Protein AF-0000000079854129 (afdb_homodimer)

Organism: NCBI:txid1812858

Solvent-accessible surface area (backbone atoms only — not comparable to full-atom values): 25606 Å² total; per-residue (Å²): 122,74,46,34,41,34,28,28,41,78,32,49,46,20,44,66,46,72,48,72,64,24,48,52,51,34,49,53,50,49,53,51,52,35,47,76,72,70,47,84,75,78,80,52,72,65,57,48,48,52,45,37,53,51,16,46,50,53,43,48,53,52,29,62,75,67,28,33,31,62,43,31,52,50,40,38,33,68,31,24,45,49,82,67,81,63,65,46,69,64,41,28,74,46,13,53,60,52,32,32,42,47,60,63,44,31,31,43,71,44,75,39,79,48,43,68,62,36,53,50,53,41,46,74,72,64,39,46,32,31,35,51,35,77,45,59,27,80,52,46,63,62,52,51,30,52,74,70,70,53,46,87,66,40,70,42,81,39,40,8,22,38,50,36,26,15,67,33,36,39,61,46,52,51,54,43,30,61,73,65,72,51,57,39,65,25,25,34,36,39,19,29,40,47,60,30,42,39,44,15,37,52,71,45,46,33,54,42,32,35,33,33,61,31,88,58,30,69,73,66,42,75,77,44,63,88,76,69,67,57,78,39,78,42,78,49,64,51,49,53,61,56,51,53,55,55,58,64,74,103,122,73,48,33,41,34,28,30,42,77,34,48,47,21,43,68,46,71,50,73,65,24,49,53,51,34,50,52,51,49,54,50,51,34,46,75,71,70,46,84,73,79,81,51,71,67,56,49,47,53,45,37,51,50,17,46,50,53,43,48,55,50,30,62,76,67,29,33,30,62,41,29,52,50,39,38,34,68,32,23,43,50,84,65,82,62,63,47,69,65,42,27,73,46,13,53,59,51,32,32,43,48,59,62,44,30,30,42,73,42,74,37,80,48,42,68,61,36,55,51,53,43,44,74,71,63,40,47,32,31,35,51,34,76,44,59,27,78,53,46,64,62,52,52,31,51,74,72,68,52,47,85,65,41,71,42,78,38,40,9,23,38,50,35,27,14,68,34,35,38,60,45,52,51,52,40,29,61,75,65,72,51,57,39,65,26,25,34,36,39,19,28,39,46,63,29,40,39,44,16,37,53,71,47,46,33,56,41,30,35,33,33,62,31,87,58,30,70,72,66,43,76,77,46,65,89,77,69,69,56,78,39,78,42,80,48,64,51,48,52,60,58,52,54,54,54,58,65,74,102

Sequence (500 aa):
MFTTVLFDMGGTLENISYSSESMIKVTDNMLKLLEKYGIQVNGTKEEFWSKVKEGKEEYRIFSEANQIELKPEEIWPNWVMKKLDLNKEKIAEISEELAHMWEVTYFERKLRDGVIETLEKLKNKGYKLGIISNTASLYQVFDVLEDYGIRDYFKDVTLSSITGYRKPNKEIFNIALNQMQAKPEECVYVGDTRSRDITGAKNANFGASIQIKSFLTQRKDAEVEKAIQPDFIISDITEVVTVMEELEKRMFTTVLFDMGGTLENISYSSESMIKVTDNMLKLLEKYGIQVNGTKEEFWSKVKEGKEEYRIFSEANQIELKPEEIWPNWVMKKLDLNKEKIAEISEELAHMWEVTYFERKLRDGVIETLEKLKNKGYKLGIISNTASLYQVFDVLEDYGIRDYFKDVTLSSITGYRKPNKEIFNIALNQMQAKPEECVYVGDTRSRDITGAKNANFGASIQIKSFLTQRKDAEVEKAIQPDFIISDITEVVTVMEELEKR

Structure (mmCIF, N/CA/C/O backbone):
data_AF-0000000079854129-model_v1
#
loop_
_entity.id
_entity.type
_entity.pdbx_description
1 polymer 'HAD family hydrolase'
#
loop_
_atom_site.group_PDB
_atom_site.id
_atom_site.type_symbol
_atom_site.label_atom_id
_atom_site.label_alt_id
_atom_site.label_comp_id
_atom_site.label_asym_id
_atom_site.label_entity_id
_atom_site.label_seq_id
_atom_site.pdbx_PDB_ins_code
_atom_site.Cartn_x
_atom_site.Cartn_y
_atom_site.Cartn_z
_atom_site.occupancy
_atom_site.B_iso_or_equiv
_atom_site.auth_seq_id
_atom_site.auth_comp_id
_atom_site.auth_asym_id
_atom_site.auth_atom_id
_atom_site.pdbx_PDB_model_num
ATOM 1 N N . MET A 1 1 ? -18.625 -10.547 17.797 1 89.19 1 MET A N 1
ATOM 2 C CA . MET A 1 1 ? -19.172 -11 16.531 1 89.19 1 MET A CA 1
ATOM 3 C C . MET A 1 1 ? -18.188 -10.742 15.391 1 89.19 1 MET A C 1
ATOM 5 O O . MET A 1 1 ? -17.594 -9.664 15.305 1 89.19 1 MET A O 1
ATOM 9 N N . PHE A 1 2 ? -17.875 -11.758 14.625 1 96.69 2 PHE A N 1
ATOM 10 C CA . PHE A 1 2 ? -16.969 -11.648 13.484 1 96.69 2 PHE A CA 1
ATOM 11 C C . PHE A 1 2 ? -17.641 -10.922 12.328 1 96.69 2 PHE A C 1
ATOM 13 O O . PHE A 1 2 ? -18.828 -11.148 12.039 1 96.69 2 PHE A O 1
ATOM 20 N N . THR A 1 3 ? -16.906 -10.016 11.703 1 97.75 3 THR A N 1
ATOM 21 C CA . THR A 1 3 ? -17.516 -9.195 10.656 1 97.75 3 THR A CA 1
ATOM 22 C C . THR A 1 3 ? -16.688 -9.273 9.367 1 97.75 3 THR A C 1
ATOM 24 O O . THR A 1 3 ? -17.172 -8.891 8.297 1 97.75 3 THR A O 1
ATOM 27 N N . THR A 1 4 ? -15.484 -9.789 9.477 1 98.69 4 THR A N 1
ATOM 28 C CA . THR A 1 4 ? -14.547 -9.656 8.367 1 98.69 4 THR A CA 1
ATOM 29 C C . THR A 1 4 ? -13.773 -10.953 8.156 1 98.69 4 THR A C 1
ATOM 31 O O . THR A 1 4 ? -13.328 -11.578 9.117 1 98.69 4 THR A O 1
ATOM 34 N N . VAL A 1 5 ? -13.656 -11.414 6.93 1 98.88 5 VAL A N 1
ATOM 35 C CA . VAL A 1 5 ? -12.836 -12.555 6.555 1 98.88 5 VAL A CA 1
ATOM 36 C C . VAL A 1 5 ? -11.773 -12.125 5.547 1 98.88 5 VAL A C 1
ATOM 38 O O . VAL A 1 5 ? -12.094 -11.539 4.508 1 98.88 5 VAL A O 1
ATOM 41 N N . LEU A 1 6 ? -10.562 -12.305 5.855 1 98.94 6 LEU A N 1
ATOM 42 C CA . LEU A 1 6 ? -9.461 -12.023 4.945 1 98.94 6 LEU A CA 1
ATOM 43 C C . LEU A 1 6 ? -8.812 -13.312 4.453 1 98.94 6 LEU A C 1
ATOM 45 O O . LEU A 1 6 ? -8.633 -14.25 5.23 1 98.94 6 LEU A O 1
ATOM 49 N N . PHE A 1 7 ? -8.461 -13.359 3.158 1 98.94 7 PHE A N 1
ATOM 50 C CA . PHE A 1 7 ? -7.953 -14.57 2.521 1 98.94 7 PHE A CA 1
ATOM 51 C C . PHE A 1 7 ? -6.543 -14.352 1.989 1 98.94 7 PHE A C 1
ATOM 53 O O . PHE A 1 7 ? -6.227 -13.281 1.473 1 98.94 7 PHE A O 1
ATOM 60 N N . ASP A 1 8 ? -5.758 -15.375 2.055 1 98.38 8 ASP A N 1
ATOM 61 C CA . ASP A 1 8 ? -4.586 -15.516 1.196 1 98.38 8 ASP A CA 1
ATOM 62 C C . ASP A 1 8 ? -4.992 -15.844 -0.238 1 98.38 8 ASP A C 1
ATOM 64 O O . ASP A 1 8 ? -6.133 -16.25 -0.491 1 98.38 8 ASP A O 1
ATOM 68 N N . MET A 1 9 ? -4.051 -15.641 -1.184 1 97.19 9 MET A N 1
ATOM 69 C CA . MET A 1 9 ? -4.305 -15.969 -2.582 1 97.19 9 MET A CA 1
ATOM 70 C C . MET A 1 9 ? -3.795 -17.375 -2.912 1 97.19 9 MET A C 1
ATOM 72 O O . MET A 1 9 ? -4.57 -18.328 -2.957 1 97.19 9 MET A O 1
ATOM 76 N N . GLY A 1 10 ? -2.414 -17.469 -3.045 1 94.62 10 GLY A N 1
ATOM 77 C CA . GLY A 1 10 ? -1.786 -18.703 -3.473 1 94.62 10 GLY A CA 1
ATOM 78 C C . GLY A 1 10 ? -1.93 -19.828 -2.463 1 94.62 10 GLY A C 1
ATOM 79 O O . GLY A 1 10 ? -1.562 -19.672 -1.296 1 94.62 10 GLY A O 1
ATOM 80 N N . GLY A 1 11 ? -2.422 -20.938 -2.881 1 93.81 11 GLY A N 1
ATOM 81 C CA . GLY A 1 11 ? -2.629 -22.078 -2.012 1 93.81 11 GLY A CA 1
ATOM 82 C C . GLY A 1 11 ? -3.932 -22.016 -1.237 1 93.81 11 GLY A C 1
ATOM 83 O O . GLY A 1 11 ? -4.297 -22.969 -0.549 1 93.81 11 GLY A O 1
ATOM 84 N N . THR A 1 12 ? -4.645 -20.891 -1.352 1 97.06 12 THR A N 1
ATOM 85 C CA . THR A 1 12 ? -5.883 -20.672 -0.607 1 97.06 12 THR A CA 1
ATOM 86 C C . THR A 1 12 ? -7.055 -20.438 -1.557 1 97.06 12 THR A C 1
ATOM 88 O O . THR A 1 12 ? -7.871 -21.344 -1.774 1 97.06 12 THR A O 1
ATOM 91 N N . LEU A 1 13 ? -7.078 -19.328 -2.293 1 98.12 13 LEU A N 1
ATOM 92 C CA . LEU A 1 13 ? -8.133 -19.109 -3.277 1 98.12 13 LEU A CA 1
ATOM 93 C C . LEU A 1 13 ? -7.777 -19.766 -4.609 1 98.12 13 LEU A C 1
ATOM 95 O O . LEU A 1 13 ? -8.664 -20.062 -5.406 1 98.12 13 LEU A O 1
ATOM 99 N N . GLU A 1 14 ? -6.477 -19.922 -4.805 1 96 14 GLU A N 1
ATOM 100 C CA . GLU A 1 14 ? -6.023 -20.531 -6.047 1 96 14 GLU A CA 1
ATOM 101 C C . GLU A 1 14 ? -4.973 -21.609 -5.781 1 96 14 GLU A C 1
ATOM 103 O O . GLU A 1 14 ? -4.242 -21.531 -4.793 1 96 14 GLU A O 1
ATOM 108 N N . ASN A 1 15 ? -4.934 -22.578 -6.648 1 92.94 15 ASN A N 1
ATOM 109 C CA . ASN A 1 15 ? -3.844 -23.547 -6.707 1 92.94 15 ASN A CA 1
ATOM 110 C C . ASN A 1 15 ? -2.703 -23.062 -7.594 1 92.94 15 ASN A C 1
ATOM 112 O O . ASN A 1 15 ? -2.939 -22.469 -8.648 1 92.94 15 ASN A O 1
ATOM 116 N N . ILE A 1 16 ? -1.556 -23.25 -7.07 1 90.12 16 ILE A N 1
ATOM 117 C CA . ILE A 1 16 ? -0.373 -22.828 -7.812 1 90.12 16 ILE A CA 1
ATOM 118 C C . ILE A 1 16 ? 0.54 -24.016 -8.055 1 90.12 16 ILE A C 1
ATOM 120 O O . ILE A 1 16 ? 0.766 -24.828 -7.156 1 90.12 16 ILE A O 1
ATOM 124 N N . SER A 1 17 ? 0.994 -24.172 -9.242 1 88.25 17 SER A N 1
ATOM 125 C CA . SER A 1 17 ? 1.951 -25.219 -9.609 1 88.25 17 SER A CA 1
ATOM 126 C C . SER A 1 17 ? 2.949 -24.703 -10.641 1 88.25 17 SER A C 1
ATOM 128 O O . SER A 1 17 ? 2.834 -23.578 -11.117 1 88.25 17 SER A O 1
ATOM 130 N N . TYR A 1 18 ? 4.035 -25.375 -10.75 1 86.94 18 TYR A N 1
ATOM 131 C CA . TYR A 1 18 ? 4.984 -25.109 -11.82 1 86.94 18 TYR A CA 1
ATOM 132 C C . TYR A 1 18 ? 5.527 -26.391 -12.422 1 86.94 18 TYR A C 1
ATOM 134 O O . TYR A 1 18 ? 5.461 -27.453 -11.797 1 86.94 18 TYR A O 1
ATOM 142 N N . SER A 1 19 ? 5.934 -26.328 -13.719 1 89.62 19 SER A N 1
ATOM 143 C CA . SER A 1 19 ? 6.434 -27.469 -14.484 1 89.62 19 SER A CA 1
ATOM 144 C C . SER A 1 19 ? 7.656 -27.078 -15.305 1 89.62 19 SER A C 1
ATOM 146 O O . SER A 1 19 ? 8.031 -25.906 -15.375 1 89.62 19 SER A O 1
ATOM 148 N N . SER A 1 20 ? 8.242 -28.125 -15.867 1 91.81 20 SER A N 1
ATOM 149 C CA . SER A 1 20 ? 9.336 -27.891 -16.797 1 91.81 20 SER A CA 1
ATOM 150 C C . SER A 1 20 ? 8.875 -27.062 -18 1 91.81 20 SER A C 1
ATOM 152 O O . SER A 1 20 ? 9.633 -26.25 -18.531 1 91.81 20 SER A O 1
ATOM 154 N N . GLU A 1 21 ? 7.707 -27.344 -18.375 1 93.25 21 GLU A N 1
ATOM 155 C CA . GLU A 1 21 ? 7.152 -26.594 -19.5 1 93.25 21 GLU A CA 1
ATOM 156 C C . GLU A 1 21 ? 6.996 -25.125 -19.172 1 93.25 21 GLU A C 1
ATOM 158 O O . GLU A 1 21 ? 7.277 -24.25 -20 1 93.25 21 GLU A O 1
ATOM 163 N N . SER A 1 22 ? 6.5 -24.844 -17.969 1 92.56 22 SER A N 1
ATOM 164 C CA . SER A 1 22 ? 6.332 -23.453 -17.562 1 92.56 22 SER A CA 1
ATOM 165 C C . SER A 1 22 ? 7.676 -22.75 -17.438 1 92.56 22 SER A C 1
ATOM 167 O O . SER A 1 22 ? 7.781 -21.547 -17.734 1 92.56 22 SER A O 1
ATOM 169 N N . MET A 1 23 ? 8.688 -23.469 -17.062 1 93 23 MET A N 1
ATOM 170 C CA . MET A 1 23 ? 10.039 -22.922 -16.969 1 93 23 MET A CA 1
ATOM 171 C C . MET A 1 23 ? 10.547 -22.5 -18.344 1 93 23 MET A C 1
ATOM 173 O O . MET A 1 23 ? 11.094 -21.406 -18.5 1 93 23 MET A O 1
ATOM 177 N N . ILE A 1 24 ? 10.367 -23.406 -19.297 1 94.75 24 ILE A N 1
ATOM 178 C CA . ILE A 1 24 ? 10.805 -23.125 -20.656 1 94.75 24 ILE A CA 1
ATOM 179 C C . ILE A 1 24 ? 10.039 -21.922 -21.203 1 94.75 24 ILE A C 1
ATOM 181 O O . ILE A 1 24 ? 10.641 -21 -21.766 1 94.75 24 ILE A O 1
ATOM 185 N N . LYS A 1 25 ? 8.719 -21.953 -20.984 1 96.25 25 LYS A N 1
ATOM 186 C CA . LYS A 1 25 ? 7.852 -20.891 -21.5 1 96.25 25 LYS A CA 1
ATOM 187 C C . LYS A 1 25 ? 8.234 -19.531 -20.922 1 96.25 25 LYS A C 1
ATOM 189 O O . LYS A 1 25 ? 8.344 -18.562 -21.672 1 96.25 25 LYS A O 1
ATOM 194 N N . VAL A 1 26 ? 8.477 -19.453 -19.609 1 97 26 VAL A N 1
ATOM 195 C CA . VAL A 1 26 ? 8.781 -18.172 -18.984 1 97 26 VAL A CA 1
ATOM 196 C C . VAL A 1 26 ? 10.156 -17.703 -19.422 1 97 26 VAL A C 1
ATOM 198 O O . VAL A 1 26 ? 10.375 -16.5 -19.594 1 97 26 VAL A O 1
ATOM 201 N N . THR A 1 27 ? 11.125 -18.594 -19.578 1 97 27 THR A N 1
ATOM 202 C CA . THR A 1 27 ? 12.453 -18.25 -20.062 1 97 27 THR A CA 1
ATOM 203 C C . THR A 1 27 ? 12.391 -17.625 -21.453 1 97 27 THR A C 1
ATOM 205 O O . THR A 1 27 ? 12.953 -16.547 -21.688 1 97 27 THR A O 1
ATOM 208 N N . ASP A 1 28 ? 11.648 -18.297 -22.297 1 97.44 28 ASP A N 1
ATOM 209 C CA . ASP A 1 28 ? 11.492 -17.797 -23.672 1 97.44 28 ASP A CA 1
ATOM 210 C C . ASP A 1 28 ? 10.828 -16.422 -23.688 1 97.44 28 ASP A C 1
ATOM 212 O O . ASP A 1 28 ? 11.266 -15.516 -24.391 1 97.44 28 ASP A O 1
ATOM 216 N N . ASN A 1 29 ? 9.758 -16.297 -22.922 1 97.75 29 ASN A N 1
ATOM 217 C CA . ASN A 1 29 ? 9.016 -15.039 -22.875 1 97.75 29 ASN A CA 1
ATOM 218 C C . ASN A 1 29 ? 9.859 -13.906 -22.297 1 97.75 29 ASN A C 1
ATOM 220 O O . ASN A 1 29 ? 9.758 -12.766 -22.75 1 97.75 29 ASN A O 1
ATOM 224 N N . MET A 1 30 ? 10.664 -14.18 -21.281 1 98.06 30 MET A N 1
ATOM 225 C CA . MET A 1 30 ? 11.531 -13.164 -20.703 1 98.06 30 MET A CA 1
ATOM 226 C C . MET A 1 30 ? 12.562 -12.688 -21.734 1 98.06 30 MET A C 1
ATOM 228 O O . MET A 1 30 ? 12.789 -11.492 -21.891 1 98.06 30 MET A O 1
ATOM 232 N N . LEU A 1 31 ? 13.188 -13.641 -22.406 1 97.81 31 LEU A N 1
ATOM 233 C CA . LEU A 1 31 ? 14.188 -13.305 -23.406 1 97.81 31 LEU A CA 1
ATOM 234 C C . LEU A 1 31 ? 13.57 -12.477 -24.531 1 97.81 31 LEU A C 1
ATOM 236 O O . LEU A 1 31 ? 14.172 -11.5 -25 1 97.81 31 LEU A O 1
ATOM 240 N N . LYS A 1 32 ? 12.383 -12.852 -24.953 1 97.81 32 LYS A N 1
ATOM 241 C CA . LYS A 1 32 ? 11.672 -12.094 -25.984 1 97.81 32 LYS A CA 1
ATOM 242 C C . LYS A 1 32 ? 11.383 -10.672 -25.516 1 97.81 32 LYS A C 1
ATOM 244 O O . LYS A 1 32 ? 11.508 -9.719 -26.281 1 97.81 32 LYS A O 1
ATOM 249 N N . LEU A 1 33 ? 10.969 -10.57 -24.266 1 97.94 33 LEU A N 1
ATOM 250 C CA . LEU A 1 33 ? 10.68 -9.258 -23.688 1 97.94 33 LEU A CA 1
ATOM 251 C C . LEU A 1 33 ? 11.938 -8.391 -23.672 1 97.94 33 LEU A C 1
ATOM 253 O O . LEU A 1 33 ? 11.891 -7.211 -24.031 1 97.94 33 LEU A O 1
ATOM 257 N N . LEU A 1 34 ? 13.031 -8.945 -23.188 1 98.19 34 LEU A N 1
ATOM 258 C CA . LEU A 1 34 ? 14.297 -8.219 -23.141 1 98.19 34 LEU A CA 1
ATOM 259 C C . LEU A 1 34 ? 14.703 -7.75 -24.547 1 98.19 34 LEU A C 1
ATOM 261 O O . LEU A 1 34 ? 15.094 -6.594 -24.719 1 98.19 34 LEU A O 1
ATOM 265 N N . GLU A 1 35 ? 14.531 -8.57 -25.5 1 97.12 35 GLU A N 1
ATOM 266 C CA . GLU A 1 35 ? 14.852 -8.234 -26.875 1 97.12 35 GLU A CA 1
ATOM 267 C C . GLU A 1 35 ? 13.969 -7.098 -27.391 1 97.12 35 GLU A C 1
ATOM 269 O O . GLU A 1 35 ? 14.445 -6.195 -28.078 1 97.12 35 GLU A O 1
ATOM 274 N N . LYS A 1 36 ? 12.688 -7.203 -27.094 1 97.69 36 LYS A N 1
ATOM 275 C CA . LYS A 1 36 ? 11.734 -6.176 -27.484 1 97.69 36 LYS A CA 1
ATOM 276 C C . LYS A 1 36 ? 12.18 -4.793 -27.016 1 97.69 36 LYS A C 1
ATOM 278 O O . LYS A 1 36 ? 11.938 -3.795 -27.703 1 97.69 36 LYS A O 1
ATOM 283 N N . TYR A 1 37 ? 12.867 -4.773 -25.859 1 97.38 37 TYR A N 1
ATOM 284 C CA . TYR A 1 37 ? 13.281 -3.492 -25.297 1 97.38 37 TYR A CA 1
ATOM 285 C C . TYR A 1 37 ? 14.75 -3.217 -25.578 1 97.38 37 TYR A C 1
ATOM 287 O O . TYR A 1 37 ? 15.375 -2.371 -24.938 1 97.38 37 TYR A O 1
ATOM 295 N N . GLY A 1 38 ? 15.367 -3.979 -26.406 1 96.44 38 GLY A N 1
ATOM 296 C CA . GLY A 1 38 ? 16.719 -3.744 -26.875 1 96.44 38 GLY A CA 1
ATOM 297 C C . GLY A 1 38 ? 17.781 -4.219 -25.906 1 96.44 38 GLY A C 1
ATOM 298 O O . GLY A 1 38 ? 18.906 -3.715 -25.922 1 96.44 38 GLY A O 1
ATOM 299 N N . ILE A 1 39 ? 17.438 -5.098 -25.031 1 97.25 39 ILE A N 1
ATOM 300 C CA . ILE A 1 39 ? 18.375 -5.637 -24.062 1 97.25 39 ILE A CA 1
ATOM 301 C C . ILE A 1 39 ? 18.906 -6.98 -24.562 1 97.25 39 ILE A C 1
ATOM 303 O O . ILE A 1 39 ? 18.156 -7.953 -24.656 1 97.25 39 ILE A O 1
ATOM 307 N N . GLN A 1 40 ? 20.141 -7.039 -24.859 1 94 40 GLN A N 1
ATOM 308 C CA . GLN A 1 40 ? 20.766 -8.258 -25.359 1 94 40 GLN A CA 1
ATOM 309 C C . GLN A 1 40 ? 21.359 -9.078 -24.219 1 94 40 GLN A C 1
ATOM 311 O O . GLN A 1 40 ? 22.062 -8.547 -23.359 1 94 40 GLN A O 1
ATOM 316 N N . VAL A 1 41 ? 21.047 -10.297 -24.234 1 95.31 41 VAL A N 1
ATOM 317 C CA . VAL A 1 41 ? 21.562 -11.211 -23.219 1 95.31 41 VAL A CA 1
ATOM 318 C C . VAL A 1 41 ? 22.578 -12.164 -23.859 1 95.31 41 VAL A C 1
ATOM 320 O O . VAL A 1 41 ? 22.328 -12.727 -24.922 1 95.31 41 VAL A O 1
ATOM 323 N N . ASN A 1 42 ? 23.688 -12.281 -23.25 1 92.81 42 ASN A N 1
ATOM 324 C CA . ASN A 1 42 ? 24.719 -13.195 -23.734 1 92.81 42 ASN A CA 1
ATOM 325 C C . ASN A 1 42 ? 24.562 -14.586 -23.109 1 92.81 42 ASN A C 1
ATOM 327 O O . ASN A 1 42 ? 24.047 -14.719 -22 1 92.81 42 ASN A O 1
ATOM 331 N N . GLY A 1 43 ? 25.047 -15.555 -23.844 1 93.19 43 GLY A N 1
ATOM 332 C CA . GLY A 1 43 ? 25.031 -16.906 -23.328 1 93.19 43 GLY A CA 1
ATOM 333 C C . GLY A 1 43 ? 23.844 -17.719 -23.828 1 93.19 43 GLY A C 1
ATOM 334 O O . GLY A 1 43 ? 23.062 -17.25 -24.656 1 93.19 43 GLY A O 1
ATOM 335 N N . THR A 1 44 ? 23.703 -18.969 -23.312 1 95.94 44 THR A N 1
ATOM 336 C CA . THR A 1 44 ? 22.641 -19.875 -23.703 1 95.94 44 THR A CA 1
ATOM 337 C C . THR A 1 44 ? 21.375 -19.625 -22.859 1 95.94 44 THR A C 1
ATOM 339 O O . THR A 1 44 ? 21.438 -18.969 -21.828 1 95.94 44 THR A O 1
ATOM 342 N N . LYS A 1 45 ? 20.281 -20.203 -23.297 1 95.94 45 LYS A N 1
ATOM 343 C CA . LYS A 1 45 ? 19.031 -20.141 -22.547 1 95.94 45 LYS A CA 1
ATOM 344 C C . LYS A 1 45 ? 19.172 -20.797 -21.188 1 95.94 45 LYS A C 1
ATOM 346 O O . LYS A 1 45 ? 18.609 -20.312 -20.188 1 95.94 45 LYS A O 1
ATOM 351 N N . GLU A 1 46 ? 19.938 -21.812 -21.203 1 95.81 46 GLU A N 1
ATOM 352 C CA . GLU A 1 46 ? 20.156 -22.562 -19.969 1 95.81 46 GLU A CA 1
ATOM 353 C C . GLU A 1 46 ? 20.938 -21.719 -18.953 1 95.81 46 GLU A C 1
ATOM 355 O O . GLU A 1 46 ? 20.641 -21.734 -17.766 1 95.81 46 GLU A O 1
ATOM 360 N N . GLU A 1 47 ? 21.922 -21.062 -19.469 1 96.62 47 GLU A N 1
ATOM 361 C CA . GLU A 1 47 ? 22.719 -20.188 -18.594 1 96.62 47 GLU A CA 1
ATOM 362 C C . GLU A 1 47 ? 21.875 -19.031 -18.047 1 96.62 47 GLU A C 1
ATOM 364 O O . GLU A 1 47 ? 21.984 -18.688 -16.875 1 96.62 47 GLU A O 1
ATOM 369 N N . PHE A 1 48 ? 21.078 -18.5 -18.938 1 97.69 48 PHE A N 1
ATOM 370 C CA . PHE A 1 48 ? 20.188 -17.422 -18.547 1 97.69 48 PHE A CA 1
ATOM 371 C C . PHE A 1 48 ? 19.25 -17.875 -17.422 1 97.69 48 PHE A C 1
ATOM 373 O O . PHE A 1 48 ? 19.156 -17.219 -16.391 1 97.69 48 PHE A O 1
ATOM 380 N N . TRP A 1 49 ? 18.609 -18.953 -17.562 1 97 49 TRP A N 1
ATOM 381 C CA . TRP A 1 49 ? 17.656 -19.484 -16.594 1 97 49 TRP A CA 1
ATOM 382 C C . TRP A 1 49 ? 18.344 -19.75 -15.258 1 97 49 TRP A C 1
ATOM 384 O O . TRP A 1 49 ? 17.812 -19.438 -14.195 1 97 49 TRP A O 1
ATOM 394 N N . SER A 1 50 ? 19.531 -20.359 -15.336 1 97.38 50 SER A N 1
ATOM 395 C CA . SER A 1 50 ? 20.266 -20.672 -14.125 1 97.38 50 SER A CA 1
ATOM 396 C C . SER A 1 50 ? 20.547 -19.422 -13.297 1 97.38 50 SER A C 1
ATOM 398 O O . SER A 1 50 ? 20.391 -19.422 -12.078 1 97.38 50 SER A O 1
ATOM 400 N N . LYS A 1 51 ? 20.922 -18.391 -13.945 1 97.94 51 LYS A N 1
ATOM 401 C CA . LYS A 1 51 ? 21.234 -17.125 -13.273 1 97.94 51 LYS A CA 1
ATOM 402 C C . LYS A 1 51 ? 19.984 -16.484 -12.703 1 97.94 51 LYS A C 1
ATOM 404 O O . LYS A 1 51 ? 20 -15.961 -11.586 1 97.94 51 LYS A O 1
ATOM 409 N N . VAL A 1 52 ? 18.906 -16.5 -13.453 1 98.06 52 VAL A N 1
ATOM 410 C CA . VAL A 1 52 ? 17.625 -15.938 -13.016 1 98.06 52 VAL A CA 1
ATOM 411 C C . VAL A 1 52 ? 17.125 -16.688 -11.789 1 98.06 52 VAL A C 1
ATOM 413 O O . VAL A 1 52 ? 16.75 -16.078 -10.789 1 98.06 52 VAL A O 1
ATOM 416 N N . LYS A 1 53 ? 17.172 -17.969 -11.852 1 96.69 53 LYS A N 1
ATOM 417 C CA . LYS A 1 53 ? 16.719 -18.812 -10.75 1 96.69 53 LYS A CA 1
ATOM 418 C C . LYS A 1 53 ? 17.531 -18.578 -9.484 1 96.69 53 LYS A C 1
ATOM 420 O O . LYS A 1 53 ? 16.984 -18.516 -8.383 1 96.69 53 LYS A O 1
ATOM 425 N N . GLU A 1 54 ? 18.812 -18.469 -9.672 1 98.06 54 GLU A N 1
ATOM 426 C CA . GLU A 1 54 ? 19.703 -18.188 -8.547 1 98.06 54 GLU A CA 1
ATOM 427 C C . GLU A 1 54 ? 19.359 -16.844 -7.91 1 98.06 54 GLU A C 1
ATOM 429 O O . GLU A 1 54 ? 19.312 -16.719 -6.684 1 98.06 54 GLU A O 1
ATOM 434 N N . GLY A 1 55 ? 19.188 -15.836 -8.75 1 98.38 55 GLY A N 1
ATOM 435 C CA . GLY A 1 55 ? 18.812 -14.523 -8.25 1 98.38 55 GLY A CA 1
ATOM 436 C C . GLY A 1 55 ? 17.484 -14.523 -7.52 1 98.38 55 GLY A C 1
ATOM 437 O O . GLY A 1 55 ? 17.344 -13.883 -6.477 1 98.38 55 GLY A O 1
ATOM 438 N N . LYS A 1 56 ? 16.516 -15.242 -8.094 1 97.88 56 LYS A N 1
ATOM 439 C CA . LYS A 1 56 ? 15.203 -15.383 -7.457 1 97.88 56 LYS A CA 1
ATOM 440 C C . LYS A 1 56 ? 15.32 -16.031 -6.082 1 97.88 56 LYS A C 1
ATOM 442 O O . LYS A 1 56 ? 14.672 -15.602 -5.129 1 97.88 56 LYS A O 1
ATOM 447 N N . GLU A 1 57 ? 16.125 -17.047 -5.977 1 97.62 57 GLU A N 1
ATOM 448 C CA . GLU A 1 57 ? 16.312 -17.766 -4.723 1 97.62 57 GLU A CA 1
ATOM 449 C C . GLU A 1 57 ? 17 -16.891 -3.682 1 97.62 57 GLU A C 1
ATOM 451 O O . GLU A 1 57 ? 16.625 -16.891 -2.51 1 97.62 57 GLU A O 1
ATOM 456 N N . GLU A 1 58 ? 18 -16.141 -4.133 1 98.5 58 GLU A N 1
ATOM 457 C CA . GLU A 1 58 ? 18.688 -15.227 -3.23 1 98.5 58 GLU A CA 1
ATOM 458 C C . GLU A 1 58 ? 17.734 -14.164 -2.688 1 98.5 58 GLU A C 1
ATOM 460 O O . GLU A 1 58 ? 17.75 -13.859 -1.495 1 98.5 58 GLU A O 1
ATOM 465 N N . TYR A 1 59 ? 16.938 -13.641 -3.576 1 98.62 59 TYR A N 1
ATOM 466 C CA . TYR A 1 59 ? 15.977 -12.641 -3.125 1 98.62 59 TYR A CA 1
ATOM 467 C C . TYR A 1 59 ? 14.961 -13.25 -2.164 1 98.62 59 TYR A C 1
ATOM 469 O O . TYR A 1 59 ? 14.594 -12.625 -1.164 1 98.62 59 TYR A O 1
ATOM 477 N N . ARG A 1 60 ? 14.477 -14.414 -2.479 1 97.44 60 ARG A N 1
ATOM 478 C CA . ARG A 1 60 ? 13.516 -15.102 -1.623 1 97.44 60 ARG A CA 1
ATOM 479 C C . ARG A 1 60 ? 14.055 -15.25 -0.205 1 97.44 60 ARG A C 1
ATOM 481 O O . ARG A 1 60 ? 13.367 -14.938 0.765 1 97.44 60 ARG A O 1
ATOM 488 N N . ILE A 1 61 ? 15.266 -15.688 -0.047 1 97.62 61 ILE A N 1
ATOM 489 C CA . ILE A 1 61 ? 15.906 -15.883 1.25 1 97.62 61 ILE A CA 1
ATOM 490 C C . ILE A 1 61 ? 15.969 -14.555 1.996 1 97.62 61 ILE A C 1
ATOM 492 O O . ILE A 1 61 ? 15.609 -14.477 3.172 1 97.62 61 ILE A O 1
ATOM 496 N N . PHE A 1 62 ? 16.359 -13.562 1.253 1 98.31 62 PHE A N 1
ATOM 497 C CA . PHE A 1 62 ? 16.469 -12.227 1.832 1 98.31 62 PHE A CA 1
ATOM 498 C C . PHE A 1 62 ? 15.117 -11.719 2.303 1 98.31 62 PHE A C 1
ATOM 500 O O . PHE A 1 62 ? 14.977 -11.281 3.447 1 98.31 62 PHE A O 1
ATOM 507 N N . SER A 1 63 ? 14.109 -11.734 1.389 1 98.31 63 SER A N 1
ATOM 508 C CA . SER A 1 63 ? 12.797 -11.172 1.671 1 98.31 63 SER A CA 1
ATOM 509 C C . SER A 1 63 ? 12.094 -11.93 2.791 1 98.31 63 SER A C 1
ATOM 511 O O . SER A 1 63 ? 11.422 -11.328 3.633 1 98.31 63 SER A O 1
ATOM 513 N N . GLU A 1 64 ? 12.227 -13.242 2.855 1 96.12 64 GLU A N 1
ATOM 514 C CA . GLU A 1 64 ? 11.617 -14.055 3.902 1 96.12 64 GLU A CA 1
ATOM 515 C C . GLU A 1 64 ? 12.281 -13.805 5.254 1 96.12 64 GLU A C 1
ATOM 517 O O . GLU A 1 64 ? 11.594 -13.648 6.266 1 96.12 64 GLU A O 1
ATOM 522 N N . ALA A 1 65 ? 13.609 -13.695 5.258 1 96.94 65 ALA A N 1
ATOM 523 C CA . ALA A 1 65 ? 14.352 -13.484 6.496 1 96.94 65 ALA A CA 1
ATOM 524 C C . ALA A 1 65 ? 14.016 -12.141 7.125 1 96.94 65 ALA A C 1
ATOM 526 O O . ALA A 1 65 ? 13.953 -12.016 8.352 1 96.94 65 ALA A O 1
ATOM 527 N N . ASN A 1 66 ? 13.766 -11.211 6.266 1 97.56 66 ASN A N 1
ATOM 528 C CA . ASN A 1 66 ? 13.562 -9.852 6.77 1 97.56 66 ASN A CA 1
ATOM 529 C C . ASN A 1 66 ? 12.078 -9.492 6.805 1 97.56 66 ASN A C 1
ATOM 531 O O . ASN A 1 66 ? 11.711 -8.422 7.293 1 97.56 66 ASN A O 1
ATOM 535 N N . GLN A 1 67 ? 11.188 -10.336 6.25 1 98.12 67 GLN A N 1
ATOM 536 C CA . GLN A 1 67 ? 9.742 -10.141 6.184 1 98.12 67 GLN A CA 1
ATOM 537 C C . GLN A 1 67 ? 9.398 -8.828 5.488 1 98.12 67 GLN A C 1
ATOM 539 O O . GLN A 1 67 ? 8.562 -8.062 5.973 1 98.12 67 GLN A O 1
ATOM 544 N N . ILE A 1 68 ? 10.133 -8.523 4.398 1 98.44 68 ILE A N 1
ATOM 545 C CA . ILE A 1 68 ? 9.891 -7.332 3.592 1 98.44 68 ILE A CA 1
ATOM 546 C C . ILE A 1 68 ? 9.766 -7.727 2.121 1 98.44 68 ILE A C 1
ATOM 548 O O . ILE A 1 68 ? 10.148 -8.828 1.73 1 98.44 68 ILE A O 1
ATOM 552 N N . GLU A 1 69 ? 9.172 -6.895 1.31 1 98.75 69 GLU A N 1
ATOM 553 C CA . GLU A 1 69 ? 9.062 -7.051 -0.138 1 98.75 69 GLU A CA 1
ATOM 554 C C . GLU A 1 69 ? 9.531 -5.793 -0.867 1 98.75 69 GLU A C 1
ATOM 556 O O . GLU A 1 69 ? 8.93 -4.727 -0.722 1 98.75 69 GLU A O 1
ATOM 561 N N . LEU A 1 70 ? 10.594 -5.938 -1.577 1 98.56 70 LEU A N 1
ATOM 562 C CA . LEU A 1 70 ? 11.07 -4.82 -2.383 1 98.56 70 LEU A CA 1
ATOM 563 C C . LEU A 1 70 ? 10.18 -4.605 -3.602 1 98.56 70 LEU A C 1
ATOM 565 O O . LEU A 1 70 ? 9.297 -5.418 -3.879 1 98.56 70 LEU A O 1
ATOM 569 N N . LYS A 1 71 ? 10.383 -3.506 -4.262 1 98.75 71 LYS A N 1
ATOM 570 C CA . LYS A 1 71 ? 9.656 -3.207 -5.492 1 98.75 71 LYS A CA 1
ATOM 571 C C . LYS A 1 71 ? 10.258 -3.947 -6.68 1 98.75 71 LYS A C 1
ATOM 573 O O . LYS A 1 71 ? 11.445 -4.281 -6.676 1 98.75 71 LYS A O 1
ATOM 578 N N . PRO A 1 72 ? 9.406 -4.148 -7.707 1 98.75 72 PRO A N 1
ATOM 579 C CA . PRO A 1 72 ? 9.945 -4.836 -8.883 1 98.75 72 PRO A CA 1
ATOM 580 C C . PRO A 1 72 ? 11.203 -4.164 -9.43 1 98.75 72 PRO A C 1
ATOM 582 O O . PRO A 1 72 ? 12.164 -4.848 -9.805 1 98.75 72 PRO A O 1
ATOM 585 N N . GLU A 1 73 ? 11.219 -2.846 -9.406 1 98.69 73 GLU A N 1
ATOM 586 C CA . GLU A 1 73 ? 12.336 -2.109 -10 1 98.69 73 GLU A CA 1
ATOM 587 C C . GLU A 1 73 ? 13.594 -2.23 -9.148 1 98.69 73 GLU A C 1
ATOM 589 O O . GLU A 1 73 ? 14.688 -1.866 -9.594 1 98.69 73 GLU A O 1
ATOM 594 N N . GLU A 1 74 ? 13.477 -2.756 -7.961 1 98.56 74 GLU A N 1
ATOM 595 C CA . GLU A 1 74 ? 14.617 -3.08 -7.113 1 98.56 74 GLU A CA 1
ATOM 596 C C . GLU A 1 74 ? 14.992 -4.555 -7.23 1 98.56 74 GLU A C 1
ATOM 598 O O . GLU A 1 74 ? 16.172 -4.898 -7.301 1 98.56 74 GLU A O 1
ATOM 603 N N . ILE A 1 75 ? 14.039 -5.41 -7.305 1 98.81 75 ILE A N 1
ATOM 604 C CA . ILE A 1 75 ? 14.211 -6.855 -7.258 1 98.81 75 ILE A CA 1
ATOM 605 C C . ILE A 1 75 ? 14.93 -7.328 -8.523 1 98.81 75 ILE A C 1
ATOM 607 O O . ILE A 1 75 ? 15.945 -8.016 -8.445 1 98.81 75 ILE A O 1
ATOM 611 N N . TRP A 1 76 ? 14.445 -6.941 -9.633 1 98.81 76 TRP A N 1
ATOM 612 C CA . TRP A 1 76 ? 14.859 -7.574 -10.875 1 98.81 76 TRP A CA 1
ATOM 613 C C . TRP A 1 76 ? 16.266 -7.137 -11.266 1 98.81 76 TRP A C 1
ATOM 615 O O . TRP A 1 76 ? 17.125 -7.969 -11.57 1 98.81 76 TRP A O 1
ATOM 625 N N . PRO A 1 77 ? 16.594 -5.801 -11.203 1 98.62 77 PRO A N 1
ATOM 626 C CA . PRO A 1 77 ? 17.953 -5.43 -11.594 1 98.62 77 PRO A CA 1
ATOM 627 C C . PRO A 1 77 ? 18.984 -5.785 -10.523 1 98.62 77 PRO A C 1
ATOM 629 O O . PRO A 1 77 ? 20.125 -6.105 -10.852 1 98.62 77 PRO A O 1
ATOM 632 N N . ASN A 1 78 ? 18.578 -5.82 -9.227 1 98.56 78 ASN A N 1
ATOM 633 C CA . ASN A 1 78 ? 19.578 -5.902 -8.164 1 98.56 78 ASN A CA 1
ATOM 634 C C . ASN A 1 78 ? 19.656 -7.309 -7.574 1 98.56 78 ASN A C 1
ATOM 636 O O . ASN A 1 78 ? 20.609 -7.633 -6.859 1 98.56 78 ASN A O 1
ATOM 640 N N . TRP A 1 79 ? 18.672 -8.141 -7.871 1 98.56 79 TRP A N 1
ATOM 641 C CA . TRP A 1 79 ? 18.656 -9.484 -7.312 1 98.56 79 TRP A CA 1
ATOM 642 C C . TRP A 1 79 ? 18.516 -10.531 -8.406 1 98.56 79 TRP A C 1
ATOM 644 O O . TRP A 1 79 ? 19.469 -11.234 -8.742 1 98.56 79 TRP A O 1
ATOM 654 N N . VAL A 1 80 ? 17.438 -10.57 -9.156 1 98.62 80 VAL A N 1
ATOM 655 C CA . VAL A 1 80 ? 17.078 -11.641 -10.078 1 98.62 80 VAL A CA 1
ATOM 656 C C . VAL A 1 80 ? 18.047 -11.664 -11.258 1 98.62 80 VAL A C 1
ATOM 658 O O . VAL A 1 80 ? 18.516 -12.727 -11.656 1 98.62 80 VAL A O 1
ATOM 661 N N . MET A 1 81 ? 18.422 -10.484 -11.766 1 98.38 81 MET A N 1
ATOM 662 C CA . MET A 1 81 ? 19.25 -10.438 -12.969 1 98.38 81 MET A CA 1
ATOM 663 C C . MET A 1 81 ? 20.625 -9.836 -12.656 1 98.38 81 MET A C 1
ATOM 665 O O . MET A 1 81 ? 21.297 -9.344 -13.555 1 98.38 81 MET A O 1
ATOM 669 N N . LYS A 1 82 ? 20.953 -9.828 -11.406 1 97.44 82 LYS A N 1
ATOM 670 C CA . LYS A 1 82 ? 22.188 -9.195 -10.945 1 97.44 82 LYS A CA 1
ATOM 671 C C . LYS A 1 82 ? 23.406 -9.812 -11.617 1 97.44 82 LYS A C 1
ATOM 673 O O . LYS A 1 82 ? 24.406 -9.133 -11.852 1 97.44 82 LYS A O 1
ATOM 678 N N . LYS A 1 83 ? 23.359 -11.047 -12.086 1 96.56 83 LYS A N 1
ATOM 679 C CA . LYS A 1 83 ? 24.531 -11.766 -12.602 1 96.56 83 LYS A CA 1
ATOM 680 C C . LYS A 1 83 ? 24.562 -11.719 -14.125 1 96.56 83 LYS A C 1
ATOM 682 O O . LYS A 1 83 ? 25.438 -12.328 -14.75 1 96.56 83 LYS A O 1
ATOM 687 N N . LEU A 1 84 ? 23.656 -11.172 -14.945 1 96.06 84 LEU A N 1
ATOM 688 C CA . LEU A 1 84 ? 23.562 -11.156 -16.406 1 96.06 84 LEU A CA 1
ATOM 689 C C . LEU A 1 84 ? 24.234 -9.914 -16.984 1 96.06 84 LEU A C 1
ATOM 691 O O . LEU A 1 84 ? 24.359 -9.781 -18.203 1 96.06 84 LEU A O 1
ATOM 695 N N . ASP A 1 85 ? 24.969 -9.125 -16.312 1 91.38 85 ASP A N 1
ATOM 696 C CA . ASP A 1 85 ? 25.656 -7.918 -16.766 1 91.38 85 ASP A CA 1
ATOM 697 C C . ASP A 1 85 ? 24.766 -7.086 -17.688 1 91.38 85 ASP A C 1
ATOM 699 O O . ASP A 1 85 ? 25.109 -6.824 -18.844 1 91.38 85 ASP A O 1
ATOM 703 N N . LEU A 1 86 ? 23.641 -6.742 -17.344 1 96.94 86 LEU A N 1
ATOM 704 C CA . LEU A 1 86 ? 22.672 -5.941 -18.094 1 96.94 86 LEU A CA 1
ATOM 705 C C . LEU A 1 86 ? 22.562 -4.535 -17.5 1 96.94 86 LEU A C 1
ATOM 707 O O . LEU A 1 86 ? 22.953 -4.305 -16.359 1 96.94 86 LEU A O 1
ATOM 711 N N . ASN A 1 87 ? 22.094 -3.654 -18.328 1 96.94 87 ASN A N 1
ATOM 712 C CA . ASN A 1 87 ? 21.828 -2.297 -17.859 1 96.94 87 ASN A CA 1
ATOM 713 C C . ASN A 1 87 ? 20.719 -2.264 -16.812 1 96.94 87 ASN A C 1
ATOM 715 O O . ASN A 1 87 ? 19.562 -2.516 -17.141 1 96.94 87 ASN A O 1
ATOM 719 N N . LYS A 1 88 ? 21 -1.829 -15.664 1 97.38 88 LYS A N 1
ATOM 720 C CA . LYS A 1 88 ? 20.078 -1.9 -14.539 1 97.38 88 LYS A CA 1
ATOM 721 C C . LYS A 1 88 ? 18.891 -0.953 -14.742 1 97.38 88 LYS A C 1
ATOM 723 O O . LYS A 1 88 ? 17.766 -1.268 -14.359 1 97.38 88 LYS A O 1
ATOM 728 N N . GLU A 1 89 ? 19.109 0.184 -15.297 1 97.25 89 GLU A N 1
ATOM 729 C CA . GLU A 1 89 ? 18.062 1.166 -15.508 1 97.25 89 GLU A CA 1
ATOM 730 C C . GLU A 1 89 ? 17.031 0.66 -16.516 1 97.25 89 GLU A C 1
ATOM 732 O O . GLU A 1 89 ? 15.82 0.84 -16.312 1 97.25 89 GLU A O 1
ATOM 737 N N . LYS A 1 90 ? 17.5 0.031 -17.531 1 97.75 90 LYS A N 1
ATOM 738 C CA . LYS A 1 90 ? 16.594 -0.527 -18.531 1 97.75 90 LYS A CA 1
ATOM 739 C C . LYS A 1 90 ? 15.766 -1.665 -17.953 1 97.75 90 LYS A C 1
ATOM 741 O O . LYS A 1 90 ? 14.57 -1.779 -18.25 1 97.75 90 LYS A O 1
ATOM 746 N N . ILE A 1 91 ? 16.422 -2.516 -17.125 1 98.44 91 ILE A N 1
ATOM 747 C CA . ILE A 1 91 ? 15.703 -3.617 -16.484 1 98.44 91 ILE A CA 1
ATOM 748 C C . ILE A 1 91 ? 14.625 -3.064 -15.555 1 98.44 91 ILE A C 1
ATOM 750 O O . ILE A 1 91 ? 13.5 -3.576 -15.523 1 98.44 91 ILE A O 1
ATOM 754 N N . ALA A 1 92 ? 14.984 -2.012 -14.773 1 98.25 92 ALA A N 1
ATOM 755 C CA . ALA A 1 92 ? 14.039 -1.392 -13.852 1 98.25 92 ALA A CA 1
ATOM 756 C C . ALA A 1 92 ? 12.797 -0.907 -14.586 1 98.25 92 ALA A C 1
ATOM 758 O O . ALA A 1 92 ? 11.68 -1.041 -14.078 1 98.25 92 ALA A O 1
ATOM 759 N N . GLU A 1 93 ? 12.93 -0.467 -15.758 1 97.31 93 GLU A N 1
ATOM 760 C CA . GLU A 1 93 ? 11.844 0.106 -16.547 1 97.31 93 GLU A CA 1
ATOM 761 C C . GLU A 1 93 ? 10.82 -0.957 -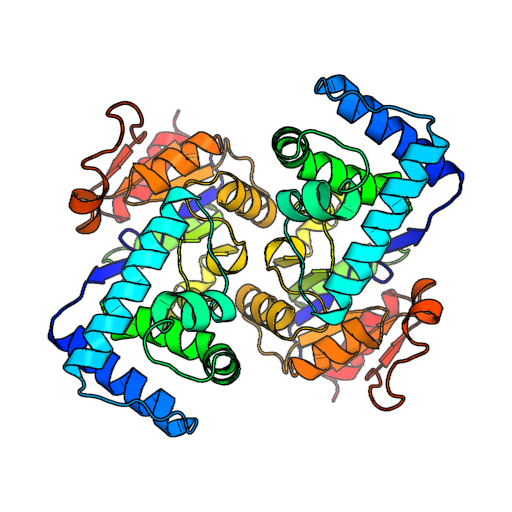16.922 1 97.31 93 GLU A C 1
ATOM 763 O O . GLU A 1 93 ? 9.633 -0.659 -17.062 1 97.31 93 GLU A O 1
ATOM 768 N N . ILE A 1 94 ? 11.273 -2.168 -17.047 1 98.31 94 ILE A N 1
ATOM 769 C CA . ILE A 1 94 ? 10.367 -3.207 -17.516 1 98.31 94 ILE A CA 1
ATOM 770 C C . ILE A 1 94 ? 10.141 -4.23 -16.406 1 98.31 94 ILE A C 1
ATOM 772 O O . ILE A 1 94 ? 9.625 -5.324 -16.656 1 98.31 94 ILE A O 1
ATOM 776 N N . SER A 1 95 ? 10.531 -3.912 -15.195 1 98.62 95 SER A N 1
ATOM 777 C CA . SER A 1 95 ? 10.594 -4.859 -14.086 1 98.62 95 SER A CA 1
ATOM 778 C C . SER A 1 95 ? 9.195 -5.348 -13.695 1 98.62 95 SER A C 1
ATOM 780 O O . SER A 1 95 ? 9.023 -6.508 -13.32 1 98.62 95 SER A O 1
ATOM 782 N N . GLU A 1 96 ? 8.18 -4.461 -13.711 1 98.62 96 GLU A N 1
ATOM 783 C CA . GLU A 1 96 ? 6.832 -4.918 -13.383 1 98.62 96 GLU A CA 1
ATOM 784 C C . GLU A 1 96 ? 6.316 -5.918 -14.414 1 98.62 96 GLU A C 1
ATOM 786 O O . GLU A 1 96 ? 5.625 -6.875 -14.07 1 98.62 96 GLU A O 1
ATOM 791 N N . GLU A 1 97 ? 6.648 -5.676 -15.672 1 98.19 97 GLU A N 1
ATOM 792 C CA . GLU A 1 97 ? 6.273 -6.637 -16.703 1 98.19 97 GLU A CA 1
ATOM 793 C C . GLU A 1 97 ? 6.945 -7.984 -16.469 1 98.19 97 GLU A C 1
ATOM 795 O O . GLU A 1 97 ? 6.316 -9.031 -16.641 1 98.19 97 GLU A O 1
ATOM 800 N N . LEU A 1 98 ? 8.234 -7.938 -16.094 1 98.56 98 LEU A N 1
ATOM 801 C CA . LEU A 1 98 ? 8.969 -9.156 -15.781 1 98.56 98 LEU A CA 1
ATOM 802 C C . LEU A 1 98 ? 8.359 -9.867 -14.578 1 98.56 98 LEU A C 1
ATOM 804 O O . LEU A 1 98 ? 8.164 -11.086 -14.602 1 98.56 98 LEU A O 1
ATOM 808 N N . ALA A 1 99 ? 8.016 -9.078 -13.555 1 98.56 99 ALA A N 1
ATOM 809 C CA . ALA A 1 99 ? 7.43 -9.633 -12.336 1 98.56 99 ALA A CA 1
ATOM 810 C C . ALA A 1 99 ? 6.074 -10.273 -12.625 1 98.56 99 ALA A C 1
ATOM 812 O O . ALA A 1 99 ? 5.801 -11.383 -12.164 1 98.56 99 ALA A O 1
ATOM 813 N N . HIS A 1 100 ? 5.277 -9.562 -13.375 1 97.94 100 HIS A N 1
ATOM 814 C CA . HIS A 1 100 ? 3.963 -10.062 -13.766 1 97.94 100 HIS A CA 1
ATOM 815 C C . HIS A 1 100 ? 4.078 -11.367 -14.547 1 97.94 100 HIS A C 1
ATOM 817 O O . HIS A 1 100 ? 3.387 -12.344 -14.234 1 97.94 100 HIS A O 1
ATOM 823 N N . MET A 1 101 ? 5 -11.398 -15.492 1 96.12 101 MET A N 1
ATOM 824 C CA . MET A 1 101 ? 5.234 -12.57 -16.328 1 96.12 101 MET A CA 1
ATOM 825 C C . MET A 1 101 ? 5.656 -13.773 -15.477 1 96.12 101 MET A C 1
ATOM 827 O O . MET A 1 101 ? 5.156 -14.883 -15.672 1 96.12 101 MET A O 1
ATOM 831 N N . TRP A 1 102 ? 6.566 -13.5 -14.562 1 96.19 102 TRP A N 1
ATOM 832 C CA . TRP A 1 102 ? 7.012 -14.562 -13.664 1 96.19 102 TRP A CA 1
ATOM 833 C C . TRP A 1 102 ? 5.832 -15.172 -12.914 1 96.19 102 TRP A C 1
ATOM 835 O O . TRP A 1 102 ? 5.688 -16.391 -12.859 1 96.19 102 TRP A O 1
ATOM 845 N N . GLU A 1 103 ? 4.922 -14.336 -12.461 1 94.62 103 GLU A N 1
ATOM 846 C CA . GLU A 1 103 ? 3.834 -14.758 -11.586 1 94.62 103 GLU A CA 1
ATOM 847 C C . GLU A 1 103 ? 2.742 -15.484 -12.367 1 94.62 103 GLU A C 1
ATOM 849 O O . GLU A 1 103 ? 2.043 -16.344 -11.82 1 94.62 103 GLU A O 1
ATOM 854 N N . VAL A 1 104 ? 2.625 -15.242 -13.688 1 92.81 104 VAL A N 1
ATOM 855 C CA . VAL A 1 104 ? 1.469 -15.797 -14.375 1 92.81 104 VAL A CA 1
ATOM 856 C C . VAL A 1 104 ? 1.927 -16.859 -15.383 1 92.81 104 VAL A C 1
ATOM 858 O O . VAL A 1 104 ? 1.125 -17.672 -15.836 1 92.81 104 VAL A O 1
ATOM 861 N N . THR A 1 105 ? 3.234 -16.844 -15.812 1 93.5 105 THR A N 1
ATOM 862 C CA . THR A 1 105 ? 3.721 -17.797 -16.812 1 93.5 105 THR A CA 1
ATOM 863 C C . THR A 1 105 ? 4.504 -18.922 -16.141 1 93.5 105 THR A C 1
ATOM 865 O O . THR A 1 105 ? 4.336 -20.094 -16.484 1 93.5 105 THR A O 1
ATOM 868 N N . TYR A 1 106 ? 5.348 -18.562 -15.188 1 92.38 106 TYR A N 1
ATOM 869 C CA . TYR A 1 106 ? 6.102 -19.594 -14.484 1 92.38 106 TYR A CA 1
ATOM 870 C C . TYR A 1 106 ? 5.203 -20.375 -13.539 1 92.38 106 TYR A C 1
ATOM 872 O O . TYR A 1 106 ? 5.238 -21.609 -13.516 1 92.38 106 TYR A O 1
ATOM 880 N N . PHE A 1 107 ? 4.363 -19.547 -12.805 1 90.25 107 PHE A N 1
ATOM 881 C CA . PHE A 1 107 ? 3.406 -20.188 -11.914 1 90.25 107 PHE A CA 1
ATOM 882 C C . PHE A 1 107 ? 2.072 -20.406 -12.617 1 90.25 107 PHE A C 1
ATOM 884 O O . PHE A 1 107 ? 1.436 -19.438 -13.062 1 90.25 107 PHE A O 1
ATOM 891 N N . GLU A 1 108 ? 1.737 -21.672 -12.703 1 88.81 108 GLU A N 1
ATOM 892 C CA . GLU A 1 108 ? 0.391 -21.984 -13.172 1 88.81 108 GLU A CA 1
ATOM 893 C C . GLU A 1 108 ? -0.636 -21.828 -12.055 1 88.81 108 GLU A C 1
ATOM 895 O O . GLU A 1 108 ? -0.526 -22.453 -11 1 88.81 108 GLU A O 1
ATOM 900 N N . ARG A 1 109 ? -1.559 -20.953 -12.312 1 92.94 109 ARG A N 1
ATOM 901 C CA . ARG A 1 109 ? -2.545 -20.609 -11.297 1 92.94 109 ARG A CA 1
ATOM 902 C C . ARG A 1 109 ? -3.949 -21 -11.734 1 92.94 109 ARG A C 1
ATOM 904 O O . ARG A 1 109 ? -4.309 -20.859 -12.906 1 92.94 109 ARG A O 1
ATOM 911 N N . LYS A 1 110 ? -4.676 -21.594 -10.867 1 94.31 110 LYS A N 1
ATOM 912 C CA . LYS A 1 110 ? -6.062 -21.984 -11.117 1 94.31 110 LYS A CA 1
ATOM 913 C C . LYS A 1 110 ? -6.93 -21.75 -9.883 1 94.31 110 LYS A C 1
ATOM 915 O O . LYS A 1 110 ? -6.555 -22.125 -8.773 1 94.31 110 LYS A O 1
ATOM 920 N N . LEU A 1 111 ? -8.07 -21.078 -10.094 1 97.62 111 LEU A N 1
ATOM 921 C CA . LEU A 1 111 ? -9.023 -20.875 -9.008 1 97.62 111 LEU A CA 1
ATOM 922 C C . LEU A 1 111 ? -9.461 -22.203 -8.414 1 97.62 111 LEU A C 1
ATOM 924 O O . LEU A 1 111 ? -9.812 -23.125 -9.148 1 97.62 111 LEU A O 1
ATOM 928 N N . ARG A 1 112 ? -9.438 -22.328 -7.113 1 96.69 112 ARG A N 1
ATOM 929 C CA . ARG A 1 112 ? -9.891 -23.547 -6.477 1 96.69 112 ARG A CA 1
ATOM 930 C C . ARG A 1 112 ? -11.391 -23.75 -6.68 1 96.69 112 ARG A C 1
ATOM 932 O O . ARG A 1 112 ? -12.156 -22.781 -6.688 1 96.69 112 ARG A O 1
ATOM 939 N N . ASP A 1 113 ? -11.773 -25.031 -6.746 1 96.81 113 ASP A N 1
ATOM 940 C CA . ASP A 1 113 ? -13.195 -25.344 -6.789 1 96.81 113 ASP A CA 1
ATOM 941 C C . ASP A 1 113 ? -13.906 -24.859 -5.527 1 96.81 113 ASP A C 1
ATOM 943 O O . ASP A 1 113 ? -13.367 -24.969 -4.426 1 96.81 113 ASP A O 1
ATOM 947 N N . GLY A 1 114 ? -15.07 -24.25 -5.707 1 98.25 114 GLY A N 1
ATOM 948 C CA . GLY A 1 114 ? -15.891 -23.875 -4.566 1 98.25 114 GLY A CA 1
ATOM 949 C C . GLY A 1 114 ? -15.648 -22.453 -4.094 1 98.25 114 GLY A C 1
ATOM 950 O O . GLY A 1 114 ? -16.375 -21.938 -3.238 1 98.25 114 GLY A O 1
ATOM 951 N N . VAL A 1 115 ? -14.648 -21.734 -4.645 1 98.75 115 VAL A N 1
ATOM 952 C CA . VAL A 1 115 ? -14.273 -20.406 -4.18 1 98.75 115 VAL A CA 1
ATOM 953 C C . VAL A 1 115 ? -15.422 -19.438 -4.418 1 98.75 115 VAL A C 1
ATOM 955 O O . VAL A 1 115 ? -15.836 -18.703 -3.504 1 98.75 115 VAL A O 1
ATOM 958 N N . ILE A 1 116 ? -15.992 -19.469 -5.586 1 98.75 116 ILE A N 1
ATOM 959 C CA . ILE A 1 116 ? -17.031 -18.5 -5.945 1 98.75 116 ILE A CA 1
ATOM 960 C C . ILE A 1 116 ? -18.25 -18.719 -5.051 1 98.75 116 ILE A C 1
ATOM 962 O O . ILE A 1 116 ? -18.797 -17.75 -4.492 1 98.75 116 ILE A O 1
ATOM 966 N N . GLU A 1 117 ? -18.641 -19.953 -4.852 1 98.62 117 GLU A N 1
ATOM 967 C CA . GLU A 1 117 ? -19.766 -20.281 -3.977 1 98.62 117 GLU A CA 1
ATOM 968 C C . GLU A 1 117 ? -19.5 -19.812 -2.549 1 98.62 117 GLU A C 1
ATOM 970 O O . GLU A 1 117 ? -20.391 -19.266 -1.901 1 98.62 117 GLU A O 1
ATOM 975 N N . THR A 1 118 ? -18.344 -20.047 -2.084 1 98.88 118 THR A N 1
ATOM 976 C CA . THR A 1 118 ? -17.953 -19.656 -0.73 1 98.88 118 THR A CA 1
ATOM 977 C C . THR A 1 118 ? -18.016 -18.141 -0.56 1 98.88 118 THR A C 1
ATOM 979 O O . THR A 1 118 ? -18.609 -17.656 0.403 1 98.88 118 THR A O 1
ATOM 982 N N . LEU A 1 119 ? -17.422 -17.359 -1.521 1 98.94 119 LEU A N 1
ATOM 983 C CA 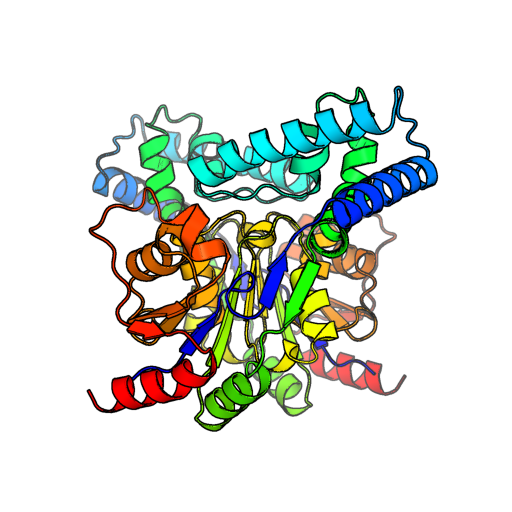. LEU A 1 119 ? -17.406 -15.906 -1.456 1 98.94 119 LEU A CA 1
ATOM 984 C C . LEU A 1 119 ? -18.828 -15.352 -1.504 1 98.94 119 LEU A C 1
ATOM 986 O O . LEU A 1 119 ? -19.156 -14.414 -0.774 1 98.94 119 LEU A O 1
ATOM 990 N N . GLU A 1 120 ? -19.656 -15.945 -2.311 1 98.75 120 GLU A N 1
ATOM 991 C CA . GLU A 1 120 ? -21.047 -15.523 -2.426 1 98.75 120 GLU A CA 1
ATOM 992 C C . GLU A 1 120 ? -21.797 -15.711 -1.107 1 98.75 120 GLU A C 1
ATOM 994 O O . GLU A 1 120 ? -22.516 -14.82 -0.656 1 98.75 120 GLU A O 1
ATOM 999 N N . LYS A 1 121 ? -21.656 -16.859 -0.522 1 98.75 121 LYS A N 1
ATOM 1000 C CA . LYS A 1 121 ? -22.328 -17.156 0.732 1 98.75 121 LYS A CA 1
ATOM 1001 C C . LYS A 1 121 ? -21.875 -16.219 1.847 1 98.75 121 LYS A C 1
ATOM 1003 O O . LYS A 1 121 ? -22.703 -15.719 2.621 1 98.75 121 LYS A O 1
ATOM 1008 N N . LEU A 1 122 ? -20.578 -15.992 1.914 1 98.81 122 LEU A N 1
ATOM 1009 C CA . LEU A 1 122 ? -20.047 -15.102 2.941 1 98.81 122 LEU A CA 1
ATOM 1010 C C . LEU A 1 122 ? -20.578 -13.68 2.752 1 98.81 122 LEU A C 1
ATOM 1012 O O . LEU A 1 122 ? -20.984 -13.031 3.719 1 98.81 122 LEU A O 1
ATOM 1016 N N . LYS A 1 123 ? -20.578 -13.211 1.52 1 98.56 123 LYS A N 1
ATOM 1017 C CA . LYS A 1 123 ? -21.078 -11.875 1.226 1 98.56 123 LYS A CA 1
ATOM 1018 C C . LYS A 1 123 ? -22.562 -11.766 1.577 1 98.56 123 LYS A C 1
ATOM 1020 O O . LYS A 1 123 ? -22.984 -10.773 2.172 1 98.56 123 LYS A O 1
ATOM 1025 N N . ASN A 1 124 ? -23.328 -12.758 1.23 1 98.12 124 ASN A N 1
ATOM 1026 C CA . ASN A 1 124 ? -24.766 -12.758 1.504 1 98.12 124 ASN A CA 1
ATOM 1027 C C . ASN A 1 124 ? -25.047 -12.734 3.002 1 98.12 124 ASN A C 1
ATOM 1029 O O . ASN A 1 124 ? -26.078 -12.219 3.436 1 98.12 124 ASN A O 1
ATOM 1033 N N . LYS A 1 125 ? -24.141 -13.25 3.746 1 97.69 125 LYS A N 1
ATOM 1034 C CA . LYS A 1 125 ? -24.297 -13.273 5.195 1 97.69 125 LYS A CA 1
ATOM 1035 C C . LYS A 1 125 ? -23.844 -11.953 5.82 1 97.69 125 LYS A C 1
ATOM 1037 O O . LYS A 1 125 ? -23.922 -11.773 7.035 1 97.69 125 LYS A O 1
ATOM 1042 N N . GLY A 1 126 ? -23.234 -11.117 5.02 1 97.56 126 GLY A N 1
ATOM 1043 C CA . GLY A 1 126 ? -22.938 -9.773 5.469 1 97.56 126 GLY A CA 1
ATOM 1044 C C . GLY A 1 126 ? -21.469 -9.578 5.82 1 97.56 126 GLY A C 1
ATOM 1045 O O . GLY A 1 126 ? -21.094 -8.531 6.34 1 97.56 126 GLY A O 1
ATOM 1046 N N . TYR A 1 127 ? -20.594 -10.547 5.562 1 98.62 127 TYR A N 1
ATOM 1047 C CA . TYR A 1 127 ? -19.188 -10.43 5.891 1 98.62 127 TYR A CA 1
ATOM 1048 C C . TYR A 1 127 ? -18.469 -9.516 4.902 1 98.62 127 TYR A C 1
ATOM 1050 O O . TYR A 1 127 ? -18.75 -9.555 3.699 1 98.62 127 TYR A O 1
ATOM 1058 N N . LYS A 1 128 ? -17.594 -8.656 5.387 1 98.62 128 LYS A N 1
ATOM 1059 C CA . LYS A 1 128 ? -16.609 -7.98 4.539 1 98.62 128 LYS A CA 1
ATOM 1060 C C . LYS A 1 128 ? -15.445 -8.906 4.199 1 98.62 128 LYS A C 1
ATOM 1062 O O . LYS A 1 128 ? -14.945 -9.633 5.062 1 98.62 128 LYS A O 1
ATOM 1067 N N . LEU A 1 129 ? -15.125 -8.93 2.955 1 98.94 129 LEU A N 1
ATOM 1068 C CA . LEU A 1 129 ? -14.062 -9.828 2.506 1 98.94 129 LEU A CA 1
ATOM 1069 C C . LEU A 1 129 ? -12.859 -9.047 1.994 1 98.94 129 LEU A C 1
ATOM 1071 O O . LEU A 1 129 ? -13.023 -8 1.352 1 98.94 129 LEU A O 1
ATOM 1075 N N . GLY A 1 130 ? -11.664 -9.484 2.26 1 98.88 130 GLY A N 1
ATOM 1076 C CA . GLY A 1 130 ? -10.422 -8.898 1.763 1 98.88 130 GLY A CA 1
ATOM 1077 C C . GLY A 1 130 ? -9.352 -9.93 1.467 1 98.88 130 GLY A C 1
ATOM 1078 O O . GLY A 1 130 ? -9.547 -11.125 1.701 1 98.88 130 GLY A O 1
ATOM 1079 N N . ILE A 1 131 ? -8.266 -9.461 0.905 1 98.94 131 ILE A N 1
ATOM 1080 C CA . ILE A 1 131 ? -7.137 -10.32 0.561 1 98.94 131 ILE A CA 1
ATOM 1081 C C . ILE A 1 131 ? -5.852 -9.75 1.157 1 98.94 131 ILE A C 1
ATOM 1083 O O . ILE A 1 131 ? -5.641 -8.539 1.138 1 98.94 131 ILE A O 1
ATOM 1087 N N . ILE A 1 132 ? -5.055 -10.555 1.736 1 98.88 132 ILE A N 1
ATOM 1088 C CA . ILE A 1 132 ? -3.658 -10.273 2.053 1 98.88 132 ILE A CA 1
ATOM 1089 C C . ILE A 1 132 ? -2.754 -11.305 1.378 1 98.88 132 ILE A C 1
ATOM 1091 O O . ILE A 1 132 ? -2.846 -12.5 1.662 1 98.88 132 ILE A O 1
ATOM 1095 N N . SER A 1 133 ? -1.906 -10.875 0.469 1 98.44 133 SER A N 1
ATOM 1096 C CA . SER A 1 133 ? -1.125 -11.836 -0.303 1 98.44 133 SER A CA 1
ATOM 1097 C C . SER A 1 133 ? 0.323 -11.375 -0.45 1 98.44 133 SER A C 1
ATOM 1099 O O . SER A 1 133 ? 0.586 -10.188 -0.668 1 98.44 133 SER A O 1
ATOM 1101 N N . ASN A 1 134 ? 1.273 -12.289 -0.234 1 97.75 134 ASN A N 1
ATOM 1102 C CA . ASN A 1 134 ? 2.656 -12.055 -0.639 1 97.75 134 ASN A CA 1
ATOM 1103 C C . ASN A 1 134 ? 2.83 -12.203 -2.146 1 97.75 134 ASN A C 1
ATOM 1105 O O . ASN A 1 134 ? 2.441 -13.219 -2.725 1 97.75 134 ASN A O 1
ATOM 1109 N N . THR A 1 135 ? 3.312 -11.211 -2.791 1 97.94 135 THR A N 1
ATOM 1110 C CA . THR A 1 135 ? 3.613 -11.219 -4.219 1 97.94 135 THR A CA 1
ATOM 1111 C C . THR A 1 135 ? 4.66 -10.156 -4.555 1 97.94 135 THR A C 1
ATOM 1113 O O . THR A 1 135 ? 4.746 -9.125 -3.885 1 97.94 135 THR A O 1
ATOM 1116 N N . ALA A 1 136 ? 5.426 -10.445 -5.559 1 98.06 136 ALA A N 1
ATOM 1117 C CA . ALA A 1 136 ? 6.484 -9.516 -5.941 1 98.06 136 ALA A CA 1
ATOM 1118 C C . ALA A 1 136 ? 6.074 -8.68 -7.156 1 98.06 136 ALA A C 1
ATOM 1120 O O . ALA A 1 136 ? 6.887 -7.938 -7.711 1 98.06 136 ALA A O 1
ATOM 1121 N N . SER A 1 137 ? 4.844 -8.828 -7.629 1 98.56 137 SER A N 1
ATOM 1122 C CA . SER A 1 137 ? 4.273 -8.023 -8.703 1 98.56 137 SER A CA 1
ATOM 1123 C C . SER A 1 137 ? 3.229 -7.051 -8.164 1 98.56 137 SER A C 1
ATOM 1125 O O . SER A 1 137 ? 2.408 -7.414 -7.316 1 98.56 137 SER A O 1
ATOM 1127 N N . LEU A 1 138 ? 3.254 -5.859 -8.641 1 98.62 138 LEU A N 1
ATOM 1128 C CA . LEU A 1 138 ? 2.352 -4.824 -8.156 1 98.62 138 LEU A CA 1
ATOM 1129 C C . LEU A 1 138 ? 0.911 -5.125 -8.562 1 98.62 138 LEU A C 1
ATOM 1131 O O . LEU A 1 138 ? -0.02 -4.859 -7.797 1 98.62 138 LEU A O 1
ATOM 1135 N N . TYR A 1 139 ? 0.735 -5.762 -9.766 1 98.31 139 TYR A N 1
ATOM 1136 C CA . TYR A 1 139 ? -0.61 -5.691 -10.32 1 98.31 139 TYR A CA 1
ATOM 1137 C C . TYR A 1 139 ? -1.134 -7.082 -10.656 1 98.31 139 TYR A C 1
ATOM 1139 O O . TYR A 1 139 ? -2.314 -7.25 -10.977 1 98.31 139 TYR A O 1
ATOM 1147 N N . GLN A 1 140 ? -0.275 -8.102 -10.578 1 97.81 140 GLN A N 1
ATOM 1148 C CA . GLN A 1 140 ? -0.653 -9.43 -11.055 1 97.81 140 GLN A CA 1
ATOM 1149 C C . GLN A 1 140 ? -1.878 -9.953 -10.312 1 97.81 140 GLN A C 1
ATOM 1151 O O . GLN A 1 140 ? -2.764 -10.562 -10.914 1 97.81 140 GLN A O 1
ATOM 1156 N N . VAL A 1 141 ? -1.998 -9.688 -9.039 1 98.56 141 VAL A N 1
ATOM 1157 C CA . VAL A 1 141 ? -3.1 -10.227 -8.25 1 98.56 141 VAL A CA 1
ATOM 1158 C C . VAL A 1 141 ? -4.414 -9.578 -8.688 1 98.56 141 VAL A C 1
ATOM 1160 O O . VAL A 1 141 ? -5.434 -10.266 -8.805 1 98.56 141 VAL A O 1
ATOM 1163 N N . PHE A 1 142 ? -4.379 -8.281 -8.938 1 98.44 142 PHE A N 1
ATOM 1164 C CA . PHE A 1 142 ? -5.57 -7.598 -9.43 1 98.44 142 PHE A CA 1
ATOM 1165 C C . PHE A 1 142 ? -6.039 -8.203 -10.75 1 98.44 142 PHE A C 1
ATOM 1167 O O . PHE A 1 142 ? -7.227 -8.492 -10.922 1 98.44 142 PHE A O 1
ATOM 1174 N N . ASP A 1 143 ? -5.078 -8.469 -11.641 1 97.44 143 ASP A N 1
ATOM 1175 C CA . ASP A 1 143 ? -5.398 -9.031 -12.945 1 97.44 143 ASP A CA 1
ATOM 1176 C C . ASP A 1 143 ? -6 -10.43 -12.812 1 97.44 143 ASP A C 1
ATOM 1178 O O . ASP A 1 143 ? -7 -10.742 -13.461 1 97.44 143 ASP A O 1
ATOM 1182 N N . VAL A 1 144 ? -5.445 -11.227 -11.977 1 97.56 144 VAL A N 1
ATOM 1183 C CA . VAL A 1 144 ? -5.891 -12.602 -11.789 1 97.56 144 VAL A CA 1
ATOM 1184 C C . VAL A 1 144 ? -7.293 -12.609 -11.188 1 97.56 144 VAL A C 1
ATOM 1186 O O . VAL A 1 144 ? -8.148 -13.406 -11.594 1 97.56 144 VAL A O 1
ATOM 1189 N N . LEU A 1 145 ? -7.57 -11.75 -10.211 1 98.56 145 LEU A N 1
ATOM 1190 C CA . LEU A 1 145 ? -8.883 -11.656 -9.586 1 98.56 145 LEU A CA 1
ATOM 1191 C C . LEU A 1 145 ? -9.945 -11.258 -10.617 1 98.56 145 LEU A C 1
ATOM 1193 O O . LEU A 1 145 ? -11.055 -11.789 -10.602 1 98.56 145 LEU A O 1
ATOM 1197 N N . GLU A 1 146 ? -9.578 -10.336 -11.5 1 98 146 GLU A N 1
ATOM 1198 C CA . GLU A 1 146 ? -10.492 -9.922 -12.562 1 98 146 GLU A CA 1
ATOM 1199 C C . GLU A 1 146 ? -10.734 -11.055 -13.547 1 98 146 GLU A C 1
ATOM 1201 O O . GLU A 1 146 ? -11.875 -11.281 -13.969 1 98 146 GLU A O 1
ATOM 1206 N N . ASP A 1 147 ? -9.688 -11.758 -13.914 1 97.06 147 ASP A N 1
ATOM 1207 C CA . ASP A 1 147 ? -9.812 -12.883 -14.844 1 97.06 147 ASP A CA 1
ATOM 1208 C C . ASP A 1 147 ? -10.727 -13.969 -14.273 1 97.06 147 ASP A C 1
ATOM 1210 O O . ASP A 1 147 ? -11.492 -14.586 -15.016 1 97.06 147 ASP A O 1
ATOM 1214 N N . TYR A 1 148 ? -10.625 -14.164 -12.938 1 98.06 148 TYR A N 1
ATOM 1215 C CA . TYR A 1 148 ? -11.445 -15.164 -12.266 1 98.06 148 TYR A CA 1
ATOM 1216 C C . TYR A 1 148 ? -12.883 -14.664 -12.109 1 98.06 148 TYR A C 1
ATOM 1218 O O . TYR A 1 148 ? -13.781 -15.445 -11.781 1 98.06 148 TYR A O 1
ATOM 1226 N N . GLY A 1 149 ? -13.109 -13.375 -12.281 1 98.25 149 GLY A N 1
ATOM 1227 C CA . GLY A 1 149 ? -14.43 -12.789 -12.094 1 98.25 149 GLY A CA 1
ATOM 1228 C C . GLY A 1 149 ? -14.812 -12.648 -10.633 1 98.25 149 GLY A C 1
ATOM 1229 O O . GLY A 1 149 ? -15.992 -12.695 -10.289 1 98.25 149 GLY A O 1
ATOM 1230 N N . ILE A 1 150 ? -13.789 -12.477 -9.695 1 98.75 150 ILE A N 1
ATOM 1231 C CA . ILE A 1 150 ? -14.133 -12.469 -8.281 1 98.75 150 ILE A CA 1
ATOM 1232 C C . ILE A 1 150 ? -13.602 -11.203 -7.621 1 98.75 150 ILE A C 1
ATOM 1234 O O . ILE A 1 150 ? -13.641 -11.07 -6.395 1 98.75 150 ILE A O 1
ATOM 1238 N N . ARG A 1 151 ? -13.094 -10.25 -8.375 1 98.69 151 ARG A N 1
ATOM 1239 C CA . ARG A 1 151 ? -12.516 -9.031 -7.816 1 98.69 151 ARG A CA 1
ATOM 1240 C C . ARG A 1 151 ? -13.539 -8.281 -6.969 1 98.69 151 ARG A C 1
ATOM 1242 O O . ARG A 1 151 ? -13.195 -7.719 -5.926 1 98.69 151 ARG A O 1
ATOM 1249 N N . ASP A 1 152 ? -14.812 -8.32 -7.32 1 97.94 152 ASP A N 1
ATOM 1250 C CA . ASP A 1 152 ? -15.859 -7.492 -6.738 1 97.94 152 ASP A CA 1
ATOM 1251 C C . ASP A 1 152 ? -16.25 -7.992 -5.344 1 97.94 152 ASP A C 1
ATOM 1253 O O . ASP A 1 152 ? -16.922 -7.289 -4.594 1 97.94 152 ASP A O 1
ATOM 1257 N N . TYR A 1 153 ? -15.82 -9.156 -5.035 1 98.75 153 TYR A N 1
ATOM 1258 C CA . TYR A 1 153 ? -16.156 -9.688 -3.717 1 98.75 153 TYR A CA 1
ATOM 1259 C C . TYR A 1 153 ? -15.32 -9.023 -2.633 1 98.75 153 TYR A C 1
ATOM 1261 O O . TYR A 1 153 ? -15.68 -9.055 -1.453 1 98.75 153 TYR A O 1
ATOM 1269 N N . PHE A 1 154 ? -14.18 -8.422 -3.008 1 98.81 154 PHE A N 1
ATOM 1270 C CA . PHE A 1 154 ? -13.203 -8.023 -2.004 1 98.81 154 PHE A CA 1
ATOM 1271 C C . PHE A 1 154 ? -13.188 -6.508 -1.836 1 98.81 154 PHE A C 1
ATOM 1273 O O . PHE A 1 154 ? -12.961 -5.773 -2.801 1 98.81 154 PHE A O 1
ATOM 1280 N N . LYS A 1 155 ? -13.352 -6.086 -0.608 1 98.12 155 LYS A N 1
ATOM 1281 C CA . LYS A 1 155 ? -13.305 -4.668 -0.258 1 98.12 155 LYS A CA 1
ATOM 1282 C C . LYS A 1 155 ? -11.891 -4.117 -0.376 1 98.12 155 LYS A C 1
ATOM 1284 O O . LYS A 1 155 ? -11.695 -2.967 -0.77 1 98.12 155 LYS A O 1
ATOM 1289 N N . ASP A 1 156 ? -10.953 -4.973 -0.052 1 98.38 156 ASP A N 1
ATOM 1290 C CA . ASP A 1 156 ? -9.555 -4.559 -0.083 1 98.38 156 ASP A CA 1
ATOM 1291 C C . ASP A 1 156 ? -8.656 -5.711 -0.525 1 98.38 156 ASP A C 1
ATOM 1293 O O . ASP A 1 156 ? -8.938 -6.875 -0.241 1 98.38 156 ASP A O 1
ATOM 1297 N N . VAL A 1 157 ? -7.637 -5.359 -1.296 1 98.88 157 VAL A N 1
ATOM 1298 C CA . VAL A 1 157 ? -6.562 -6.266 -1.697 1 98.88 157 VAL A CA 1
ATOM 1299 C C . VAL A 1 157 ? -5.215 -5.695 -1.26 1 98.88 157 VAL A C 1
ATOM 1301 O O . VAL A 1 157 ? -4.695 -4.77 -1.885 1 98.88 157 VAL A O 1
ATOM 1304 N N . THR A 1 158 ? -4.66 -6.27 -0.193 1 98.88 158 THR A N 1
ATOM 1305 C CA . THR A 1 158 ? -3.383 -5.824 0.358 1 98.88 158 THR A CA 1
ATOM 1306 C C . THR A 1 158 ? -2.252 -6.742 -0.091 1 98.88 158 THR A C 1
ATOM 1308 O O . THR A 1 158 ? -2.258 -7.938 0.212 1 98.88 158 THR A O 1
ATOM 1311 N N . LEU A 1 159 ? -1.272 -6.168 -0.777 1 98.88 159 LEU A N 1
ATOM 1312 C CA . LEU A 1 159 ? -0.188 -6.945 -1.37 1 98.88 159 LEU A CA 1
ATOM 1313 C C . LEU A 1 159 ? 1.156 -6.543 -0.773 1 98.88 159 LEU A C 1
ATOM 1315 O O . LEU A 1 159 ? 1.412 -5.359 -0.547 1 98.88 159 LEU A O 1
ATOM 1319 N N . SER A 1 160 ? 1.992 -7.543 -0.585 1 98.88 160 SER A N 1
ATOM 1320 C CA . SER A 1 160 ? 3.324 -7.262 -0.059 1 98.88 160 SER A CA 1
ATOM 1321 C C . SER A 1 160 ? 4.102 -6.336 -0.988 1 98.88 160 SER A C 1
ATOM 1323 O O . SER A 1 160 ? 4.844 -5.465 -0.527 1 98.88 160 SER A O 1
ATOM 1325 N N . SER A 1 161 ? 3.953 -6.465 -2.301 1 98.75 161 SER A N 1
ATOM 1326 C CA . SER A 1 161 ? 4.648 -5.637 -3.283 1 98.75 161 SER A CA 1
ATOM 1327 C C . SER A 1 161 ? 4.25 -4.172 -3.148 1 98.75 161 SER A C 1
ATOM 1329 O O . SER A 1 161 ? 5.031 -3.275 -3.477 1 98.75 161 SER A O 1
ATOM 1331 N N . ILE A 1 162 ? 3.059 -3.973 -2.646 1 98.81 162 ILE A N 1
ATOM 1332 C CA . ILE A 1 162 ? 2.555 -2.609 -2.51 1 98.81 162 ILE A CA 1
ATOM 1333 C C . ILE A 1 162 ? 2.947 -2.049 -1.144 1 98.81 162 ILE A C 1
ATOM 1335 O O . ILE A 1 162 ? 3.488 -0.946 -1.051 1 98.81 162 ILE A O 1
ATOM 1339 N N . THR A 1 163 ? 2.848 -2.826 -0.1 1 98.81 163 THR A N 1
ATOM 1340 C CA . THR A 1 163 ? 3.037 -2.318 1.254 1 98.81 163 THR A CA 1
ATOM 1341 C C . THR A 1 163 ? 4.516 -2.311 1.626 1 98.81 163 THR A C 1
ATOM 1343 O O . THR A 1 163 ? 4.938 -1.553 2.504 1 98.81 163 THR A O 1
ATOM 1346 N N . GLY A 1 164 ? 5.23 -3.266 1.021 1 98.75 164 GLY A N 1
ATOM 1347 C CA . GLY A 1 164 ? 6.633 -3.422 1.385 1 98.75 164 GLY A CA 1
ATOM 1348 C C . GLY A 1 164 ? 6.844 -4.395 2.529 1 98.75 164 GLY A C 1
ATOM 1349 O O . GLY A 1 164 ? 7.984 -4.68 2.902 1 98.75 164 GLY A O 1
ATOM 1350 N N . TYR A 1 165 ? 5.734 -4.859 3.113 1 98.69 165 TYR A N 1
ATOM 1351 C CA . TYR A 1 165 ? 5.781 -5.848 4.188 1 98.69 165 TYR A CA 1
ATOM 1352 C C . TYR A 1 165 ? 5.258 -7.195 3.711 1 98.69 165 TYR A C 1
ATOM 1354 O O . TYR A 1 165 ? 4.281 -7.258 2.957 1 98.69 165 TYR A O 1
ATOM 1362 N N . ARG A 1 166 ? 5.891 -8.266 4.176 1 97.94 166 ARG A N 1
ATOM 1363 C CA . ARG A 1 166 ? 5.488 -9.625 3.83 1 97.94 166 ARG A CA 1
ATOM 1364 C C . ARG A 1 166 ? 4.965 -10.367 5.055 1 97.94 166 ARG A C 1
ATOM 1366 O O . ARG A 1 166 ? 5.492 -10.211 6.156 1 97.94 166 ARG A O 1
ATOM 1373 N N . LYS A 1 167 ? 3.861 -11.203 4.734 1 98.06 167 LYS A N 1
ATOM 1374 C CA . LYS A 1 167 ? 3.518 -12.148 5.793 1 98.06 167 LYS A CA 1
ATOM 1375 C C . LYS A 1 167 ? 4.727 -12.984 6.191 1 98.06 167 LYS A C 1
ATOM 1377 O O . LYS A 1 167 ? 5.504 -13.414 5.336 1 98.06 167 LYS A O 1
ATOM 1382 N N . PRO A 1 168 ? 4.934 -13.055 7.539 1 97.38 168 PRO A N 1
ATOM 1383 C CA . PRO A 1 168 ? 4.027 -12.852 8.672 1 97.38 168 PRO A CA 1
ATOM 1384 C C . PRO A 1 168 ? 4.23 -11.508 9.359 1 97.38 168 PRO A C 1
ATOM 1386 O O . PRO A 1 168 ? 3.736 -11.297 10.469 1 97.38 168 PRO A O 1
ATOM 1389 N N . ASN A 1 169 ? 4.965 -10.602 8.766 1 98.25 169 ASN A N 1
ATOM 1390 C CA . ASN A 1 169 ? 5.09 -9.281 9.367 1 98.25 169 ASN A CA 1
ATOM 1391 C C . ASN A 1 169 ? 3.732 -8.703 9.75 1 98.25 169 ASN A C 1
ATOM 1393 O O . ASN A 1 169 ? 2.82 -8.648 8.93 1 98.25 169 ASN A O 1
ATOM 1397 N N . LYS A 1 170 ? 3.559 -8.242 10.938 1 97.38 170 LYS A N 1
ATOM 1398 C CA . LYS A 1 170 ? 2.264 -7.801 11.445 1 97.38 170 LYS A CA 1
ATOM 1399 C C . LYS A 1 170 ? 1.762 -6.574 10.688 1 97.38 170 LYS A C 1
ATOM 1401 O O . LYS A 1 170 ? 0.554 -6.34 10.609 1 97.38 170 LYS A O 1
ATOM 1406 N N . GLU A 1 171 ? 2.689 -5.812 10.07 1 98.31 171 GLU A N 1
ATOM 1407 C CA . GLU A 1 171 ? 2.318 -4.535 9.469 1 98.31 171 GLU A CA 1
ATOM 1408 C C . GLU A 1 171 ? 1.441 -4.738 8.234 1 98.31 171 GLU A C 1
ATOM 1410 O O . GLU A 1 171 ? 0.553 -3.93 7.961 1 98.31 171 GLU A O 1
ATOM 1415 N N . ILE A 1 172 ? 1.689 -5.82 7.465 1 98.88 172 ILE A N 1
ATOM 1416 C CA . ILE A 1 172 ? 0.847 -6.051 6.293 1 98.88 172 ILE A CA 1
ATOM 1417 C C . ILE A 1 172 ? -0.586 -6.336 6.738 1 98.88 172 ILE A C 1
ATOM 1419 O O . ILE A 1 172 ? -1.541 -5.906 6.086 1 98.88 172 ILE A O 1
ATOM 1423 N N . PHE A 1 173 ? -0.798 -6.973 7.891 1 98.81 173 PHE A N 1
ATOM 1424 C CA . PHE A 1 173 ? -2.119 -7.234 8.453 1 98.81 173 PHE A CA 1
ATOM 1425 C C . PHE A 1 173 ? -2.736 -5.957 9.008 1 98.81 173 PHE A C 1
ATOM 1427 O O . PHE A 1 173 ? -3.91 -5.672 8.758 1 98.81 173 PHE A O 1
ATOM 1434 N N . ASN A 1 174 ? -1.942 -5.156 9.719 1 98.62 174 ASN A N 1
ATOM 1435 C CA . ASN A 1 174 ? -2.43 -3.902 10.281 1 98.62 174 ASN A CA 1
ATOM 1436 C C . ASN A 1 174 ? -2.896 -2.939 9.195 1 98.62 174 ASN A C 1
ATOM 1438 O O . ASN A 1 174 ? -3.924 -2.275 9.344 1 98.62 174 ASN A O 1
ATOM 1442 N N . ILE A 1 175 ? -2.109 -2.867 8.109 1 98.75 175 ILE A N 1
ATOM 1443 C CA . ILE A 1 175 ? -2.479 -2.006 6.992 1 98.75 175 ILE A CA 1
ATOM 1444 C C . ILE A 1 175 ? -3.82 -2.455 6.418 1 98.75 175 ILE A C 1
ATOM 1446 O O . ILE A 1 175 ? -4.707 -1.632 6.18 1 98.75 175 ILE A O 1
ATOM 1450 N N . ALA A 1 176 ? -3.994 -3.756 6.246 1 98.81 176 ALA A N 1
ATOM 1451 C CA . ALA A 1 176 ? -5.254 -4.297 5.742 1 98.81 176 ALA A CA 1
ATOM 1452 C C . ALA A 1 176 ? -6.41 -3.957 6.676 1 98.81 176 ALA A C 1
ATOM 1454 O O . ALA A 1 176 ? -7.496 -3.588 6.223 1 98.81 176 ALA A O 1
ATOM 1455 N N . LEU A 1 177 ? -6.184 -4.094 7.984 1 98.62 177 LEU A N 1
ATOM 1456 C CA . LEU A 1 177 ? -7.219 -3.814 8.977 1 98.62 177 LEU A CA 1
ATOM 1457 C C . LEU A 1 177 ? -7.691 -2.369 8.883 1 98.62 177 LEU A C 1
ATOM 1459 O O . LEU A 1 177 ? -8.891 -2.094 8.969 1 98.62 177 LEU A O 1
ATOM 1463 N N . ASN A 1 178 ? -6.738 -1.462 8.703 1 98.44 178 ASN A N 1
ATOM 1464 C CA . ASN A 1 178 ? -7.105 -0.056 8.562 1 98.44 178 ASN A CA 1
ATOM 1465 C C . ASN A 1 178 ? -7.902 0.195 7.289 1 98.44 178 ASN A C 1
ATOM 1467 O O . ASN A 1 178 ? -8.914 0.897 7.312 1 98.44 178 ASN A O 1
ATOM 1471 N N . GLN A 1 179 ? -7.496 -0.435 6.195 1 98.31 179 GLN A N 1
ATOM 1472 C CA . GLN A 1 179 ? -8.227 -0.289 4.938 1 98.31 179 GLN A CA 1
ATOM 1473 C C . GLN A 1 179 ? -9.633 -0.868 5.047 1 98.31 179 GLN A C 1
ATOM 1475 O O . GLN A 1 179 ? -10.594 -0.288 4.531 1 98.31 179 GLN A O 1
ATOM 1480 N N . MET A 1 180 ? -9.75 -1.959 5.793 1 98.06 180 MET A N 1
ATOM 1481 C CA . MET A 1 180 ? -11.016 -2.674 5.941 1 98.06 180 MET A CA 1
ATOM 1482 C C . MET A 1 180 ? -11.898 -2.01 6.992 1 98.06 180 MET A C 1
ATOM 1484 O O . MET A 1 180 ? -13.086 -2.33 7.105 1 98.06 180 MET A O 1
ATOM 1488 N N . GLN A 1 181 ? -11.328 -1.079 7.777 1 97.81 181 GLN A N 1
ATOM 1489 C CA . GLN A 1 181 ? -12.016 -0.515 8.938 1 97.81 181 GLN A CA 1
ATOM 1490 C C . GLN A 1 181 ? -12.531 -1.614 9.859 1 97.81 181 GLN A C 1
ATOM 1492 O O . GLN A 1 181 ? -13.703 -1.619 10.234 1 97.81 181 GLN A O 1
ATOM 1497 N N . ALA A 1 182 ? -11.617 -2.545 10.203 1 98 182 ALA A N 1
ATOM 1498 C CA . ALA A 1 182 ? -11.992 -3.699 11.016 1 98 182 ALA A CA 1
ATOM 1499 C C . ALA A 1 182 ? -11.109 -3.803 12.258 1 98 182 ALA A C 1
ATOM 1501 O O . ALA A 1 182 ? -9.93 -3.441 12.219 1 98 182 ALA A O 1
ATOM 1502 N N . LYS A 1 183 ? -11.656 -4.285 13.32 1 98.12 183 LYS A N 1
ATOM 1503 C CA . LYS A 1 183 ? -10.891 -4.641 14.516 1 98.12 183 LYS A CA 1
ATOM 1504 C C . LYS A 1 183 ? -10.336 -6.059 14.406 1 98.12 183 LYS A C 1
ATOM 1506 O O . LYS A 1 183 ? -11.016 -6.961 13.914 1 98.12 183 LYS A O 1
ATOM 1511 N N . PRO A 1 184 ? -9.109 -6.234 14.797 1 98.44 184 PRO A N 1
ATOM 1512 C CA . PRO A 1 184 ? -8.5 -7.555 14.617 1 98.44 184 PRO A CA 1
ATOM 1513 C C . PRO A 1 184 ? -9.305 -8.672 15.266 1 98.44 184 PRO A C 1
ATOM 1515 O O . PRO A 1 184 ? -9.43 -9.758 14.695 1 98.44 184 PRO A O 1
ATOM 1518 N N . GLU A 1 185 ? -9.969 -8.43 16.391 1 97.94 185 GLU A N 1
ATOM 1519 C CA . GLU A 1 185 ? -10.703 -9.453 17.141 1 97.94 185 GLU A CA 1
ATOM 1520 C C . GLU A 1 185 ? -11.969 -9.867 16.391 1 97.94 185 GLU A C 1
ATOM 1522 O O . GLU A 1 185 ? -12.578 -10.898 16.719 1 97.94 185 GLU A O 1
ATOM 1527 N N . GLU A 1 186 ? -12.352 -9.094 15.383 1 98.06 186 GLU A N 1
ATOM 1528 C CA . GLU A 1 186 ? -13.562 -9.375 14.609 1 98.06 186 GLU A CA 1
ATOM 1529 C C . GLU A 1 186 ? -13.211 -9.961 13.242 1 98.06 186 GLU A C 1
ATOM 1531 O O . GLU A 1 186 ? -14.078 -10.07 12.367 1 98.06 186 GLU A O 1
ATOM 1536 N N . CYS A 1 187 ? -11.953 -10.328 13.062 1 98.62 187 CYS A N 1
ATOM 1537 C CA . CYS A 1 187 ? -11.492 -10.789 11.758 1 98.62 187 CYS A CA 1
ATOM 1538 C C . CYS A 1 187 ? -11.07 -12.25 11.82 1 98.62 187 CYS A C 1
ATOM 1540 O O . CYS A 1 187 ? -10.508 -12.703 12.82 1 98.62 187 CYS A O 1
ATOM 1542 N N . VAL A 1 188 ? -11.375 -12.977 10.789 1 98.81 188 VAL A N 1
ATOM 1543 C CA . VAL A 1 188 ? -10.883 -14.336 10.562 1 98.81 188 VAL A CA 1
ATOM 1544 C C . VAL A 1 188 ? -9.961 -14.352 9.352 1 98.81 188 VAL A C 1
ATOM 1546 O O . VAL A 1 188 ? -10.25 -13.734 8.328 1 98.81 188 VAL A O 1
ATOM 1549 N N . TYR A 1 189 ? -8.859 -14.992 9.523 1 98.81 189 TYR A N 1
ATOM 1550 C CA . TYR A 1 189 ? -7.922 -15.117 8.414 1 98.81 189 TYR A CA 1
ATOM 1551 C C . TYR A 1 189 ? -7.898 -16.547 7.883 1 98.81 189 TYR A C 1
ATOM 1553 O O . TYR A 1 189 ? -7.855 -17.5 8.656 1 98.81 189 TYR A O 1
ATOM 1561 N N . VAL A 1 190 ? -7.961 -16.672 6.559 1 98.81 190 VAL A N 1
ATOM 1562 C CA . VAL A 1 190 ? -7.898 -17.969 5.898 1 98.81 190 VAL A CA 1
ATOM 1563 C C . VAL A 1 190 ? -6.633 -18.062 5.047 1 98.81 190 VAL A C 1
ATOM 1565 O O . VAL A 1 190 ? -6.453 -17.281 4.109 1 98.81 190 VAL A O 1
ATOM 1568 N N . GLY A 1 191 ? -5.754 -18.953 5.348 1 97.44 191 GLY A N 1
ATOM 1569 C CA . GLY A 1 191 ? -4.535 -19.172 4.59 1 97.44 191 GLY A CA 1
ATOM 1570 C C . GLY A 1 191 ? -4.074 -20.625 4.609 1 97.44 191 GLY A C 1
ATOM 1571 O O . GLY A 1 191 ? -4.68 -21.469 5.273 1 97.44 191 GLY A O 1
ATOM 1572 N N . ASP A 1 192 ? -2.947 -20.922 3.916 1 94.88 192 ASP A N 1
ATOM 1573 C CA . ASP A 1 192 ? -2.539 -22.328 3.783 1 94.88 192 ASP A CA 1
ATOM 1574 C C . ASP A 1 192 ? -1.239 -22.594 4.539 1 94.88 192 ASP A C 1
ATOM 1576 O O . ASP A 1 192 ? -0.875 -23.75 4.773 1 94.88 192 ASP A O 1
ATOM 1580 N N . THR A 1 193 ? -0.554 -21.562 4.941 1 92.38 193 THR A N 1
ATOM 1581 C CA . THR A 1 193 ? 0.736 -21.766 5.594 1 92.38 193 THR A CA 1
ATOM 1582 C C . THR A 1 193 ? 0.676 -21.344 7.059 1 92.38 193 THR A C 1
ATOM 1584 O O . THR A 1 193 ? 0.092 -20.312 7.391 1 92.38 193 THR A O 1
ATOM 1587 N N . ARG A 1 194 ? 1.247 -22.062 7.918 1 91.56 194 ARG A N 1
ATOM 1588 C CA . ARG A 1 194 ? 1.304 -21.719 9.336 1 91.56 194 ARG A CA 1
ATOM 1589 C C . ARG A 1 194 ? 2.316 -20.609 9.586 1 91.56 194 ARG A C 1
ATOM 1591 O O . ARG A 1 194 ? 2.033 -19.656 10.32 1 91.56 194 ARG A O 1
ATOM 1598 N N . SER A 1 195 ? 3.484 -20.75 8.953 1 90.12 195 SER A N 1
ATOM 1599 C CA . SER A 1 195 ? 4.605 -19.844 9.203 1 90.12 195 SER A CA 1
ATOM 1600 C C . SER A 1 195 ? 4.277 -18.422 8.773 1 90.12 195 SER A C 1
ATOM 1602 O O . SER A 1 195 ? 4.754 -17.469 9.375 1 90.12 195 SER A O 1
ATOM 1604 N N . ARG A 1 196 ? 3.447 -18.297 7.754 1 92.88 196 ARG A N 1
ATOM 1605 C CA . ARG A 1 196 ? 3.162 -16.969 7.207 1 92.88 196 ARG A CA 1
ATOM 1606 C C . ARG A 1 196 ? 1.755 -16.516 7.578 1 92.88 196 ARG A C 1
ATOM 1608 O O . ARG A 1 196 ? 1.584 -15.484 8.227 1 92.88 196 ARG A O 1
ATOM 1615 N N . ASP A 1 197 ? 0.823 -17.344 7.285 1 95.38 197 ASP A N 1
ATOM 1616 C CA . ASP A 1 197 ? -0.578 -16.953 7.395 1 95.38 197 ASP A CA 1
ATOM 1617 C C . ASP A 1 197 ? -1.054 -17.016 8.844 1 95.38 197 ASP A C 1
ATOM 1619 O O . ASP A 1 197 ? -1.524 -16.016 9.391 1 95.38 197 ASP A O 1
ATOM 1623 N N . ILE A 1 198 ? -0.908 -18.141 9.469 1 95.81 198 ILE A N 1
ATOM 1624 C CA . ILE A 1 198 ? -1.43 -18.328 10.812 1 95.81 198 ILE A CA 1
ATOM 1625 C C . ILE A 1 198 ? -0.629 -17.5 11.805 1 95.81 198 ILE A C 1
ATOM 1627 O O . ILE A 1 198 ? -1.204 -16.766 12.617 1 95.81 198 ILE A O 1
ATOM 1631 N N . THR A 1 199 ? 0.687 -17.594 11.68 1 95.19 199 THR A N 1
ATOM 1632 C CA . THR A 1 199 ? 1.557 -16.812 12.539 1 95.19 199 THR A CA 1
ATOM 1633 C C . THR A 1 199 ? 1.256 -15.32 12.383 1 95.19 199 THR A C 1
ATOM 1635 O O . THR A 1 199 ? 1.129 -14.602 13.375 1 95.19 199 THR A O 1
ATOM 1638 N N . GLY A 1 200 ? 1.13 -14.836 11.117 1 96.69 200 GLY A N 1
ATOM 1639 C CA . GLY A 1 200 ? 0.847 -13.43 10.859 1 96.69 200 GLY A CA 1
ATOM 1640 C C . GLY A 1 200 ? -0.474 -12.977 11.445 1 96.69 200 GLY A C 1
ATOM 1641 O O . GLY A 1 200 ? -0.546 -11.914 12.07 1 96.69 200 GLY A O 1
ATOM 1642 N N . ALA A 1 201 ? -1.484 -13.734 11.289 1 97.31 201 ALA A N 1
ATOM 1643 C CA . ALA A 1 201 ? -2.809 -13.406 11.812 1 97.31 201 ALA A CA 1
ATOM 1644 C C . ALA A 1 201 ? -2.799 -13.336 13.336 1 97.31 201 ALA A C 1
ATOM 1646 O O . ALA A 1 201 ? -3.389 -12.422 13.922 1 97.31 201 ALA A O 1
ATOM 1647 N N . LYS A 1 202 ? -2.131 -14.242 13.945 1 96.12 202 LYS A N 1
ATOM 1648 C CA . LYS A 1 202 ? -2.035 -14.258 15.406 1 96.12 202 LYS A CA 1
ATOM 1649 C C . LYS A 1 202 ? -1.239 -13.062 15.914 1 96.12 202 LYS A C 1
ATOM 1651 O O . LYS A 1 202 ? -1.64 -12.414 16.891 1 96.12 202 LYS A O 1
ATOM 1656 N N . ASN A 1 203 ? -0.109 -12.828 15.25 1 95.62 203 ASN A N 1
ATOM 1657 C CA . ASN A 1 203 ? 0.693 -11.664 15.609 1 95.62 203 ASN A CA 1
ATOM 1658 C C . ASN A 1 203 ? -0.112 -10.375 15.508 1 95.62 203 ASN A C 1
ATOM 1660 O O . ASN A 1 203 ? 0.125 -9.422 16.25 1 95.62 203 ASN A O 1
ATOM 1664 N N . ALA A 1 204 ? -1.067 -10.336 14.609 1 97.56 204 ALA A N 1
ATOM 1665 C CA . ALA A 1 204 ? -1.894 -9.156 14.383 1 97.56 204 ALA A CA 1
ATOM 1666 C C . ALA A 1 204 ? -3.154 -9.195 15.242 1 97.56 204 ALA A C 1
ATOM 1668 O O . ALA A 1 204 ? -4.031 -8.344 15.109 1 97.56 204 ALA A O 1
ATOM 1669 N N . ASN A 1 205 ? -3.355 -10.289 16.109 1 97.81 205 ASN A N 1
ATOM 1670 C CA . ASN A 1 205 ? -4.418 -10.438 17.109 1 97.81 205 ASN A CA 1
ATOM 1671 C C . ASN A 1 205 ? -5.77 -10.68 16.438 1 97.81 205 ASN A C 1
ATOM 1673 O O . ASN A 1 205 ? -6.797 -10.195 16.938 1 97.81 205 ASN A O 1
ATOM 1677 N N . PHE A 1 206 ? -5.734 -11.328 15.258 1 98.31 206 PHE A N 1
ATOM 1678 C CA . PHE A 1 206 ? -6.996 -11.711 14.641 1 98.31 206 PHE A CA 1
ATOM 1679 C C . PHE A 1 206 ? -7.801 -12.617 15.57 1 98.31 206 PHE A C 1
ATOM 1681 O O . PHE A 1 206 ? -7.227 -13.391 16.328 1 98.31 206 PHE A O 1
ATOM 1688 N N . GLY A 1 207 ? -9.07 -12.57 15.484 1 97.94 207 GLY A N 1
ATOM 1689 C CA . GLY A 1 207 ? -9.938 -13.344 16.359 1 97.94 207 GLY A CA 1
ATOM 1690 C C . GLY A 1 207 ? -9.844 -14.836 16.141 1 97.94 207 GLY A C 1
ATOM 1691 O O . GLY A 1 207 ? -9.992 -15.625 17.078 1 97.94 207 GLY A O 1
ATOM 1692 N N . ALA A 1 208 ? -9.656 -15.242 14.828 1 98 208 ALA A N 1
ATOM 1693 C CA . ALA A 1 208 ? -9.508 -16.656 14.5 1 98 208 ALA A CA 1
ATOM 1694 C C . ALA A 1 208 ? -8.719 -16.844 13.203 1 98 208 ALA A C 1
ATOM 1696 O O . ALA A 1 208 ? -8.578 -15.898 12.422 1 98 208 ALA A O 1
ATOM 1697 N N . SER A 1 209 ? -8.164 -17.969 13.047 1 98.19 209 SER A N 1
ATOM 1698 C CA . SER A 1 209 ? -7.434 -18.344 11.844 1 98.19 209 SER A CA 1
ATOM 1699 C C . SER A 1 209 ? -7.836 -19.734 11.352 1 98.19 209 SER A C 1
ATOM 1701 O O . SER A 1 209 ? -8.078 -20.625 12.156 1 98.19 209 SER A O 1
ATOM 1703 N N . ILE A 1 210 ? -7.969 -19.828 10.055 1 98.25 210 ILE A N 1
ATOM 1704 C CA . ILE A 1 210 ? -8.305 -21.078 9.375 1 98.25 210 ILE A CA 1
ATOM 1705 C C . ILE A 1 210 ? -7.172 -21.484 8.43 1 98.25 210 ILE A C 1
ATOM 1707 O O . ILE A 1 210 ? -6.777 -20.688 7.566 1 98.25 210 ILE A O 1
ATOM 1711 N N . GLN A 1 211 ? -6.641 -22.656 8.594 1 96.75 211 GLN A N 1
ATOM 1712 C CA . GLN A 1 211 ? -5.66 -23.172 7.652 1 96.75 211 GLN A CA 1
ATOM 1713 C C . GLN A 1 211 ? -6.309 -24.141 6.668 1 96.75 211 GLN A C 1
ATOM 1715 O O . GLN A 1 211 ? -6.945 -25.125 7.07 1 96.75 211 GLN A O 1
ATOM 1720 N N . ILE A 1 212 ? -6.172 -23.859 5.426 1 97 212 ILE A N 1
ATOM 1721 C CA . ILE A 1 212 ? -6.66 -24.781 4.406 1 97 212 ILE A CA 1
ATOM 1722 C C . ILE A 1 212 ? -5.504 -25.625 3.883 1 97 212 ILE A C 1
ATOM 1724 O O . ILE A 1 212 ? -4.406 -25.125 3.646 1 97 212 ILE A O 1
ATOM 1728 N N . LYS A 1 213 ? -5.715 -26.875 3.67 1 91.06 213 LYS A N 1
ATOM 1729 C CA . LYS A 1 213 ? -4.688 -27.766 3.148 1 91.06 213 LYS A CA 1
ATOM 1730 C C . LYS A 1 213 ? -4.426 -27.5 1.669 1 91.06 213 LYS A C 1
ATOM 1732 O O . LYS A 1 213 ? -5.359 -27.328 0.887 1 91.06 213 LYS A O 1
ATOM 1737 N N . SER A 1 214 ? -3.182 -27.328 1.432 1 84.88 214 SER A N 1
ATOM 1738 C CA . SER A 1 214 ? -2.758 -27.109 0.054 1 84.88 214 SER A CA 1
ATOM 1739 C C . SER A 1 214 ? -1.453 -27.844 -0.247 1 84.88 214 SER A C 1
ATOM 1741 O O . SER A 1 214 ? -0.803 -28.359 0.661 1 84.88 214 SER A O 1
ATOM 1743 N N . PHE A 1 215 ? -1.202 -28.031 -1.563 1 70.38 215 PHE A N 1
ATOM 1744 C CA . PHE A 1 215 ? 0.058 -28.641 -1.976 1 70.38 215 PHE A CA 1
ATOM 1745 C C . PHE A 1 215 ? 1.241 -27.906 -1.355 1 70.38 215 PHE A C 1
ATOM 1747 O O . PHE A 1 215 ? 2.248 -28.531 -1.005 1 70.38 215 PHE A O 1
ATOM 1754 N N . LEU A 1 216 ? 1.104 -26.688 -1.116 1 63.28 216 LEU A N 1
ATOM 1755 C CA . LEU A 1 216 ? 2.186 -25.844 -0.607 1 63.28 216 LEU A CA 1
ATOM 1756 C C . LEU A 1 216 ? 2.348 -26.031 0.898 1 63.28 216 LEU A C 1
ATOM 1758 O O . LEU A 1 216 ? 3.412 -25.734 1.45 1 63.28 216 LEU A O 1
ATOM 1762 N N . THR A 1 217 ? 1.349 -26.422 1.618 1 60.41 217 THR A N 1
ATOM 1763 C CA . THR A 1 217 ? 1.315 -26.594 3.068 1 60.41 217 THR A CA 1
ATOM 1764 C C . THR A 1 217 ? 2.453 -27.484 3.537 1 60.41 217 THR A C 1
ATOM 1766 O O . THR A 1 217 ? 3.113 -27.203 4.535 1 60.41 217 THR A O 1
ATOM 1769 N N . GLN A 1 218 ? 2.691 -28.562 2.818 1 56.78 218 GLN A N 1
ATOM 1770 C CA . GLN A 1 218 ? 3.672 -29.547 3.27 1 56.78 218 GLN A CA 1
ATOM 1771 C C . GLN A 1 218 ? 5.09 -28.984 3.176 1 56.78 218 GLN A C 1
ATOM 1773 O O . GLN A 1 218 ? 5.945 -29.312 3.998 1 56.78 218 GLN A O 1
ATOM 1778 N N . ARG A 1 219 ? 5.328 -28.172 2.232 1 51.66 219 ARG A N 1
ATOM 1779 C CA . ARG A 1 219 ? 6.688 -27.734 1.951 1 51.66 219 ARG A CA 1
ATOM 1780 C C . ARG A 1 219 ? 7.117 -26.641 2.928 1 51.66 219 ARG A C 1
ATOM 1782 O O . ARG A 1 219 ? 8.266 -26.609 3.371 1 51.66 219 ARG A O 1
ATOM 1789 N N . LYS A 1 220 ? 6.211 -25.844 3.363 1 57.97 220 LYS A N 1
ATOM 1790 C CA . LYS A 1 220 ? 6.598 -24.609 4.027 1 57.97 220 LYS A CA 1
ATOM 1791 C C . LYS A 1 220 ? 6.512 -24.75 5.547 1 57.97 220 LYS A C 1
ATOM 1793 O O . LYS A 1 220 ? 7.156 -24 6.281 1 57.97 220 LYS A O 1
ATOM 1798 N N . ASP A 1 221 ? 5.816 -25.781 6.172 1 61.19 221 ASP A N 1
ATOM 1799 C CA . ASP A 1 221 ? 5.547 -25.859 7.605 1 61.19 221 ASP A CA 1
ATOM 1800 C C . ASP A 1 221 ? 6.551 -26.766 8.305 1 61.19 221 ASP A C 1
ATOM 1802 O O . ASP A 1 221 ? 6.402 -27.078 9.492 1 61.19 221 ASP A O 1
ATOM 1806 N N . ALA A 1 222 ? 7.527 -27.234 7.59 1 54 222 ALA A N 1
ATOM 1807 C CA . ALA A 1 222 ? 8.461 -28.188 8.203 1 54 222 ALA A CA 1
ATOM 1808 C C . ALA A 1 222 ? 9.164 -27.562 9.406 1 54 222 ALA A C 1
ATOM 1810 O O . ALA A 1 222 ? 9.523 -28.25 10.359 1 54 222 ALA A O 1
ATOM 1811 N N . GLU A 1 223 ? 9.359 -26.219 9.391 1 56.75 223 GLU A N 1
ATOM 1812 C CA . GLU A 1 223 ? 10.188 -25.625 10.438 1 56.75 223 GLU A CA 1
ATOM 1813 C C . GLU A 1 223 ? 9.336 -24.812 11.414 1 56.75 223 GLU A C 1
ATOM 1815 O O . GLU A 1 223 ? 9.867 -24.109 12.281 1 56.75 223 GLU A O 1
ATOM 1820 N N . VAL A 1 224 ? 7.992 -24.797 11.242 1 58.09 224 VAL A N 1
ATOM 1821 C CA . VAL A 1 224 ? 7.227 -23.891 12.102 1 58.09 224 VAL A CA 1
ATOM 1822 C C . VAL A 1 224 ? 7.141 -24.469 13.508 1 58.09 224 VAL A C 1
ATOM 1824 O O . VAL A 1 224 ? 6.961 -25.6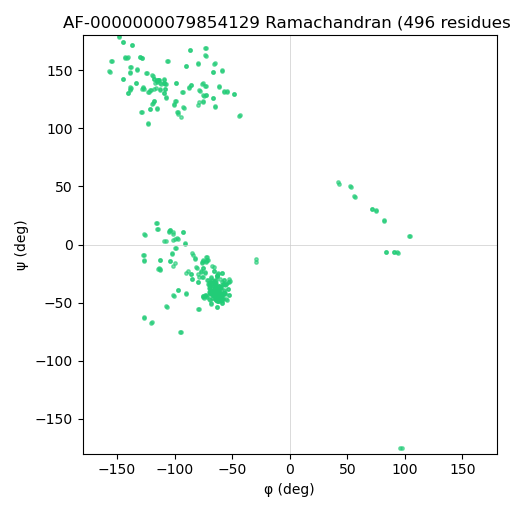88 13.688 1 58.09 224 VAL A O 1
ATOM 1827 N N . GLU A 1 225 ? 7.523 -23.531 14.438 1 56.12 225 GLU A N 1
ATOM 1828 C CA . GLU A 1 225 ? 7.398 -23.922 15.844 1 56.12 225 GLU A CA 1
ATOM 1829 C C . GLU A 1 225 ? 6.074 -24.625 16.109 1 56.12 225 GLU A C 1
ATOM 1831 O O . GLU A 1 225 ? 5.016 -24.156 15.68 1 56.12 225 GLU A O 1
ATOM 1836 N N . LYS A 1 226 ? 6.062 -25.922 16.391 1 60.09 226 LYS A N 1
ATOM 1837 C CA . LYS A 1 226 ? 4.934 -26.766 16.766 1 60.09 226 LYS A CA 1
ATOM 1838 C C . LYS A 1 226 ? 3.867 -25.984 17.5 1 60.09 226 LYS A C 1
ATOM 1840 O O . LYS A 1 226 ? 2.691 -26.344 17.5 1 60.09 226 LYS A O 1
ATOM 1845 N N . ALA A 1 227 ? 4.309 -24.703 17.969 1 66.94 227 ALA A N 1
ATOM 1846 C CA . ALA A 1 227 ? 3.465 -24.016 18.938 1 66.94 227 ALA A CA 1
ATOM 1847 C C . ALA A 1 227 ? 2.414 -23.156 18.25 1 66.94 227 ALA A C 1
ATOM 1849 O O . ALA A 1 227 ? 1.34 -22.906 18.797 1 66.94 227 ALA A O 1
ATOM 1850 N N . ILE A 1 228 ? 2.602 -22.734 17 1 82.75 228 ILE A N 1
ATOM 1851 C CA . ILE A 1 228 ? 1.557 -21.891 16.422 1 82.75 228 ILE A CA 1
ATOM 1852 C C . ILE A 1 228 ? 0.576 -22.75 15.633 1 82.75 228 ILE A C 1
ATOM 1854 O O . ILE A 1 228 ? 0.947 -23.359 14.633 1 82.75 228 ILE A O 1
ATOM 1858 N N . GLN A 1 229 ? -0.63 -22.922 16.094 1 91.19 229 GLN A N 1
ATOM 1859 C CA . GLN A 1 229 ? -1.668 -23.75 15.484 1 91.19 229 GLN A CA 1
ATOM 1860 C C . GLN A 1 229 ? -2.863 -22.906 15.055 1 91.19 229 GLN A C 1
ATOM 1862 O O . GLN A 1 229 ? -3.256 -21.969 15.758 1 91.19 229 GLN A O 1
ATOM 1867 N N . PRO A 1 230 ? -3.365 -23.25 13.891 1 96.19 230 PRO A N 1
ATOM 1868 C CA . PRO A 1 230 ? -4.613 -22.594 13.5 1 96.19 230 PRO A CA 1
ATOM 1869 C C . PRO A 1 230 ? -5.781 -22.953 14.422 1 96.19 230 PRO A C 1
ATOM 1871 O O . PRO A 1 230 ? -5.723 -23.953 15.133 1 96.19 230 PRO A O 1
ATOM 1874 N N . ASP A 1 231 ? -6.785 -22.109 14.492 1 96.69 231 ASP A N 1
ATOM 1875 C CA . ASP A 1 231 ? -7.973 -22.422 15.273 1 96.69 231 ASP A CA 1
ATOM 1876 C C . ASP A 1 231 ? -8.805 -23.5 14.594 1 96.69 231 ASP A C 1
ATOM 1878 O O . ASP A 1 231 ? -9.469 -24.297 15.266 1 96.69 231 ASP A O 1
ATOM 1882 N N . PHE A 1 232 ? -8.773 -23.547 13.219 1 97.44 232 PHE A N 1
ATOM 1883 C CA . PHE A 1 232 ? -9.484 -24.531 12.422 1 97.44 232 PHE A CA 1
ATOM 1884 C C . PHE A 1 232 ? -8.625 -25.016 11.258 1 97.44 232 PHE A C 1
ATOM 1886 O O . PHE A 1 232 ? -7.809 -24.25 10.727 1 97.44 232 PHE A O 1
ATOM 1893 N N . ILE A 1 233 ? -8.797 -26.203 10.883 1 96.38 233 ILE A N 1
ATOM 1894 C CA . ILE A 1 233 ? -8.172 -26.781 9.695 1 96.38 233 ILE A CA 1
ATOM 1895 C C . ILE A 1 233 ? -9.25 -27.312 8.758 1 96.38 233 ILE A C 1
ATOM 1897 O O . ILE A 1 233 ? -10.156 -28.031 9.18 1 96.38 233 ILE A O 1
ATOM 1901 N N . ILE A 1 234 ? -9.133 -26.953 7.52 1 97.38 234 ILE A N 1
ATOM 1902 C CA . ILE A 1 234 ? -10.125 -27.391 6.543 1 97.38 234 ILE A CA 1
ATOM 1903 C C . ILE A 1 234 ? -9.422 -27.984 5.324 1 97.38 234 ILE A C 1
ATOM 1905 O O . ILE A 1 234 ? -8.234 -27.719 5.098 1 97.38 234 ILE A O 1
ATOM 1909 N N . SER A 1 235 ? -10.133 -28.781 4.496 1 95.31 235 SER A N 1
ATOM 1910 C CA . SER A 1 235 ? -9.602 -29.375 3.271 1 95.31 235 SER A CA 1
ATOM 1911 C C . SER A 1 235 ? -10.266 -28.781 2.035 1 95.31 235 SER A C 1
ATOM 1913 O O . SER A 1 235 ? -9.734 -28.875 0.929 1 95.31 235 SER A O 1
ATOM 1915 N N . ASP A 1 236 ? -11.43 -28.25 2.293 1 96.56 236 ASP A N 1
ATOM 1916 C CA . ASP A 1 236 ? -12.234 -27.656 1.231 1 96.56 236 ASP A CA 1
ATOM 1917 C C . ASP A 1 236 ? -12.641 -26.219 1.585 1 96.56 236 ASP A C 1
ATOM 1919 O O . ASP A 1 236 ? -13.07 -25.953 2.709 1 96.56 236 ASP A O 1
ATOM 1923 N N . ILE A 1 237 ? -12.477 -25.312 0.629 1 97.88 237 ILE A N 1
ATOM 1924 C CA . ILE A 1 237 ? -12.688 -23.891 0.879 1 97.88 237 ILE A CA 1
ATOM 1925 C C . ILE A 1 237 ? -14.148 -23.641 1.266 1 97.88 237 ILE A C 1
ATOM 1927 O O . ILE A 1 237 ? -14.453 -22.688 1.994 1 97.88 237 ILE A O 1
ATOM 1931 N N . THR A 1 238 ? -15.078 -24.5 0.868 1 98.25 238 THR A N 1
ATOM 1932 C CA . THR A 1 238 ? -16.5 -24.328 1.177 1 98.25 238 THR A CA 1
ATOM 1933 C C . THR A 1 238 ? -16.75 -24.484 2.674 1 98.25 238 THR A C 1
ATOM 1935 O O . THR A 1 238 ? -17.766 -24.031 3.191 1 98.25 238 THR A O 1
ATOM 1938 N N . GLU A 1 239 ? -15.805 -25.094 3.369 1 98.5 239 GLU A N 1
ATOM 1939 C CA . GLU A 1 239 ? -15.938 -25.328 4.805 1 98.5 239 GLU A CA 1
ATOM 1940 C C . GLU A 1 239 ? -15.766 -24.031 5.59 1 98.5 239 GLU A C 1
ATOM 1942 O O . GLU A 1 239 ? -16.125 -23.953 6.77 1 98.5 239 GLU A O 1
ATOM 1947 N N . VAL A 1 240 ? -15.234 -22.984 4.965 1 98.75 240 VAL A N 1
ATOM 1948 C CA . VAL A 1 240 ? -15.086 -21.688 5.637 1 98.75 240 VAL A CA 1
ATOM 1949 C C . VAL A 1 240 ? -16.453 -21.203 6.129 1 98.75 240 VAL A C 1
ATOM 1951 O O . VAL A 1 240 ? -16.562 -20.672 7.234 1 98.75 240 VAL A O 1
ATOM 1954 N N . VAL A 1 241 ? -17.516 -21.422 5.324 1 98.44 241 VAL A N 1
ATOM 1955 C CA . VAL A 1 241 ? -18.844 -20.969 5.664 1 98.44 241 VAL A CA 1
ATOM 1956 C C . VAL A 1 241 ? -19.328 -21.656 6.938 1 98.44 241 VAL A C 1
ATOM 1958 O O . VAL A 1 241 ? -19.859 -21.016 7.848 1 98.44 241 VAL A O 1
ATOM 1961 N N . THR A 1 242 ? -19.078 -22.938 7.027 1 97.62 242 THR A N 1
ATOM 1962 C CA . THR A 1 242 ? -19.469 -23.719 8.195 1 97.62 242 THR A CA 1
ATOM 1963 C C . THR A 1 242 ? -18.703 -23.266 9.438 1 97.62 242 THR A C 1
ATOM 1965 O O . THR A 1 242 ? -19.281 -23.156 10.516 1 97.62 242 THR A O 1
ATOM 1968 N N . VAL A 1 243 ? -17.406 -23.062 9.25 1 98.25 243 VAL A N 1
ATOM 1969 C CA . VAL A 1 243 ? -16.578 -22.609 10.367 1 98.25 243 VAL A CA 1
ATOM 1970 C C . VAL A 1 243 ? -17.078 -21.266 10.875 1 98.25 243 VAL A C 1
ATOM 1972 O O . VAL A 1 243 ? -17.172 -21.047 12.086 1 98.25 243 VAL A O 1
ATOM 1975 N N . MET A 1 244 ? -17.406 -20.328 9.938 1 98.06 244 MET A N 1
ATOM 1976 C CA . MET A 1 244 ? -17.906 -19 10.32 1 98.06 244 MET A CA 1
ATOM 1977 C C . MET A 1 244 ? -19.219 -19.125 11.102 1 98.06 244 MET A C 1
ATOM 1979 O O . MET A 1 244 ? -19.438 -18.375 12.055 1 98.06 244 MET A O 1
ATOM 1983 N N . GLU A 1 245 ? -20.062 -20.047 10.734 1 95.69 245 GLU A N 1
ATOM 1984 C CA . GLU A 1 245 ? -21.312 -20.281 11.438 1 95.69 245 GLU A CA 1
ATOM 1985 C C . GLU A 1 245 ? -21.062 -20.797 12.859 1 95.69 245 GLU A C 1
ATOM 1987 O O . GLU A 1 245 ? -21.75 -20.391 13.797 1 95.69 245 GLU A O 1
ATOM 1992 N N . GLU A 1 246 ? -20.109 -21.625 12.969 1 95 246 GLU A N 1
ATOM 1993 C CA . GLU A 1 246 ? -19.734 -22.141 14.281 1 95 246 GLU A CA 1
ATOM 1994 C C . GLU A 1 246 ? -19.188 -21.047 15.18 1 95 246 GLU A C 1
ATOM 1996 O O . GLU A 1 246 ? -19.469 -21.016 16.375 1 95 246 GLU A O 1
ATOM 2001 N N . LEU A 1 247 ? -18.406 -20.156 14.625 1 95.38 247 LEU A N 1
ATOM 2002 C CA . LEU A 1 247 ? -17.797 -19.062 15.375 1 95.38 247 LEU A CA 1
ATOM 2003 C C . LEU A 1 247 ? -18.859 -18.078 15.859 1 95.38 247 LEU A C 1
ATOM 2005 O O . LEU A 1 247 ? -18.719 -17.469 16.922 1 95.38 247 LEU A O 1
ATOM 2009 N N . GLU A 1 248 ? -19.938 -17.906 15.164 1 90.12 248 GLU A N 1
ATOM 2010 C CA . GLU A 1 248 ? -21.016 -17 15.531 1 90.12 248 GLU A CA 1
ATOM 2011 C C . GLU A 1 248 ? -21.828 -17.547 16.688 1 90.12 248 GLU A C 1
ATOM 2013 O O . GLU A 1 248 ? -22.469 -16.797 17.422 1 90.12 248 GLU A O 1
ATOM 2018 N N . LYS A 1 249 ? -21.859 -18.812 16.922 1 85.75 249 LYS A N 1
ATOM 2019 C CA . LYS A 1 249 ? -22.609 -19.453 17.984 1 85.75 249 LYS A CA 1
ATOM 2020 C C . LYS A 1 249 ? -21.859 -19.359 19.312 1 85.75 249 LYS A C 1
ATOM 2022 O O . LYS A 1 249 ? -22.453 -19.547 20.391 1 85.75 249 LYS A O 1
ATOM 2027 N N . ARG A 1 250 ? -20.609 -19.141 19.297 1 76 250 ARG A N 1
ATOM 2028 C CA . ARG A 1 250 ? -19.828 -19.016 20.516 1 76 250 ARG A CA 1
ATOM 2029 C C . ARG A 1 250 ? -19.969 -17.625 21.125 1 76 250 ARG A C 1
ATOM 2031 O O . ARG A 1 250 ? -20.078 -16.641 20.406 1 76 250 ARG A O 1
ATOM 2038 N N . MET B 1 1 ? -18.062 8.781 -19.406 1 89.25 1 MET B N 1
ATOM 2039 C CA . MET B 1 1 ? -18.734 9.164 -18.172 1 89.25 1 MET B CA 1
ATOM 2040 C C . MET B 1 1 ? -17.812 8.969 -16.969 1 89.25 1 MET B C 1
ATOM 2042 O O . MET B 1 1 ? -17.125 7.945 -16.859 1 89.25 1 MET B O 1
ATOM 2046 N N . PHE B 1 2 ? -17.625 9.992 -16.188 1 96.69 2 PHE B N 1
ATOM 2047 C CA . PHE B 1 2 ? -16.797 9.945 -14.984 1 96.69 2 PHE B CA 1
ATOM 2048 C C . PHE B 1 2 ? -17.5 9.164 -13.883 1 96.69 2 PHE B C 1
ATOM 2050 O O . PHE B 1 2 ? -18.703 9.305 -13.672 1 96.69 2 PHE B O 1
ATOM 2057 N N . THR B 1 3 ? -16.734 8.312 -13.203 1 97.75 3 THR B N 1
ATOM 2058 C CA . THR B 1 3 ? -17.344 7.445 -12.203 1 97.75 3 THR B CA 1
ATOM 2059 C C . THR B 1 3 ? -16.625 7.586 -10.859 1 97.75 3 THR B C 1
ATOM 2061 O O . THR B 1 3 ? -17.141 7.16 -9.828 1 97.75 3 THR B O 1
ATOM 2064 N N . THR B 1 4 ? -15.453 8.188 -10.875 1 98.69 4 THR B N 1
ATOM 2065 C CA . THR B 1 4 ? -14.594 8.125 -9.703 1 98.69 4 THR B CA 1
ATOM 2066 C C . THR B 1 4 ? -13.93 9.469 -9.438 1 98.69 4 THR B C 1
ATOM 2068 O O . THR B 1 4 ? -13.477 10.141 -10.375 1 98.69 4 THR B O 1
ATOM 2071 N N . VAL B 1 5 ? -13.945 9.945 -8.211 1 98.88 5 VAL B N 1
ATOM 2072 C CA . VAL B 1 5 ? -13.242 11.148 -7.785 1 98.88 5 VAL B CA 1
ATOM 2073 C C . VAL B 1 5 ? -12.219 10.789 -6.703 1 98.88 5 VAL B C 1
ATOM 2075 O O . VAL B 1 5 ? -12.562 10.18 -5.691 1 98.88 5 VAL B O 1
ATOM 2078 N N . LEU B 1 6 ? -11.016 11.062 -6.926 1 98.94 6 LEU B N 1
ATOM 2079 C CA . LEU B 1 6 ? -9.953 10.859 -5.945 1 98.94 6 LEU B CA 1
ATOM 2080 C C . LEU B 1 6 ? -9.445 12.195 -5.414 1 98.94 6 LEU B C 1
ATOM 2082 O O . LEU B 1 6 ? -9.281 13.156 -6.176 1 98.94 6 LEU B O 1
ATOM 2086 N N . PHE B 1 7 ? -9.18 12.273 -4.098 1 98.94 7 PHE B N 1
ATOM 2087 C CA . PHE B 1 7 ? -8.812 13.516 -3.43 1 98.94 7 PHE B CA 1
ATOM 2088 C C . PHE B 1 7 ? -7.43 13.406 -2.801 1 98.94 7 PHE B C 1
ATOM 2090 O O . PHE B 1 7 ? -7.066 12.352 -2.268 1 98.94 7 PHE B O 1
ATOM 2097 N N . ASP B 1 8 ? -6.734 14.484 -2.805 1 98.31 8 ASP B N 1
ATOM 2098 C CA . ASP B 1 8 ? -5.637 14.711 -1.868 1 98.31 8 ASP B CA 1
ATOM 2099 C C . ASP B 1 8 ? -6.164 15.008 -0.466 1 98.31 8 ASP B C 1
ATOM 2101 O O . ASP B 1 8 ? -7.344 15.312 -0.292 1 98.31 8 ASP B O 1
ATOM 2105 N N . MET B 1 9 ? -5.27 14.875 0.538 1 97.19 9 MET B N 1
ATOM 2106 C CA . MET B 1 9 ? -5.645 15.18 1.915 1 97.19 9 MET B CA 1
ATOM 2107 C C . MET B 1 9 ? -5.258 16.609 2.275 1 97.19 9 MET B C 1
ATOM 2109 O O . MET B 1 9 ? -6.109 17.5 2.291 1 97.19 9 MET B O 1
ATOM 2113 N N . GLY B 1 10 ? -3.91 16.812 2.492 1 94.5 10 GLY B N 1
ATOM 2114 C CA . GLY B 1 10 ? -3.4 18.094 2.953 1 94.5 10 GLY B CA 1
ATOM 2115 C C . GLY B 1 10 ? 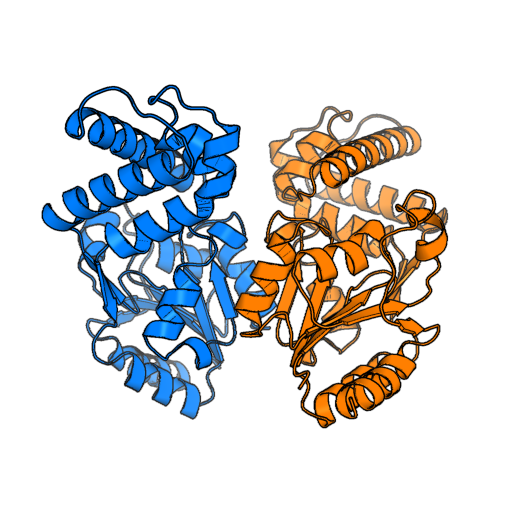-3.568 19.203 1.933 1 94.5 10 GLY B C 1
ATOM 2116 O O . GLY B 1 10 ? -3.121 19.078 0.791 1 94.5 10 GLY B O 1
ATOM 2117 N N . GLY B 1 11 ? -4.176 20.266 2.32 1 93.69 11 GLY B N 1
ATOM 2118 C CA . GLY B 1 11 ? -4.414 21.406 1.438 1 93.69 11 GLY B CA 1
ATOM 2119 C C . GLY B 1 11 ? -5.652 21.234 0.577 1 93.69 11 GLY B C 1
ATOM 2120 O O . GLY B 1 11 ? -6.047 22.156 -0.134 1 93.69 11 GLY B O 1
ATOM 2121 N N . THR B 1 12 ? -6.273 20.047 0.637 1 97.06 12 THR B N 1
ATOM 2122 C CA . THR B 1 12 ? -7.438 19.75 -0.189 1 97.06 12 THR B CA 1
ATOM 2123 C C . THR B 1 12 ? -8.648 19.422 0.682 1 97.06 12 THR B C 1
ATOM 2125 O O . THR B 1 12 ? -9.547 20.25 0.839 1 97.06 12 THR B O 1
ATOM 2128 N N . LEU B 1 13 ? -8.641 18.312 1.421 1 98.06 13 LEU B N 1
ATOM 2129 C CA . LEU B 1 13 ? -9.734 18 2.332 1 98.06 13 LEU B CA 1
ATOM 2130 C C . LEU B 1 13 ? -9.523 18.672 3.684 1 98.06 13 LEU B C 1
ATOM 2132 O O . LEU B 1 13 ? -10.484 18.906 4.422 1 98.06 13 LEU B O 1
ATOM 2136 N N . GLU B 1 14 ? -8.25 18.922 3.965 1 95.94 14 GLU B N 1
ATOM 2137 C CA . GLU B 1 14 ? -7.93 19.562 5.238 1 95.94 14 GLU B CA 1
ATOM 2138 C C . GLU B 1 14 ? -6.945 20.719 5.047 1 95.94 14 GLU B C 1
ATOM 2140 O O . GLU B 1 14 ? -6.145 20.703 4.109 1 95.94 14 GLU B O 1
ATOM 2145 N N . ASN B 1 15 ? -7.047 21.688 5.906 1 92.81 15 ASN B N 1
ATOM 2146 C CA . ASN B 1 15 ? -6.039 22.734 6.043 1 92.81 15 ASN B CA 1
ATOM 2147 C C . ASN B 1 15 ? -4.93 22.328 7.008 1 92.81 15 ASN B C 1
ATOM 2149 O O . ASN B 1 15 ? -5.195 21.703 8.039 1 92.81 15 ASN B O 1
ATOM 2153 N N . ILE B 1 16 ? -3.766 22.594 6.57 1 90.06 16 ILE B N 1
ATOM 2154 C CA . ILE B 1 16 ? -2.607 22.266 7.391 1 90.06 16 ILE B CA 1
ATOM 2155 C C . ILE B 1 16 ? -1.811 23.531 7.699 1 90.06 16 ILE B C 1
ATOM 2157 O O . ILE B 1 16 ? -1.585 24.359 6.816 1 90.06 16 ILE B O 1
ATOM 2161 N N . SER B 1 17 ? -1.459 23.703 8.914 1 88.12 17 SER B N 1
ATOM 2162 C CA . SER B 1 17 ? -0.614 24.812 9.352 1 88.12 17 SER B CA 1
ATOM 2163 C C . SER B 1 17 ? 0.35 24.375 10.445 1 88.12 17 SER B C 1
ATOM 2165 O O . SER B 1 17 ? 0.292 23.234 10.914 1 88.12 17 SER B O 1
ATOM 2167 N N . TYR B 1 18 ? 1.363 25.141 10.633 1 86.88 18 TYR B N 1
ATOM 2168 C CA . TYR B 1 18 ? 2.254 24.938 11.766 1 86.88 18 TYR B CA 1
ATOM 2169 C C . TYR B 1 18 ? 2.654 26.266 12.406 1 86.88 18 TYR B C 1
ATOM 2171 O O . TYR B 1 18 ? 2.559 27.312 11.766 1 86.88 18 TYR B O 1
ATOM 2179 N N . SER B 1 19 ? 2.969 26.219 13.734 1 89.69 19 SER B N 1
ATOM 2180 C CA . SER B 1 19 ? 3.322 27.391 14.523 1 89.69 19 SER B CA 1
ATOM 2181 C C . SER B 1 19 ? 4.512 27.094 15.438 1 89.69 19 SER B C 1
ATOM 2183 O O . SER B 1 19 ? 4.969 25.953 15.531 1 89.69 19 SER B O 1
ATOM 2185 N N . SER B 1 20 ? 4.965 28.172 16.031 1 91.88 20 SER B N 1
ATOM 2186 C CA . SER B 1 20 ? 6.008 28.016 17.031 1 91.88 20 SER B CA 1
ATOM 2187 C C . SER B 1 20 ? 5.527 27.156 18.203 1 91.88 20 SER B C 1
ATOM 2189 O O . SER B 1 20 ? 6.305 26.391 18.781 1 91.88 20 SER B O 1
ATOM 2191 N N . GLU B 1 21 ? 4.316 27.328 18.484 1 93.38 21 GLU B N 1
ATOM 2192 C CA . GLU B 1 21 ? 3.744 26.547 19.578 1 93.38 21 GLU B CA 1
ATOM 2193 C C . GLU B 1 21 ? 3.723 25.062 19.234 1 93.38 21 GLU B C 1
ATOM 2195 O O . GLU B 1 21 ? 4.012 24.219 20.078 1 93.38 21 GLU B O 1
ATOM 2200 N N . SER B 1 22 ? 3.33 24.75 18 1 92.69 22 SER B N 1
ATOM 2201 C CA . SER B 1 22 ? 3.299 23.359 17.578 1 92.69 22 SER B CA 1
ATOM 2202 C C . SER B 1 22 ? 4.699 22.75 17.562 1 92.69 22 SER B C 1
ATOM 2204 O O . SER B 1 22 ? 4.879 21.562 17.859 1 92.69 22 SER B O 1
ATOM 2206 N N . MET B 1 23 ? 5.672 23.562 17.25 1 93.19 23 MET B N 1
ATOM 2207 C CA . MET B 1 23 ? 7.066 23.125 17.25 1 93.19 23 MET B CA 1
ATOM 2208 C C . MET B 1 23 ? 7.508 22.734 18.656 1 93.19 23 MET B C 1
ATOM 2210 O O . MET B 1 23 ? 8.133 21.688 18.844 1 93.19 23 MET B O 1
ATOM 2214 N N . ILE B 1 24 ? 7.195 23.609 19.594 1 94.94 24 ILE B N 1
ATOM 2215 C CA . ILE B 1 24 ? 7.555 23.359 20.984 1 94.94 24 ILE B CA 1
ATOM 2216 C C . ILE B 1 24 ? 6.855 22.094 21.469 1 94.94 24 ILE B C 1
ATOM 2218 O O . ILE B 1 24 ? 7.484 21.219 22.078 1 94.94 24 ILE B O 1
ATOM 2222 N N . LYS B 1 25 ? 5.559 22.016 21.156 1 96.38 25 LYS B N 1
ATOM 2223 C CA . LYS B 1 25 ? 4.746 20.906 21.625 1 96.38 25 LYS B CA 1
ATOM 2224 C C . LYS B 1 25 ? 5.277 19.578 21.078 1 96.38 25 LYS B C 1
ATOM 2226 O O . LYS B 1 25 ? 5.406 18.609 21.812 1 96.38 25 LYS B O 1
ATOM 2231 N N . VAL B 1 26 ? 5.602 19.516 19.766 1 97.06 26 VAL B N 1
ATOM 2232 C CA . VAL B 1 26 ? 6.051 18.266 19.156 1 97.06 26 VAL B CA 1
ATOM 2233 C C . VAL B 1 26 ? 7.43 17.906 19.703 1 97.06 26 VAL B C 1
ATOM 2235 O O . VAL B 1 26 ? 7.73 16.719 19.891 1 97.06 26 VAL B O 1
ATOM 2238 N N . THR B 1 27 ? 8.305 18.875 19.922 1 97.06 27 THR B N 1
ATOM 2239 C CA . THR B 1 27 ? 9.625 18.625 20.5 1 97.06 27 THR B CA 1
ATOM 2240 C C . THR B 1 27 ? 9.508 17.984 21.875 1 97.06 27 THR B C 1
ATOM 2242 O O . THR B 1 27 ? 10.133 16.969 22.156 1 97.06 27 THR B O 1
ATOM 2245 N N . ASP B 1 28 ? 8.664 18.594 22.672 1 97.5 28 ASP B N 1
ATOM 2246 C CA . ASP B 1 28 ? 8.453 18.078 24.031 1 97.5 28 ASP B CA 1
ATOM 2247 C C . ASP B 1 28 ? 7.891 16.656 24 1 97.5 28 ASP B C 1
ATOM 2249 O O . ASP B 1 28 ? 8.352 15.789 24.734 1 97.5 28 ASP B O 1
ATOM 2253 N N . ASN B 1 29 ? 6.898 16.453 23.156 1 97.81 29 ASN B N 1
ATOM 2254 C CA . ASN B 1 29 ? 6.258 15.141 23.047 1 97.81 29 ASN B CA 1
ATOM 2255 C C . ASN B 1 29 ? 7.227 14.078 22.547 1 97.81 29 ASN B C 1
ATOM 2257 O O . ASN B 1 29 ? 7.184 12.93 23 1 97.81 29 ASN B O 1
ATOM 2261 N N . MET B 1 30 ? 8.078 14.422 21.594 1 98.12 30 MET B N 1
ATOM 2262 C CA . MET B 1 30 ? 9.062 13.477 21.078 1 98.12 30 MET B CA 1
ATOM 2263 C C . MET B 1 30 ? 10.055 13.078 22.172 1 98.12 30 MET B C 1
ATOM 2265 O O . MET B 1 30 ? 10.359 11.898 22.344 1 98.12 30 MET B O 1
ATOM 2269 N N . LEU B 1 31 ? 10.547 14.086 22.891 1 97.81 31 LEU B N 1
ATOM 2270 C CA . LEU B 1 31 ? 11.5 13.82 23.969 1 97.81 31 LEU B CA 1
ATOM 2271 C C . LEU B 1 31 ? 10.875 12.938 25.047 1 97.81 31 LEU B C 1
ATOM 2273 O O . LEU B 1 31 ? 11.516 12.016 25.547 1 97.81 31 LEU B O 1
ATOM 2277 N N . LYS B 1 32 ? 9.641 13.211 25.375 1 97.81 32 LYS B N 1
ATOM 2278 C CA . LYS B 1 32 ? 8.922 12.398 26.359 1 97.81 32 LYS B CA 1
ATOM 2279 C C . LYS B 1 32 ? 8.781 10.961 25.875 1 97.81 32 LYS B C 1
ATOM 2281 O O . LYS B 1 32 ? 8.93 10.016 26.656 1 97.81 32 LYS B O 1
ATOM 2286 N N . LEU B 1 33 ? 8.461 10.82 24.594 1 97.94 33 LEU B N 1
ATOM 2287 C CA . LEU B 1 33 ? 8.32 9.492 24.016 1 97.94 33 LEU B CA 1
ATOM 2288 C C . LEU B 1 33 ? 9.633 8.727 24.078 1 97.94 33 LEU B C 1
ATOM 2290 O O . LEU B 1 33 ? 9.656 7.547 24.438 1 97.94 33 LEU B O 1
ATOM 2294 N N . LEU B 1 34 ? 10.719 9.367 23.656 1 98.19 34 LEU B N 1
ATOM 2295 C CA . LEU B 1 34 ? 12.039 8.75 23.703 1 98.19 34 LEU B CA 1
ATOM 2296 C C . LEU B 1 34 ? 12.375 8.305 25.125 1 98.19 34 LEU B C 1
ATOM 2298 O O . LEU B 1 34 ? 12.844 7.184 25.328 1 98.19 34 LEU B O 1
ATOM 2302 N N . GLU B 1 35 ? 12.07 9.117 26.062 1 97.12 35 GLU B N 1
ATOM 2303 C CA . GLU B 1 35 ? 12.312 8.797 27.469 1 97.12 35 GLU B CA 1
ATOM 2304 C C . GLU B 1 35 ? 11.492 7.594 27.922 1 97.12 35 GLU B C 1
ATOM 2306 O O . GLU B 1 35 ? 11.992 6.727 28.641 1 97.12 35 GLU B O 1
ATOM 2311 N N . LYS B 1 36 ? 10.242 7.594 27.531 1 97.69 36 LYS B N 1
ATOM 2312 C CA . LYS B 1 36 ? 9.336 6.492 27.859 1 97.69 36 LYS B CA 1
ATOM 2313 C C . LYS B 1 36 ? 9.922 5.152 27.438 1 97.69 36 LYS B C 1
ATOM 2315 O O . LYS B 1 36 ? 9.711 4.133 28.094 1 97.69 36 LYS B O 1
ATOM 2320 N N . TYR B 1 37 ? 10.695 5.195 26.328 1 97.38 37 TYR B N 1
ATOM 2321 C CA . TYR B 1 37 ? 11.242 3.953 25.781 1 97.38 37 TYR B CA 1
ATOM 2322 C C . TYR B 1 37 ? 12.703 3.793 26.172 1 97.38 37 TYR B C 1
ATOM 2324 O O . TYR B 1 37 ? 13.43 2.998 25.578 1 97.38 37 TYR B O 1
ATOM 2332 N N . GLY B 1 38 ? 13.203 4.598 27.031 1 96.44 38 GLY B N 1
ATOM 2333 C CA . GLY B 1 38 ? 14.531 4.469 27.609 1 96.44 38 GLY B CA 1
ATOM 2334 C C . GLY B 1 38 ? 15.625 5.027 26.703 1 96.44 38 GLY B C 1
ATOM 2335 O O . GLY B 1 38 ? 16.781 4.617 26.797 1 96.44 38 GLY B O 1
ATOM 2336 N N . ILE B 1 39 ? 15.266 5.863 25.812 1 97.19 39 ILE B N 1
ATOM 2337 C CA . ILE B 1 39 ? 16.234 6.48 24.906 1 97.19 39 ILE B CA 1
ATOM 2338 C C . ILE B 1 39 ? 16.625 7.859 25.438 1 97.19 39 ILE B C 1
ATOM 2340 O O . ILE B 1 39 ? 15.781 8.766 25.5 1 97.19 39 ILE B O 1
ATOM 2344 N N . GLN B 1 40 ? 17.812 8.023 25.812 1 93.94 40 GLN B N 1
ATOM 2345 C CA . GLN B 1 40 ? 18.297 9.281 26.359 1 93.94 40 GLN B CA 1
ATOM 2346 C C . GLN B 1 40 ? 18.906 10.156 25.266 1 93.94 40 GLN B C 1
ATOM 2348 O O . GLN B 1 40 ? 19.703 9.68 24.453 1 93.94 40 GLN B O 1
ATOM 2353 N N . VAL B 1 41 ? 18.516 11.336 25.25 1 95.25 41 VAL B N 1
ATOM 2354 C CA . VAL B 1 41 ? 19.031 12.297 24.281 1 95.25 41 VAL B CA 1
ATOM 2355 C C . VAL B 1 41 ? 19.922 13.32 24.984 1 95.25 41 VAL B C 1
ATOM 2357 O O . VAL B 1 41 ? 19.547 13.852 26.031 1 95.25 41 VAL B O 1
ATOM 2360 N N . ASN B 1 42 ? 21.031 13.523 24.469 1 92.88 42 ASN B N 1
ATOM 2361 C CA . ASN B 1 42 ? 21.953 14.516 25.016 1 92.88 42 ASN B CA 1
ATOM 2362 C C . ASN B 1 42 ? 21.734 15.891 24.391 1 92.88 42 ASN B C 1
ATOM 2364 O O . ASN B 1 42 ? 21.297 15.992 23.25 1 92.88 42 ASN B O 1
ATOM 2368 N N . GLY B 1 43 ? 22.109 16.891 25.172 1 93.12 43 GLY B N 1
ATOM 2369 C CA . GLY B 1 43 ? 22.016 18.25 24.656 1 93.12 43 GLY B CA 1
ATOM 2370 C C . GLY B 1 43 ? 20.734 18.953 25.062 1 93.12 43 GLY B C 1
ATOM 2371 O O . GLY B 1 43 ? 19.938 18.422 25.828 1 93.12 43 GLY B O 1
ATOM 2372 N N . THR B 1 44 ? 20.531 20.188 24.531 1 96.06 44 THR B N 1
ATOM 2373 C CA . THR B 1 44 ? 19.359 21 24.844 1 96.06 44 THR B CA 1
ATOM 2374 C C . THR B 1 44 ? 18.188 20.672 23.922 1 96.06 44 THR B C 1
ATOM 2376 O O . THR B 1 44 ? 18.375 20.016 22.891 1 96.06 44 THR B O 1
ATOM 2379 N N . LYS B 1 45 ? 17.031 21.156 24.281 1 95.94 45 LYS B N 1
ATOM 2380 C CA . LYS B 1 45 ? 15.844 21 23.438 1 95.94 45 LYS B CA 1
ATOM 2381 C C . LYS B 1 45 ? 16.031 21.672 22.078 1 95.94 45 LYS B C 1
ATOM 2383 O O . LYS B 1 45 ? 15.578 21.156 21.062 1 95.94 45 LYS B O 1
ATOM 2388 N N . GLU B 1 46 ? 16.719 22.75 22.156 1 95.81 46 GLU B N 1
ATOM 2389 C CA . GLU B 1 46 ? 16.969 23.516 20.938 1 95.81 46 GLU B CA 1
ATOM 2390 C C . GLU B 1 46 ? 17.891 22.75 19.984 1 95.81 46 GLU B C 1
ATOM 2392 O O . GLU B 1 46 ? 17.656 22.734 18.766 1 95.81 46 GLU B O 1
ATOM 2397 N N . GLU B 1 47 ? 18.875 22.141 20.547 1 96.62 47 GLU B N 1
ATOM 2398 C CA . GLU B 1 47 ? 19.781 21.344 19.75 1 96.62 47 GLU B CA 1
ATOM 2399 C C . GLU B 1 47 ? 19.078 20.141 19.141 1 96.62 47 GLU B C 1
ATOM 2401 O O . GLU B 1 47 ? 19.297 19.797 17.969 1 96.62 47 GLU B O 1
ATOM 2406 N N . PHE B 1 48 ? 18.266 19.547 19.984 1 97.75 48 PHE B N 1
ATOM 2407 C CA . PHE B 1 48 ? 17.484 18.406 19.531 1 97.75 48 PHE B CA 1
ATOM 2408 C C . PHE B 1 48 ? 16.594 18.781 18.344 1 97.75 48 PHE B C 1
ATOM 2410 O O . PHE B 1 48 ? 16.641 18.125 17.297 1 97.75 48 PHE B O 1
ATOM 2417 N N . TRP B 1 49 ? 15.852 19.828 18.438 1 97.06 49 TRP B N 1
ATOM 2418 C CA . TRP B 1 49 ? 14.945 20.281 17.391 1 97.06 49 TRP B CA 1
ATOM 2419 C C . TRP B 1 49 ? 15.703 20.609 16.109 1 97.06 49 TRP B C 1
ATOM 2421 O O . TRP B 1 49 ? 15.266 20.25 15.008 1 97.06 49 TRP B O 1
ATOM 2431 N N . SER B 1 50 ? 16.812 21.281 16.281 1 97.38 50 SER B N 1
ATOM 2432 C CA . SER B 1 50 ? 17.625 21.672 15.117 1 97.38 50 SER B CA 1
ATOM 2433 C C . SER B 1 50 ? 18.062 20.453 14.32 1 97.38 50 SER B C 1
ATOM 2435 O O . SER B 1 50 ? 17.984 20.438 13.086 1 97.38 50 SER B O 1
ATOM 2437 N N . LYS B 1 51 ? 18.469 19.422 14.992 1 97.94 51 LYS B N 1
ATOM 2438 C CA . LYS B 1 51 ? 18.922 18.203 14.336 1 97.94 51 LYS B CA 1
ATOM 2439 C C . LYS B 1 51 ? 17.766 17.469 13.688 1 97.94 51 LYS B C 1
ATOM 2441 O O . LYS B 1 51 ? 17.891 16.953 12.578 1 97.94 51 LYS B O 1
ATOM 2446 N N . VAL B 1 52 ? 16.625 17.406 14.359 1 98.12 52 VAL B N 1
ATOM 2447 C CA . VAL B 1 52 ? 15.438 16.75 13.836 1 98.12 52 VAL B CA 1
ATOM 2448 C C . VAL B 1 52 ? 14.969 17.469 12.57 1 98.12 52 VAL B C 1
ATOM 2450 O O . VAL B 1 52 ? 14.711 16.844 11.547 1 98.12 52 VAL B O 1
ATOM 2453 N N . LYS B 1 53 ? 14.914 18.75 12.633 1 96.75 53 LYS B N 1
ATOM 2454 C CA . LYS B 1 53 ? 14.469 19.562 11.5 1 96.75 53 LYS B CA 1
ATOM 2455 C C . LYS B 1 53 ? 15.391 19.391 10.297 1 96.75 53 LYS B C 1
ATOM 2457 O O . LYS B 1 53 ? 14.93 19.297 9.164 1 96.75 53 LYS B O 1
ATOM 2462 N N . GLU B 1 54 ? 16.656 19.391 10.57 1 98.06 54 GLU B N 1
ATOM 2463 C CA . GLU B 1 54 ? 17.641 19.172 9.508 1 98.06 54 GLU B CA 1
ATOM 2464 C C . GLU B 1 54 ? 17.453 17.812 8.859 1 98.06 54 GLU B C 1
ATOM 2466 O O . GLU B 1 54 ? 17.5 17.703 7.629 1 98.06 54 GLU B O 1
ATOM 2471 N N . GLY B 1 55 ? 17.312 16.781 9.688 1 98.38 55 GLY B N 1
ATOM 2472 C CA . GLY B 1 55 ? 17.062 15.453 9.164 1 98.38 55 GLY B CA 1
ATOM 2473 C C . GLY B 1 55 ? 15.797 15.352 8.344 1 98.38 55 GLY B C 1
ATOM 2474 O O . GLY B 1 55 ? 15.773 14.703 7.289 1 98.38 55 GLY B O 1
ATOM 2475 N N . LYS B 1 56 ? 14.727 16 8.852 1 97.88 56 LYS B N 1
ATOM 2476 C CA . LYS B 1 56 ? 13.461 16.031 8.125 1 97.88 56 LYS B CA 1
ATOM 2477 C C . LYS B 1 56 ? 13.625 16.703 6.762 1 97.88 56 LYS B C 1
ATOM 2479 O O . LYS B 1 56 ? 13.078 16.219 5.762 1 97.88 56 LYS B O 1
ATOM 2484 N N . GLU B 1 57 ? 14.352 17.766 6.707 1 97.62 57 GLU B N 1
ATOM 2485 C CA . GLU B 1 57 ? 14.578 18.5 5.465 1 97.62 57 GLU B CA 1
ATOM 2486 C C . GLU B 1 57 ? 15.398 17.688 4.477 1 97.62 57 GLU B C 1
ATOM 2488 O O . GLU B 1 57 ? 15.102 17.656 3.283 1 97.62 57 GLU B O 1
ATOM 2493 N N . GLU B 1 58 ? 16.406 17.016 5 1 98.5 58 GLU B N 1
ATOM 2494 C CA . GLU B 1 58 ? 17.234 16.172 4.145 1 98.5 58 GLU B CA 1
ATOM 2495 C C . GLU B 1 58 ? 16.406 15.039 3.541 1 98.5 58 GLU B C 1
ATOM 2497 O O . GLU B 1 58 ? 16.531 14.734 2.352 1 98.5 58 GLU B O 1
ATOM 2502 N N . TYR B 1 59 ? 15.594 14.453 4.371 1 98.62 59 TYR B N 1
ATOM 2503 C CA . TYR B 1 59 ? 14.75 13.383 3.855 1 98.62 59 TYR B CA 1
ATOM 2504 C C . TYR B 1 59 ? 13.758 13.914 2.824 1 98.62 59 TYR B C 1
ATOM 2506 O O . TYR B 1 59 ? 13.516 13.273 1.801 1 98.62 59 TYR B O 1
ATOM 2514 N N . ARG B 1 60 ? 13.156 15.039 3.107 1 97.38 60 ARG B N 1
ATOM 2515 C CA . ARG B 1 60 ? 12.203 15.648 2.186 1 97.38 60 ARG B CA 1
ATOM 2516 C C . ARG B 1 60 ? 12.828 15.852 0.809 1 97.38 60 ARG B C 1
ATOM 2518 O O . ARG B 1 60 ? 12.234 15.484 -0.207 1 97.38 60 ARG B O 1
ATOM 2525 N N . ILE B 1 61 ? 14.016 16.391 0.735 1 97.62 61 ILE B N 1
ATOM 2526 C CA . ILE B 1 61 ? 14.727 16.641 -0.515 1 97.62 61 ILE B CA 1
ATOM 2527 C C . ILE B 1 61 ? 14.945 15.32 -1.254 1 97.62 61 ILE B C 1
ATOM 2529 O O . ILE B 1 61 ? 14.672 15.219 -2.453 1 97.62 61 ILE B O 1
ATOM 2533 N N . PHE B 1 62 ? 15.359 14.352 -0.487 1 98.25 62 PHE B N 1
ATOM 2534 C CA . PHE B 1 62 ? 15.617 13.031 -1.059 1 98.25 62 PHE B CA 1
ATOM 2535 C C . PHE B 1 62 ? 14.344 12.422 -1.623 1 98.25 62 PHE B C 1
ATOM 2537 O O . PHE B 1 62 ? 14.312 11.984 -2.773 1 98.25 62 PHE B O 1
ATOM 2544 N N . SER B 1 63 ? 13.266 12.352 -0.785 1 98.31 63 SER B N 1
ATOM 2545 C CA . SER B 1 63 ? 12.016 11.695 -1.159 1 98.31 63 SER B CA 1
ATOM 2546 C C . SER B 1 63 ? 11.344 12.406 -2.328 1 98.31 63 SER B C 1
ATOM 2548 O O . SER B 1 63 ? 10.781 11.758 -3.215 1 98.31 63 SER B O 1
ATOM 2550 N N . GLU B 1 64 ? 11.375 13.711 -2.381 1 96.12 64 GLU B N 1
ATOM 2551 C CA . GLU B 1 64 ? 10.781 14.484 -3.469 1 96.12 64 GLU B CA 1
ATOM 2552 C C . GLU B 1 64 ? 11.555 14.289 -4.77 1 96.12 64 GLU B C 1
ATOM 2554 O O . GLU B 1 64 ? 10.961 14.086 -5.828 1 96.12 64 GLU B O 1
ATOM 2559 N N . ALA B 1 65 ? 12.891 14.281 -4.684 1 96.94 65 ALA B N 1
ATOM 2560 C CA . ALA B 1 65 ? 13.734 14.141 -5.863 1 96.94 65 ALA B CA 1
ATOM 2561 C C . ALA B 1 65 ? 13.547 12.773 -6.512 1 96.94 65 ALA B C 1
ATOM 2563 O O . ALA B 1 65 ? 13.586 12.648 -7.738 1 96.94 65 ALA B O 1
ATOM 2564 N N . ASN B 1 66 ? 13.305 11.82 -5.676 1 97.56 66 ASN B N 1
ATOM 2565 C CA . ASN B 1 66 ? 13.234 10.453 -6.188 1 97.56 66 ASN B CA 1
ATOM 2566 C C . ASN B 1 66 ? 11.789 9.977 -6.324 1 97.56 66 ASN B C 1
ATOM 2568 O O . ASN B 1 66 ? 11.539 8.883 -6.828 1 97.56 66 ASN B O 1
ATOM 2572 N N . GLN B 1 67 ? 10.797 10.75 -5.84 1 98.12 67 GLN B N 1
ATOM 2573 C CA . GLN B 1 67 ? 9.375 10.453 -5.867 1 98.12 67 GLN B CA 1
ATOM 2574 C C . GLN B 1 67 ? 9.078 9.109 -5.195 1 98.12 67 GLN B C 1
ATOM 2576 O O . GLN B 1 67 ? 8.336 8.289 -5.73 1 98.12 67 GLN B O 1
ATOM 2581 N N . ILE B 1 68 ? 9.758 8.859 -4.051 1 98.44 68 ILE B N 1
ATOM 2582 C CA . ILE B 1 68 ? 9.547 7.656 -3.258 1 98.44 68 ILE B CA 1
ATOM 2583 C C . ILE B 1 68 ? 9.289 8.031 -1.803 1 98.44 68 ILE B C 1
ATOM 2585 O O . ILE B 1 68 ? 9.555 9.164 -1.391 1 98.44 68 ILE B O 1
ATOM 2589 N N . GLU B 1 69 ? 8.711 7.152 -1.035 1 98.75 69 GLU B N 1
ATOM 2590 C CA . GLU B 1 69 ? 8.492 7.297 0.401 1 98.75 69 GLU B CA 1
ATOM 2591 C C . GLU B 1 69 ? 9 6.078 1.162 1 98.75 69 GLU B C 1
ATOM 2593 O O . GLU B 1 69 ? 8.492 4.969 0.985 1 98.75 69 GLU B O 1
ATOM 2598 N N . LEU B 1 70 ? 10.008 6.297 1.94 1 98.56 70 LEU B N 1
ATOM 2599 C CA . LEU B 1 70 ? 10.508 5.215 2.777 1 98.56 70 LEU B CA 1
ATOM 2600 C C . LEU B 1 70 ? 9.555 4.93 3.934 1 98.56 70 LEU B C 1
ATOM 2602 O O . LEU B 1 70 ? 8.602 5.676 4.152 1 98.56 70 LEU B O 1
ATOM 2606 N N . LYS B 1 71 ? 9.789 3.842 4.609 1 98.69 71 LYS B N 1
ATOM 2607 C CA . LYS B 1 71 ? 9.008 3.482 5.789 1 98.69 71 LYS B CA 1
ATOM 2608 C C . LYS B 1 71 ? 9.469 4.258 7.016 1 98.69 71 LYS B C 1
ATOM 2610 O O . LYS B 1 71 ? 10.625 4.68 7.09 1 98.69 71 LYS B O 1
ATOM 2615 N N . PRO B 1 72 ? 8.539 4.398 7.977 1 98.75 72 PRO B N 1
ATOM 2616 C CA . PRO B 1 72 ? 8.945 5.121 9.188 1 98.75 72 PRO B CA 1
ATOM 2617 C C . PRO B 1 72 ? 10.211 4.543 9.82 1 98.75 72 PRO B C 1
ATOM 2619 O O . PRO B 1 72 ? 11.078 5.297 10.266 1 98.75 72 PRO B O 1
ATOM 2622 N N . GLU B 1 73 ? 10.328 3.234 9.805 1 98.62 73 GLU B N 1
ATOM 2623 C CA . GLU B 1 73 ? 11.445 2.582 10.477 1 98.62 73 GLU B CA 1
ATOM 2624 C C . GLU B 1 73 ? 12.75 2.803 9.711 1 98.62 73 GLU B C 1
ATOM 2626 O O . GLU B 1 73 ? 13.836 2.521 10.227 1 98.62 73 GLU B O 1
ATOM 2631 N N . GLU B 1 74 ? 12.68 3.324 8.516 1 98.56 74 GLU B N 1
ATOM 2632 C CA . GLU B 1 74 ? 13.852 3.738 7.75 1 98.56 74 GLU B CA 1
ATOM 2633 C C . GLU B 1 74 ? 14.102 5.238 7.887 1 98.56 74 GLU B C 1
ATOM 2635 O O . GLU B 1 74 ? 15.242 5.672 8.039 1 98.56 74 GLU B O 1
ATOM 2640 N N . ILE B 1 75 ? 13.07 6.008 7.898 1 98.81 75 ILE B N 1
ATOM 2641 C CA . ILE B 1 75 ? 13.141 7.465 7.863 1 98.81 75 ILE B CA 1
ATOM 2642 C C . ILE B 1 75 ? 13.727 7.984 9.172 1 98.81 75 ILE B C 1
ATOM 2644 O O . ILE B 1 75 ? 14.695 8.75 9.164 1 98.81 75 ILE B O 1
ATOM 2648 N N . TRP B 1 76 ? 13.203 7.547 10.242 1 98.81 76 TRP B N 1
ATOM 2649 C CA . TRP B 1 76 ? 13.484 8.211 11.516 1 98.81 76 TRP B CA 1
ATOM 2650 C C . TRP B 1 76 ? 14.891 7.871 12.008 1 98.81 76 TRP B C 1
ATOM 2652 O O . TRP B 1 76 ? 15.656 8.766 12.367 1 98.81 76 TRP B O 1
ATOM 2662 N N . PRO B 1 77 ? 15.312 6.578 11.953 1 98.62 77 PRO B N 1
ATOM 2663 C CA . PRO B 1 77 ? 16.672 6.309 12.438 1 98.62 77 PRO B CA 1
ATOM 2664 C C . PRO B 1 77 ? 17.75 6.746 11.445 1 98.62 77 PRO B C 1
ATOM 2666 O O . PRO B 1 77 ? 18.844 7.145 11.85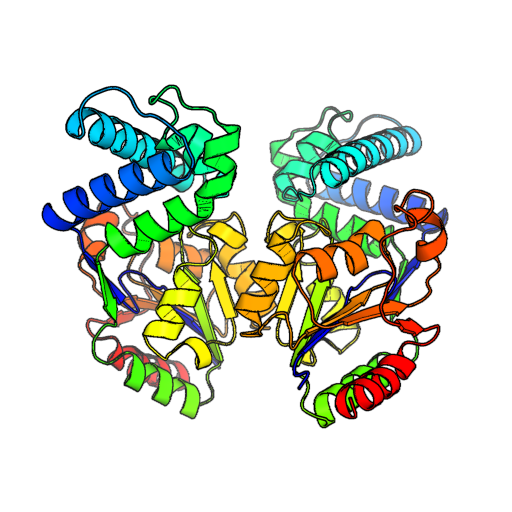2 1 98.62 77 PRO B O 1
ATOM 2669 N N . ASN B 1 78 ? 17.422 6.762 10.125 1 98.56 78 ASN B N 1
ATOM 2670 C CA . ASN B 1 78 ? 18.484 6.922 9.141 1 98.56 78 ASN B CA 1
ATOM 2671 C C . ASN B 1 78 ? 18.5 8.336 8.555 1 98.56 78 ASN B C 1
ATOM 2673 O O . ASN B 1 78 ? 19.469 8.734 7.906 1 98.56 78 ASN B O 1
ATOM 2677 N N . TRP B 1 79 ? 17.438 9.07 8.781 1 98.56 79 TRP B N 1
ATOM 2678 C CA . TRP B 1 79 ? 17.359 10.414 8.219 1 98.56 79 TRP B CA 1
ATOM 2679 C C . TRP B 1 79 ? 17.062 11.445 9.305 1 98.56 79 TRP B C 1
ATOM 2681 O O . TRP B 1 79 ? 17.938 12.219 9.695 1 98.56 79 TRP B O 1
ATOM 2691 N N . VAL B 1 80 ? 15.938 11.391 9.977 1 98.62 80 VAL B N 1
ATOM 2692 C CA . VAL B 1 80 ? 15.43 12.43 10.867 1 98.62 80 VAL B CA 1
ATOM 2693 C C . VAL B 1 80 ? 16.297 12.523 12.117 1 98.62 80 VAL B C 1
ATOM 2695 O O . VAL B 1 80 ? 16.656 13.625 12.547 1 98.62 80 VAL B O 1
ATOM 2698 N N . MET B 1 81 ? 16.734 11.375 12.648 1 98.38 81 MET B N 1
ATOM 2699 C CA . MET B 1 81 ? 17.484 11.383 13.906 1 98.38 81 MET B CA 1
ATOM 2700 C C . MET B 1 81 ? 18.906 10.883 13.695 1 98.38 81 MET B C 1
ATOM 2702 O O . MET B 1 81 ? 19.562 10.445 14.641 1 98.38 81 MET B O 1
ATOM 2706 N N . LYS B 1 82 ? 19.328 10.906 12.477 1 97.38 82 LYS B N 1
ATOM 2707 C CA . LYS B 1 82 ? 20.641 10.367 12.109 1 97.38 82 LYS B CA 1
ATOM 2708 C C . LYS B 1 82 ? 21.766 11.078 12.859 1 97.38 82 LYS B C 1
ATOM 2710 O O . LYS B 1 82 ? 22.781 10.469 13.172 1 97.38 82 LYS B O 1
ATOM 2715 N N . LYS B 1 83 ? 21.594 12.305 13.312 1 96.5 83 LYS B N 1
ATOM 2716 C CA . LYS B 1 83 ? 22.656 13.102 13.906 1 96.5 83 LYS B CA 1
ATOM 2717 C C . LYS B 1 83 ? 22.594 13.062 15.43 1 96.5 83 LYS B C 1
ATOM 2719 O O . LYS B 1 83 ? 23.375 13.734 16.109 1 96.5 83 LYS B O 1
ATOM 2724 N N . LEU B 1 84 ? 21.672 12.438 16.188 1 96.12 84 LEU B N 1
ATOM 2725 C CA . LEU B 1 84 ? 21.469 12.414 17.641 1 96.12 84 LEU B CA 1
ATOM 2726 C C . LEU B 1 84 ? 22.188 11.227 18.266 1 96.12 84 LEU B C 1
ATOM 2728 O O . LEU B 1 84 ? 22.234 11.102 19.484 1 96.12 84 LEU B O 1
ATOM 2732 N N . ASP B 1 85 ? 23.031 10.5 17.641 1 91.25 85 ASP B N 1
ATOM 2733 C CA . ASP B 1 85 ? 23.781 9.352 18.156 1 91.25 85 ASP B CA 1
ATOM 2734 C C . ASP B 1 85 ? 22.891 8.445 19 1 91.25 85 ASP B C 1
ATOM 2736 O O . ASP B 1 85 ? 23.172 8.211 20.172 1 91.25 85 ASP B O 1
ATOM 2740 N N . LEU B 1 86 ? 21.812 8.016 18.594 1 96.94 86 LEU B N 1
ATOM 2741 C CA . LEU B 1 86 ? 20.859 7.145 19.266 1 96.94 86 LEU B CA 1
ATOM 2742 C C . LEU B 1 86 ? 20.906 5.738 18.672 1 96.94 86 LEU B C 1
ATOM 2744 O O . LEU B 1 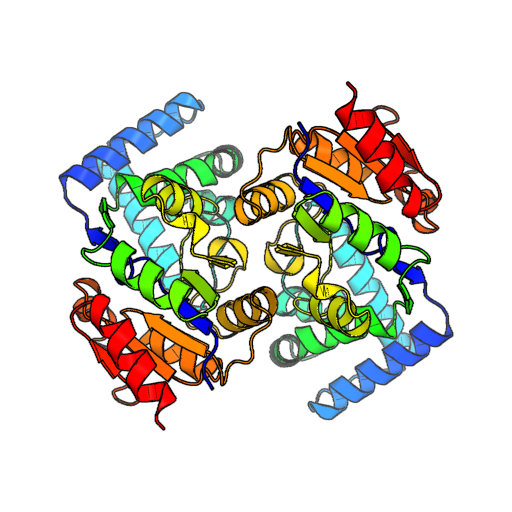86 ? 21.391 5.539 17.562 1 96.94 86 LEU B O 1
ATOM 2748 N N . ASN B 1 87 ? 20.453 4.824 19.453 1 96.88 87 ASN B N 1
ATOM 2749 C CA . ASN B 1 87 ? 20.328 3.451 18.984 1 96.88 87 ASN B CA 1
ATOM 2750 C C . ASN B 1 87 ? 19.297 3.336 17.859 1 96.88 87 ASN B C 1
ATOM 2752 O O . ASN B 1 87 ? 18.094 3.492 18.094 1 96.88 87 ASN B O 1
ATOM 2756 N N . LYS B 1 88 ? 19.703 2.934 16.734 1 97.38 88 LYS B N 1
ATOM 2757 C CA . LYS B 1 88 ? 18.844 2.936 15.547 1 97.38 88 LYS B CA 1
ATOM 2758 C C . LYS B 1 88 ? 17.734 1.9 15.664 1 97.38 88 LYS B C 1
ATOM 2760 O O . LYS B 1 88 ? 16.609 2.131 15.195 1 97.38 88 LYS B O 1
ATOM 2765 N N . GLU B 1 89 ? 18 0.783 16.234 1 97.25 89 GLU B N 1
ATOM 2766 C CA . GLU B 1 89 ? 17.016 -0.278 16.359 1 97.25 89 GLU B CA 1
ATOM 2767 C C . GLU B 1 89 ? 15.875 0.145 17.297 1 97.25 89 GLU B C 1
ATOM 2769 O O . GLU B 1 89 ? 14.703 -0.13 17.016 1 97.25 89 GLU B O 1
ATOM 2774 N N . LYS B 1 90 ? 16.234 0.8 18.344 1 97.69 90 LYS B N 1
ATOM 2775 C CA . LYS B 1 90 ? 15.219 1.283 19.281 1 97.69 90 LYS B CA 1
ATOM 2776 C C . LYS B 1 90 ? 14.344 2.355 18.641 1 97.69 90 LYS B C 1
ATOM 2778 O O . LYS B 1 90 ? 13.125 2.377 18.859 1 97.69 90 LYS B O 1
ATOM 2783 N N . ILE B 1 91 ? 14.984 3.258 17.859 1 98.44 91 ILE B N 1
ATOM 2784 C CA . ILE B 1 91 ? 14.234 4.305 17.188 1 98.44 91 ILE B CA 1
ATOM 2785 C C . ILE B 1 91 ? 13.266 3.674 16.188 1 98.44 91 ILE B C 1
ATOM 2787 O O . ILE B 1 91 ? 12.117 4.098 16.062 1 98.44 91 ILE B O 1
ATOM 2791 N N . ALA B 1 92 ? 13.766 2.66 15.43 1 98.25 92 ALA B N 1
ATOM 2792 C CA . ALA B 1 92 ? 12.938 1.974 14.445 1 98.25 92 ALA B CA 1
ATOM 2793 C C . ALA B 1 92 ? 11.68 1.392 15.086 1 98.25 92 ALA B C 1
ATOM 2795 O O . ALA B 1 92 ? 10.594 1.443 14.508 1 98.25 92 ALA B O 1
ATOM 2796 N N . GLU B 1 93 ? 11.773 0.954 16.266 1 97.25 93 GLU B N 1
ATOM 2797 C CA . GLU B 1 93 ? 10.68 0.299 16.969 1 97.25 93 GLU B CA 1
ATOM 2798 C C . GLU B 1 93 ? 9.555 1.281 17.281 1 97.25 93 GLU B C 1
ATOM 2800 O O . GLU B 1 93 ? 8.383 0.894 17.344 1 97.25 93 GLU B O 1
ATOM 2805 N N . ILE B 1 94 ? 9.898 2.531 17.422 1 98.31 94 ILE B N 1
ATOM 2806 C CA . ILE B 1 94 ? 8.883 3.498 17.828 1 98.31 94 ILE B CA 1
ATOM 2807 C C . ILE B 1 94 ? 8.656 4.504 16.703 1 98.31 94 ILE B C 1
ATOM 2809 O O . ILE B 1 94 ? 8.047 5.555 16.922 1 98.31 94 ILE B O 1
ATOM 2813 N N . SER B 1 95 ? 9.156 4.215 15.523 1 98.62 95 SER B N 1
ATOM 2814 C CA . SER B 1 95 ? 9.219 5.168 14.422 1 98.62 95 SER B CA 1
ATOM 2815 C C . SER B 1 95 ? 7.828 5.551 13.938 1 98.62 95 SER B C 1
ATOM 2817 O O . SER B 1 95 ? 7.594 6.695 13.547 1 98.62 95 SER B O 1
ATOM 2819 N N . GLU B 1 96 ? 6.875 4.586 13.875 1 98.62 96 GLU B N 1
ATOM 2820 C CA . GLU B 1 96 ? 5.523 4.945 13.453 1 98.62 96 GLU B CA 1
ATOM 2821 C C . GLU B 1 96 ? 4.863 5.895 14.445 1 98.62 96 GLU B C 1
ATOM 2823 O O . GLU B 1 96 ? 4.129 6.801 14.055 1 98.62 96 GLU B O 1
ATOM 2828 N N . GLU B 1 97 ? 5.125 5.68 15.727 1 98.19 97 GLU B N 1
ATOM 2829 C CA . GLU B 1 97 ? 4.609 6.609 16.719 1 98.19 97 GLU B CA 1
ATOM 2830 C C . GLU B 1 97 ? 5.195 8.008 16.531 1 98.19 97 GLU B C 1
ATOM 2832 O O . GLU B 1 97 ? 4.48 9 16.656 1 98.19 97 GLU B O 1
ATOM 2837 N N . LEU B 1 98 ? 6.5 8.055 16.25 1 98.56 98 LEU B N 1
ATOM 2838 C CA . LEU B 1 98 ? 7.156 9.336 15.992 1 98.56 98 LEU B CA 1
ATOM 2839 C C . LEU B 1 98 ? 6.578 10 14.75 1 98.56 98 LEU B C 1
ATOM 2841 O O . LEU B 1 98 ? 6.293 11.195 14.758 1 98.56 98 LEU B O 1
ATOM 2845 N N . ALA B 1 99 ? 6.371 9.18 13.703 1 98.56 99 ALA B N 1
ATOM 2846 C CA . ALA B 1 99 ? 5.832 9.695 12.445 1 98.56 99 ALA B CA 1
ATOM 2847 C C . ALA B 1 99 ? 4.418 10.234 12.633 1 98.56 99 ALA B C 1
ATOM 2849 O O . ALA B 1 99 ? 4.09 11.32 12.156 1 98.56 99 ALA B O 1
ATOM 2850 N N . HIS B 1 100 ? 3.623 9.461 13.328 1 97.94 100 HIS B N 1
ATOM 2851 C CA . HIS B 1 100 ? 2.252 9.859 13.633 1 97.94 100 HIS B CA 1
ATOM 2852 C C . HIS B 1 100 ? 2.215 11.172 14.406 1 97.94 100 HIS B C 1
ATOM 2854 O O . HIS B 1 100 ? 1.474 12.086 14.055 1 97.94 100 HIS B O 1
ATOM 2860 N N . MET B 1 101 ? 3.061 11.266 15.422 1 96.19 101 MET B N 1
ATOM 2861 C CA . MET B 1 101 ? 3.148 12.453 16.266 1 96.19 101 MET B CA 1
ATOM 2862 C C . MET B 1 101 ? 3.537 13.68 15.445 1 96.19 101 MET B C 1
ATOM 2864 O O . MET B 1 101 ? 2.947 14.75 15.609 1 96.19 101 MET B O 1
ATOM 2868 N N . TRP B 1 102 ? 4.52 13.477 14.602 1 96.25 102 TRP B N 1
ATOM 2869 C CA . TRP B 1 102 ? 4.945 14.57 13.734 1 96.25 102 TRP B CA 1
ATOM 2870 C C . TRP B 1 102 ? 3.781 15.086 12.898 1 96.25 102 TRP B C 1
ATOM 2872 O O . TRP B 1 102 ? 3.553 16.297 12.82 1 96.25 102 TRP B O 1
ATOM 2882 N N . GLU B 1 103 ? 2.969 14.188 12.383 1 94.69 103 GLU B N 1
ATOM 2883 C CA . GLU B 1 103 ? 1.919 14.523 11.43 1 94.69 103 GLU B CA 1
ATOM 2884 C C . GLU B 1 103 ? 0.717 15.156 12.125 1 94.69 103 GLU B C 1
ATOM 2886 O O . GLU B 1 103 ? -0.014 15.945 11.523 1 94.69 103 GLU B O 1
ATOM 2891 N N . VAL B 1 104 ? 0.53 14.914 13.445 1 93 104 VAL B N 1
ATOM 2892 C CA . VAL B 1 104 ? -0.714 15.375 14.055 1 93 104 VAL B CA 1
ATOM 2893 C C . VAL B 1 104 ? -0.413 16.453 15.086 1 93 104 VAL B C 1
ATOM 2895 O O . VAL B 1 104 ? -1.306 17.203 15.484 1 93 104 VAL B O 1
ATOM 2898 N N . THR B 1 105 ? 0.853 16.531 15.617 1 93.5 105 THR B N 1
ATOM 2899 C CA . THR B 1 105 ? 1.193 17.516 16.641 1 93.5 105 THR B CA 1
ATOM 2900 C C . THR B 1 105 ? 1.932 18.703 16.016 1 93.5 105 THR B C 1
ATOM 2902 O O . THR B 1 105 ? 1.645 19.859 16.344 1 93.5 105 THR B O 1
ATOM 2905 N N . TYR B 1 106 ? 2.875 18.406 15.141 1 92.5 106 TYR B N 1
ATOM 2906 C CA . TYR B 1 106 ? 3.6 19.5 14.492 1 92.5 106 TYR B CA 1
ATOM 2907 C C . TYR B 1 106 ? 2.713 20.219 13.484 1 92.5 106 TYR B C 1
ATOM 2909 O O . TYR B 1 106 ? 2.648 21.453 13.469 1 92.5 106 TYR B O 1
ATOM 2917 N N . PHE B 1 107 ? 2.012 19.328 12.695 1 90.12 107 PHE B N 1
ATOM 2918 C CA . PHE B 1 107 ? 1.071 19.891 11.727 1 90.12 107 PHE B CA 1
ATOM 2919 C C . PHE B 1 107 ? -0.324 20 12.336 1 90.12 107 PHE B C 1
ATOM 2921 O O . PHE B 1 107 ? -0.92 18.984 12.711 1 90.12 107 PHE B O 1
ATOM 2928 N N . GLU B 1 108 ? -0.755 21.234 12.414 1 88.69 108 GLU B N 1
ATOM 2929 C CA . GLU B 1 108 ? -2.15 21.438 12.797 1 88.69 108 GLU B CA 1
ATOM 2930 C C . GLU B 1 108 ? -3.082 21.203 11.609 1 88.69 108 GLU B C 1
ATOM 2932 O O . GLU B 1 108 ? -2.932 21.828 10.555 1 88.69 108 GLU B O 1
ATOM 2937 N N . ARG B 1 109 ? -3.979 20.297 11.805 1 92.94 109 ARG B N 1
ATOM 2938 C CA . ARG B 1 109 ? -4.863 19.859 10.727 1 92.94 109 ARG B CA 1
ATOM 2939 C C . ARG B 1 109 ? -6.32 20.172 11.062 1 92.94 109 ARG B C 1
ATOM 2941 O O . ARG B 1 109 ? -6.746 20 12.203 1 92.94 109 ARG B O 1
ATOM 2948 N N . LYS B 1 110 ? -7.02 20.703 10.148 1 94.31 110 LYS B N 1
ATOM 2949 C CA . LYS B 1 110 ? -8.445 20.984 10.297 1 94.31 110 LYS B CA 1
ATOM 2950 C C . LYS B 1 110 ? -9.203 20.688 9.008 1 94.31 110 LYS B C 1
ATOM 2952 O O . LYS B 1 110 ? -8.781 21.109 7.922 1 94.31 110 LYS B O 1
ATOM 2957 N N . LEU B 1 111 ? -10.297 19.938 9.133 1 97.62 111 LEU B N 1
ATOM 2958 C CA . LEU B 1 111 ? -11.156 19.672 7.98 1 97.62 111 LEU B CA 1
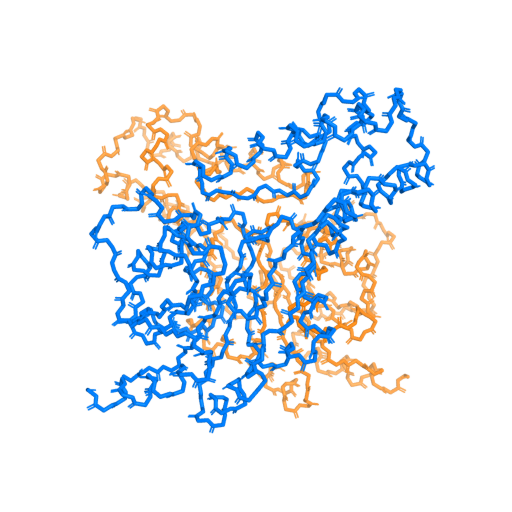ATOM 2959 C C . LEU B 1 111 ? -11.648 20.969 7.359 1 97.62 111 LEU B C 1
ATOM 2961 O O . LEU B 1 111 ? -12.125 21.859 8.062 1 97.62 111 LEU B O 1
ATOM 2965 N N . ARG B 1 112 ? -11.547 21.094 6.07 1 96.62 112 ARG B N 1
ATOM 2966 C CA . ARG B 1 112 ? -12.039 22.281 5.402 1 96.62 112 ARG B CA 1
ATOM 2967 C C . ARG B 1 112 ? -13.562 22.375 5.496 1 96.62 112 ARG B C 1
ATOM 2969 O O . ARG B 1 112 ? -14.25 21.359 5.449 1 96.62 112 ARG B O 1
ATOM 2976 N N . ASP B 1 113 ? -14.047 23.609 5.531 1 96.81 113 ASP B N 1
ATOM 2977 C CA . ASP B 1 113 ? -15.492 23.828 5.477 1 96.81 113 ASP B CA 1
ATOM 2978 C C . ASP B 1 113 ? -16.078 23.297 4.172 1 96.81 113 ASP B C 1
ATOM 2980 O O . ASP B 1 113 ? -15.477 23.438 3.105 1 96.81 113 ASP B O 1
ATOM 2984 N N . GLY B 1 114 ? -17.203 22.594 4.266 1 98.25 114 GLY B N 1
ATOM 2985 C CA . GLY B 1 114 ? -17.906 22.172 3.07 1 98.25 114 GLY B CA 1
ATOM 2986 C C . GLY B 1 114 ? -17.531 20.766 2.617 1 98.25 114 GLY B C 1
ATOM 2987 O O . GLY B 1 114 ? -18.141 20.219 1.711 1 98.25 114 GLY B O 1
ATOM 2988 N N . VAL B 1 115 ? -16.516 20.125 3.244 1 98.75 115 VAL B N 1
ATOM 2989 C CA . VAL B 1 115 ? -16 18.828 2.807 1 98.75 115 VAL B CA 1
ATOM 2990 C C . VAL B 1 115 ? -17.094 17.766 2.967 1 98.75 115 VAL B C 1
ATOM 2992 O O . VAL B 1 115 ? -17.391 17.016 2.029 1 98.75 115 VAL B O 1
ATOM 2995 N N . ILE B 1 116 ? -17.734 17.766 4.098 1 98.75 116 ILE B N 1
ATOM 2996 C CA . ILE B 1 116 ? -18.719 16.719 4.383 1 98.75 116 ILE B CA 1
ATOM 2997 C C . ILE B 1 116 ? -19.891 16.844 3.406 1 98.75 116 ILE B C 1
ATOM 2999 O O . ILE B 1 116 ? -20.312 15.852 2.812 1 98.75 116 ILE B O 1
ATOM 3003 N N . GLU B 1 117 ? -20.359 18.062 3.188 1 98.62 117 GLU B N 1
ATOM 3004 C CA . GLU B 1 117 ? -21.438 18.312 2.236 1 98.62 117 GLU B CA 1
ATOM 3005 C C . GLU B 1 117 ? -21.047 17.859 0.831 1 98.62 117 GLU B C 1
ATOM 3007 O O . GLU B 1 117 ? -21.844 17.234 0.126 1 98.62 117 GLU B O 1
ATOM 3012 N N . THR B 1 118 ? -19.875 18.172 0.438 1 98.88 118 THR B N 1
ATOM 3013 C CA . THR B 1 118 ? -19.375 17.828 -0.885 1 98.88 118 THR B CA 1
ATOM 3014 C C . THR B 1 118 ? -19.312 16.312 -1.056 1 98.88 118 THR B C 1
ATOM 3016 O O . THR B 1 118 ? -19.797 15.766 -2.055 1 98.88 118 THR B O 1
ATOM 3019 N N . LEU B 1 119 ? -18.719 15.57 -0.058 1 98.94 119 LEU B N 1
ATOM 3020 C CA . LEU B 1 119 ? -18.594 14.117 -0.117 1 98.94 119 LEU B CA 1
ATOM 3021 C C . LEU B 1 119 ? -19.969 13.461 -0.165 1 98.94 119 LEU B C 1
ATOM 3023 O O . LEU B 1 119 ? -20.172 12.5 -0.913 1 98.94 119 LEU B O 1
ATOM 3027 N N . GLU B 1 120 ? -20.891 13.984 0.585 1 98.75 120 GLU B N 1
ATOM 3028 C CA . GLU B 1 120 ? -22.266 13.453 0.605 1 98.75 120 GLU B CA 1
ATOM 3029 C C . GLU B 1 120 ? -22.922 13.594 -0.762 1 98.75 120 GLU B C 1
ATOM 3031 O O . GLU B 1 120 ? -23.531 12.648 -1.259 1 98.75 120 GLU B O 1
ATOM 3036 N N . LYS B 1 121 ? -22.828 14.742 -1.335 1 98.75 121 LYS B N 1
ATOM 3037 C CA . LYS B 1 121 ? -23.438 15 -2.637 1 98.75 121 LYS B CA 1
ATOM 3038 C C . LYS B 1 121 ? -22.844 14.102 -3.713 1 98.75 121 LYS B C 1
ATOM 3040 O O . LYS B 1 121 ? -23.562 13.547 -4.543 1 98.75 121 LYS B O 1
ATOM 3045 N N . LEU B 1 122 ? -21.531 13.969 -3.697 1 98.81 122 LEU B N 1
ATOM 3046 C CA . LEU B 1 122 ? -20.859 13.125 -4.684 1 98.81 122 LEU B CA 1
ATOM 3047 C C . LEU B 1 122 ? -21.297 11.672 -4.527 1 98.81 122 LEU B C 1
ATOM 3049 O O . LEU B 1 122 ? -21.594 10.992 -5.52 1 98.81 122 LEU B O 1
ATOM 3053 N N . LYS B 1 123 ? -21.344 11.203 -3.305 1 98.56 123 LYS B N 1
ATOM 3054 C CA . LYS B 1 123 ? -21.766 9.828 -3.043 1 98.56 123 LYS B CA 1
ATOM 3055 C C . LYS B 1 123 ? -23.203 9.602 -3.496 1 98.56 123 LYS B C 1
ATOM 3057 O O . LYS B 1 123 ? -23.516 8.586 -4.113 1 98.56 123 LYS B O 1
ATOM 3062 N N . ASN B 1 124 ? -24.062 10.531 -3.197 1 98.12 124 ASN B N 1
ATOM 3063 C CA . ASN B 1 124 ? -25.469 10.422 -3.566 1 98.12 124 ASN B CA 1
ATOM 3064 C C . ASN B 1 124 ? -25.656 10.391 -5.082 1 98.12 124 ASN B C 1
ATOM 3066 O O . ASN B 1 124 ? -26.609 9.797 -5.582 1 98.12 124 ASN B O 1
ATOM 3070 N N . LYS B 1 125 ? -24.734 10.977 -5.77 1 97.62 125 LYS B N 1
ATOM 3071 C CA . LYS B 1 125 ? -24.797 10.992 -7.227 1 97.62 125 LYS B CA 1
ATOM 3072 C C . LYS B 1 125 ? -24.188 9.719 -7.812 1 97.62 125 LYS B C 1
ATOM 3074 O O . LYS B 1 125 ? -24.188 9.531 -9.031 1 97.62 125 LYS B O 1
ATOM 3079 N N . GLY B 1 126 ? -23.594 8.93 -6.973 1 97.5 126 GLY B N 1
ATOM 3080 C CA . GLY B 1 126 ? -23.156 7.605 -7.398 1 97.5 126 GLY B CA 1
ATOM 3081 C C . GLY B 1 126 ? -21.656 7.523 -7.648 1 97.5 126 GLY B C 1
ATOM 3082 O O . GLY B 1 126 ? -21.172 6.508 -8.141 1 97.5 126 GLY B O 1
ATOM 3083 N N . TYR B 1 127 ? -20.875 8.555 -7.336 1 98.62 127 TYR B N 1
ATOM 3084 C CA . TYR B 1 127 ? -19.438 8.539 -7.566 1 98.62 127 TYR B CA 1
ATOM 3085 C C . TYR B 1 127 ? -18.734 7.676 -6.527 1 98.62 127 TYR B C 1
ATOM 3087 O O . TYR B 1 127 ? -19.094 7.695 -5.348 1 98.62 127 TYR B O 1
ATOM 3095 N N . LYS B 1 128 ? -17.75 6.895 -6.949 1 98.62 128 LYS B N 1
ATOM 3096 C CA . LYS B 1 128 ? -16.797 6.289 -6.035 1 98.62 128 LYS B CA 1
ATOM 3097 C C . LYS B 1 128 ? -15.727 7.301 -5.613 1 98.62 128 LYS B C 1
ATOM 3099 O O . LYS B 1 128 ? -15.227 8.062 -6.441 1 98.62 128 LYS B O 1
ATOM 3104 N N . LEU B 1 129 ? -15.492 7.34 -4.355 1 98.94 129 LEU B N 1
ATOM 3105 C CA . LEU B 1 129 ? -14.539 8.312 -3.834 1 98.94 129 LEU B CA 1
ATOM 3106 C C . LEU B 1 129 ? -13.312 7.621 -3.24 1 98.94 129 LEU B C 1
ATOM 3108 O O . LEU B 1 129 ? -13.445 6.57 -2.604 1 98.94 129 LEU B O 1
ATOM 3112 N N . GLY B 1 130 ? -12.141 8.148 -3.418 1 98.88 130 GLY B N 1
ATOM 3113 C CA . GLY B 1 130 ? -10.906 7.66 -2.838 1 98.88 130 GLY B CA 1
ATOM 3114 C C . GLY B 1 130 ? -9.93 8.766 -2.475 1 98.88 130 GLY B C 1
ATOM 3115 O O . GLY B 1 130 ? -10.203 9.945 -2.723 1 98.88 130 GLY B O 1
ATOM 3116 N N . ILE B 1 131 ? -8.852 8.383 -1.84 1 98.94 131 ILE B N 1
ATOM 3117 C CA . ILE B 1 131 ? -7.82 9.32 -1.423 1 98.94 131 ILE B CA 1
ATOM 3118 C C . ILE B 1 131 ? -6.457 8.852 -1.927 1 98.94 131 ILE B C 1
ATOM 3120 O O . ILE B 1 131 ? -6.156 7.656 -1.888 1 98.94 131 ILE B O 1
ATOM 3124 N N . ILE B 1 132 ? -5.688 9.711 -2.457 1 98.88 132 ILE B N 1
ATOM 3125 C CA . ILE B 1 132 ? -4.258 9.531 -2.68 1 98.88 132 ILE B CA 1
ATOM 3126 C C . ILE B 1 132 ? -3.482 10.625 -1.949 1 98.88 132 ILE B C 1
ATOM 3128 O O . ILE B 1 132 ? -3.645 11.812 -2.244 1 98.88 132 ILE B O 1
ATOM 3132 N N . SER B 1 133 ? -2.656 10.266 -0.983 1 98.44 133 SER B N 1
ATOM 3133 C CA . SER B 1 133 ? -2.004 11.289 -0.169 1 98.44 133 SER B CA 1
ATOM 3134 C C . SER B 1 133 ? -0.541 10.938 0.087 1 98.44 133 SER B C 1
ATOM 3136 O O . SER B 1 133 ? -0.209 9.773 0.328 1 98.44 133 SER B O 1
ATOM 3138 N N . ASN B 1 134 ? 0.344 11.914 -0.05 1 97.75 134 ASN B N 1
ATOM 3139 C CA . ASN B 1 134 ? 1.707 11.789 0.454 1 97.75 134 ASN B CA 1
ATOM 3140 C C . ASN B 1 134 ? 1.761 11.945 1.971 1 97.75 134 ASN B C 1
ATOM 3142 O O . ASN B 1 134 ? 1.255 12.922 2.516 1 97.75 134 ASN B O 1
ATOM 3146 N N . THR B 1 135 ? 2.273 10.984 2.648 1 97.94 135 THR B N 1
ATOM 3147 C CA . THR B 1 135 ? 2.473 11.008 4.094 1 97.94 135 THR B CA 1
ATOM 3148 C C . THR B 1 135 ? 3.572 10.039 4.508 1 97.94 135 THR B C 1
ATOM 3150 O O . THR B 1 135 ? 3.771 9.008 3.859 1 97.94 135 THR B O 1
ATOM 3153 N N . ALA B 1 136 ? 4.258 10.391 5.551 1 98.06 136 ALA B N 1
ATOM 3154 C CA . ALA B 1 136 ? 5.355 9.547 6.012 1 98.06 136 ALA B CA 1
ATOM 3155 C C . ALA B 1 136 ? 4.922 8.68 7.191 1 98.06 136 ALA B C 1
ATOM 3157 O O . ALA B 1 136 ? 5.746 8 7.809 1 98.06 136 ALA B O 1
ATOM 3158 N N . SER B 1 137 ? 3.652 8.727 7.562 1 98.56 137 SER B N 1
ATOM 3159 C CA . SER B 1 137 ? 3.07 7.875 8.594 1 98.56 137 SER B CA 1
ATOM 3160 C C . SER B 1 137 ? 2.141 6.828 7.984 1 98.56 137 SER B C 1
ATOM 3162 O O . SER B 1 137 ? 1.357 7.137 7.082 1 98.56 137 SER B O 1
ATOM 3164 N N . LEU B 1 138 ? 2.221 5.637 8.469 1 98.62 138 LEU B N 1
ATOM 3165 C CA . LEU B 1 138 ? 1.431 4.535 7.926 1 98.62 138 LEU B CA 1
ATOM 3166 C C . LEU B 1 138 ? -0.05 4.727 8.234 1 98.62 138 LEU B C 1
ATOM 3168 O O . LEU B 1 138 ? -0.908 4.371 7.422 1 98.62 138 LEU B O 1
ATOM 3172 N N . TYR B 1 139 ? -0.355 5.355 9.414 1 98.25 139 TYR B N 1
ATOM 3173 C CA . TYR B 1 139 ? -1.724 5.18 9.891 1 98.25 139 TYR B CA 1
ATOM 3174 C C . TYR B 1 139 ? -2.371 6.527 10.195 1 98.25 139 TYR B C 1
ATOM 3176 O O . TYR B 1 139 ? -3.578 6.602 10.438 1 98.25 139 TYR B O 1
ATOM 3184 N N . GLN B 1 140 ? -1.593 7.617 10.172 1 97.75 140 GLN B N 1
ATOM 3185 C CA . GLN B 1 140 ? -2.104 8.906 10.625 1 97.75 140 GLN B CA 1
ATOM 3186 C C . GLN B 1 140 ? -3.312 9.336 9.797 1 97.75 140 GLN B C 1
ATOM 3188 O O . GLN B 1 140 ? -4.277 9.883 10.336 1 97.75 140 GLN B O 1
ATOM 3193 N N . VAL B 1 141 ? -3.328 9.055 8.516 1 98.56 141 VAL B N 1
ATOM 3194 C CA . VAL B 1 141 ? -4.41 9.516 7.648 1 98.56 141 VAL B CA 1
ATOM 3195 C C . VAL B 1 141 ? -5.699 8.773 8 1 98.56 141 VAL B C 1
ATOM 3197 O O . VAL B 1 141 ? -6.773 9.375 8.055 1 98.56 141 VAL B O 1
ATOM 3200 N N . PHE B 1 142 ? -5.582 7.477 8.258 1 98.38 142 PHE B N 1
ATOM 3201 C CA . PHE B 1 142 ? -6.75 6.703 8.672 1 98.38 142 PHE B CA 1
ATOM 3202 C C . PHE B 1 142 ? -7.348 7.27 9.953 1 98.38 142 PHE B C 1
ATOM 3204 O O . PHE B 1 142 ? -8.562 7.465 10.047 1 98.38 142 PHE B O 1
ATOM 3211 N N . ASP B 1 143 ? -6.477 7.609 10.906 1 97.38 143 ASP B N 1
ATOM 3212 C CA . ASP B 1 143 ? -6.926 8.141 12.188 1 97.38 143 ASP B CA 1
ATOM 3213 C C . ASP B 1 143 ? -7.621 9.492 12.008 1 97.38 143 ASP B C 1
ATOM 3215 O O . ASP B 1 143 ? -8.68 9.727 12.586 1 97.38 143 ASP B O 1
ATOM 3219 N N . VAL B 1 144 ? -7.066 10.328 11.211 1 97.56 144 VAL B N 1
ATOM 3220 C CA . VAL B 1 144 ? -7.602 11.664 10.992 1 97.56 144 VAL B CA 1
ATOM 3221 C C . VAL B 1 144 ? -8.953 11.57 10.289 1 97.56 144 VAL B C 1
ATOM 3223 O O . VAL B 1 144 ? -9.891 12.297 10.633 1 97.56 144 VAL B O 1
ATOM 3226 N N . LEU B 1 145 ? -9.102 10.68 9.305 1 98.56 145 LEU B N 1
ATOM 3227 C CA . LEU B 1 145 ? -10.359 10.492 8.602 1 98.56 145 LEU B CA 1
ATOM 3228 C C . LEU B 1 145 ? -11.453 10.016 9.555 1 98.56 145 LEU B C 1
ATOM 3230 O O . LEU B 1 145 ? -12.602 10.453 9.461 1 98.56 145 LEU B O 1
ATOM 3234 N N . GLU B 1 146 ? -11.078 9.117 10.453 1 98 146 GLU B N 1
ATOM 3235 C CA . GLU B 1 146 ? -12.031 8.633 11.453 1 98 146 GLU B CA 1
ATOM 3236 C C . GLU B 1 146 ? -12.43 9.75 12.414 1 98 146 GLU B C 1
ATOM 3238 O O . GLU B 1 146 ? -13.609 9.883 12.758 1 98 146 GLU B O 1
ATOM 3243 N N . ASP B 1 147 ? -11.469 10.531 12.852 1 97.06 147 ASP B N 1
ATOM 3244 C CA . ASP B 1 147 ? -11.734 11.641 13.766 1 97.06 147 ASP B CA 1
ATOM 3245 C C . ASP B 1 147 ? -12.688 12.656 13.133 1 97.06 147 ASP B C 1
ATOM 3247 O O . ASP B 1 147 ? -13.555 13.211 13.812 1 97.06 147 ASP B O 1
ATOM 3251 N N . TYR B 1 148 ? -12.508 12.859 11.805 1 98.12 148 TYR B N 1
ATOM 3252 C CA . TYR B 1 148 ? -13.359 13.797 11.078 1 98.12 148 TYR B CA 1
ATOM 3253 C C . TYR B 1 148 ? -14.734 13.195 10.82 1 98.12 148 TYR B C 1
ATOM 3255 O O . TYR B 1 148 ? -15.664 13.898 10.43 1 98.12 148 TYR B O 1
ATOM 3263 N N . GLY B 1 149 ? -14.875 11.883 10.977 1 98.25 149 GLY B N 1
ATOM 3264 C CA . GLY B 1 149 ? -16.125 11.195 10.695 1 98.25 149 GLY B CA 1
ATOM 3265 C C . GLY B 1 149 ? -16.391 11.039 9.211 1 98.25 149 GLY B C 1
ATOM 3266 O O . GLY B 1 149 ? -17.547 10.992 8.781 1 98.25 149 GLY B O 1
ATOM 3267 N N . ILE B 1 150 ? -15.297 10.938 8.344 1 98.75 150 ILE B N 1
ATOM 3268 C CA . ILE B 1 150 ? -15.547 10.906 6.906 1 98.75 150 ILE B CA 1
ATOM 3269 C C . ILE B 1 150 ? -14.867 9.688 6.293 1 98.75 150 ILE B C 1
ATOM 3271 O O . ILE B 1 150 ? -14.812 9.555 5.066 1 98.75 150 ILE B O 1
ATOM 3275 N N . ARG B 1 151 ? -14.344 8.781 7.082 1 98.69 151 ARG B N 1
ATOM 3276 C CA . ARG B 1 151 ? -13.641 7.609 6.57 1 98.69 151 ARG B CA 1
ATOM 3277 C C . ARG B 1 151 ? -14.539 6.781 5.66 1 98.69 151 ARG B C 1
ATOM 3279 O O . ARG B 1 151 ? -14.086 6.25 4.645 1 98.69 151 ARG B O 1
ATOM 3286 N N . ASP B 1 152 ? -15.836 6.727 5.934 1 97.88 152 ASP B N 1
ATOM 3287 C CA . ASP B 1 152 ? -16.781 5.82 5.285 1 97.88 152 ASP B CA 1
ATOM 3288 C C . ASP B 1 152 ? -17.109 6.285 3.867 1 97.88 152 ASP B C 1
ATOM 3290 O O . ASP B 1 152 ? -17.672 5.535 3.076 1 97.88 152 ASP B O 1
ATOM 3294 N N . TYR B 1 153 ? -16.75 7.492 3.582 1 98.75 153 TYR B N 1
ATOM 3295 C CA . TYR B 1 153 ? -17.047 7.996 2.244 1 98.75 153 TYR B CA 1
ATOM 3296 C C . TYR B 1 153 ? -16.094 7.398 1.219 1 98.75 153 TYR B C 1
ATOM 3298 O O . TYR B 1 153 ? -16.375 7.398 0.019 1 98.75 153 TYR B O 1
ATOM 3306 N N . PHE B 1 154 ? -14.93 6.883 1.674 1 98.81 154 PHE B N 1
ATOM 3307 C CA . PHE B 1 154 ? -13.859 6.562 0.739 1 98.81 154 PHE B CA 1
ATOM 3308 C C . PHE B 1 154 ? -13.711 5.055 0.577 1 98.81 154 PHE B C 1
ATOM 3310 O O . PHE B 1 154 ? -13.5 4.336 1.557 1 98.81 154 PHE B O 1
ATOM 3317 N N . LYS B 1 155 ? -13.75 4.625 -0.659 1 98.12 155 LYS B N 1
ATOM 3318 C CA . LYS B 1 155 ? -13.578 3.219 -1 1 98.12 155 LYS B CA 1
ATOM 3319 C C . LYS B 1 155 ? -12.133 2.777 -0.791 1 98.12 155 LYS B C 1
ATOM 3321 O O . LYS B 1 155 ? -11.875 1.638 -0.398 1 98.12 155 LYS B O 1
ATOM 3326 N N . ASP B 1 156 ? -11.242 3.693 -1.05 1 98.31 156 ASP B N 1
ATOM 3327 C CA . ASP B 1 156 ? -9.82 3.393 -0.933 1 98.31 156 ASP B CA 1
ATOM 3328 C C . ASP B 1 156 ? -9.039 4.605 -0.429 1 98.31 156 ASP B C 1
ATOM 3330 O O . ASP B 1 156 ? -9.391 5.746 -0.731 1 98.31 156 ASP B O 1
ATOM 3334 N N . VAL B 1 157 ? -8.055 4.324 0.41 1 98.88 157 VAL B N 1
ATOM 3335 C CA . VAL B 1 157 ? -7.09 5.309 0.885 1 98.88 157 VAL B CA 1
ATOM 3336 C C . VAL B 1 157 ? -5.672 4.848 0.543 1 98.88 157 VAL B C 1
ATOM 3338 O O . VAL B 1 157 ? -5.125 3.961 1.204 1 98.88 157 VAL B O 1
ATOM 3341 N N . THR B 1 158 ? -5.094 5.457 -0.487 1 98.88 158 THR B N 1
ATOM 3342 C CA . THR B 1 158 ? -3.752 5.113 -0.95 1 98.88 158 THR B CA 1
ATOM 3343 C C . THR B 1 158 ? -2.727 6.117 -0.43 1 98.88 158 THR B C 1
ATOM 3345 O O . THR B 1 158 ? -2.805 7.309 -0.738 1 98.88 158 THR B O 1
ATOM 3348 N N . LEU B 1 159 ? -1.755 5.625 0.324 1 98.88 159 LEU B N 1
ATOM 3349 C CA . LEU B 1 159 ? -0.778 6.484 0.985 1 98.88 159 LEU B CA 1
ATOM 3350 C C . LEU B 1 159 ? 0.632 6.188 0.485 1 98.88 159 LEU B C 1
ATOM 3352 O O . LEU B 1 159 ? 0.993 5.027 0.283 1 98.88 159 LEU B O 1
ATOM 3356 N N . SER B 1 160 ? 1.397 7.246 0.357 1 98.88 160 SER B N 1
ATOM 3357 C CA . SER B 1 160 ? 2.779 7.07 -0.074 1 98.88 160 SER B CA 1
ATOM 3358 C C . SER B 1 160 ? 3.559 6.203 0.908 1 98.88 160 SER B C 1
ATOM 3360 O O . SER B 1 160 ? 4.391 5.391 0.5 1 98.88 160 SER B O 1
ATOM 3362 N N . SER B 1 161 ? 3.312 6.312 2.205 1 98.75 161 SER B N 1
ATOM 3363 C CA . SER B 1 161 ? 4 5.539 3.234 1 98.75 161 SER B CA 1
ATOM 3364 C C . SER B 1 161 ? 3.723 4.051 3.082 1 98.75 161 SER B C 1
ATOM 3366 O O . SER B 1 161 ? 4.543 3.217 3.475 1 98.75 161 SER B O 1
ATOM 3368 N N . ILE B 1 162 ? 2.584 3.758 2.494 1 98.81 162 ILE B N 1
ATOM 3369 C CA . ILE B 1 162 ? 2.197 2.361 2.326 1 98.81 162 ILE B CA 1
ATOM 3370 C C . ILE B 1 162 ? 2.725 1.836 0.994 1 98.81 162 ILE B C 1
ATOM 3372 O O . ILE B 1 162 ? 3.357 0.78 0.943 1 98.81 162 ILE B O 1
ATOM 3376 N N . THR B 1 163 ? 2.631 2.602 -0.06 1 98.81 163 THR B N 1
ATOM 3377 C CA . THR B 1 163 ? 2.953 2.111 -1.396 1 98.81 163 THR B CA 1
ATOM 3378 C C . THR B 1 163 ? 4.449 2.215 -1.665 1 98.81 163 THR B C 1
ATOM 3380 O O . THR B 1 163 ? 4.984 1.496 -2.512 1 98.81 163 THR B O 1
ATOM 3383 N N . GLY B 1 164 ? 5.055 3.221 -1.017 1 98.75 164 GLY B N 1
ATOM 3384 C CA . GLY B 1 164 ? 6.461 3.484 -1.282 1 98.75 164 GLY B CA 1
ATOM 3385 C C . GLY B 1 164 ? 6.68 4.477 -2.406 1 98.75 164 GLY B C 1
ATOM 3386 O O . GLY B 1 164 ? 7.816 4.855 -2.695 1 98.75 164 GLY B O 1
ATOM 3387 N N . TYR B 1 165 ? 5.57 4.863 -3.07 1 98.69 165 TYR B N 1
ATOM 3388 C CA . TYR B 1 165 ? 5.621 5.855 -4.137 1 98.69 165 TYR B CA 1
ATOM 3389 C C . TYR B 1 165 ? 4.969 7.164 -3.699 1 98.69 165 TYR B C 1
ATOM 3391 O O . TYR B 1 165 ? 3.943 7.152 -3.016 1 98.69 165 TYR B O 1
ATOM 3399 N N . ARG B 1 166 ? 5.559 8.273 -4.113 1 97.94 166 ARG B N 1
ATOM 3400 C CA . ARG B 1 166 ? 5.035 9.594 -3.799 1 97.94 166 ARG B CA 1
ATOM 3401 C C . ARG B 1 166 ? 4.539 10.305 -5.055 1 97.94 166 ARG B C 1
ATOM 3403 O O . ARG B 1 166 ? 5.152 10.195 -6.117 1 97.94 166 ARG B O 1
ATOM 3410 N N . LYS B 1 167 ? 3.355 11.055 -4.816 1 98 167 LYS B N 1
ATOM 3411 C CA . LYS B 1 167 ? 3.01 11.977 -5.898 1 98 167 LYS B CA 1
ATOM 3412 C C . LYS B 1 167 ? 4.176 12.906 -6.223 1 98 167 LYS B C 1
ATOM 3414 O O . LYS B 1 167 ? 4.859 13.391 -5.32 1 98 167 LYS B O 1
ATOM 3419 N N . PRO B 1 168 ? 4.469 12.984 -7.551 1 97.44 168 PRO B N 1
ATOM 3420 C CA . PRO B 1 168 ? 3.656 12.719 -8.742 1 97.44 168 PRO B CA 1
ATOM 3421 C C . PRO B 1 168 ? 4.004 11.391 -9.414 1 97.44 168 PRO B C 1
ATOM 3423 O O . PRO B 1 168 ? 3.605 11.148 -10.555 1 97.44 168 PRO B O 1
ATOM 3426 N N . ASN B 1 169 ? 4.766 10.547 -8.766 1 98.19 169 ASN B N 1
ATOM 3427 C CA . ASN B 1 169 ? 5.031 9.234 -9.352 1 98.19 169 ASN B CA 1
ATOM 3428 C C . ASN B 1 169 ? 3.748 8.562 -9.828 1 98.19 169 ASN B C 1
ATOM 3430 O O . ASN B 1 169 ? 2.787 8.445 -9.07 1 98.19 169 ASN B O 1
ATOM 3434 N N . LYS B 1 170 ? 3.695 8.086 -11.016 1 97.44 170 LYS B N 1
ATOM 3435 C CA . LYS B 1 170 ? 2.475 7.555 -11.609 1 97.44 170 LYS B CA 1
ATOM 3436 C C . LYS B 1 170 ? 2.016 6.293 -10.891 1 97.44 170 LYS B C 1
ATOM 3438 O O . LYS B 1 170 ? 0.827 5.965 -10.891 1 97.44 170 LYS B O 1
ATOM 3443 N N . GLU B 1 171 ? 2.947 5.598 -10.211 1 98.31 171 GLU B N 1
ATOM 3444 C CA . GLU B 1 171 ? 2.633 4.293 -9.633 1 98.31 171 GLU B CA 1
ATOM 3445 C C . GLU B 1 171 ? 1.662 4.426 -8.461 1 98.31 171 GLU B C 1
ATOM 3447 O O . GLU B 1 171 ? 0.82 3.553 -8.25 1 98.31 171 GLU B O 1
ATOM 3452 N N . ILE B 1 172 ? 1.774 5.527 -7.68 1 98.88 172 ILE B N 1
ATOM 3453 C CA . ILE B 1 172 ? 0.837 5.691 -6.574 1 98.88 172 ILE B CA 1
ATOM 3454 C C . ILE B 1 172 ? -0.579 5.863 -7.121 1 98.88 172 ILE B C 1
ATOM 3456 O O . ILE B 1 172 ? -1.542 5.367 -6.535 1 98.88 172 ILE B O 1
ATOM 3460 N N . PHE B 1 173 ? -0.756 6.488 -8.281 1 98.88 173 PHE B N 1
ATOM 3461 C CA . PHE B 1 173 ? -2.051 6.652 -8.938 1 98.88 173 PHE B CA 1
ATOM 3462 C C . PHE B 1 173 ? -2.527 5.332 -9.531 1 98.88 173 PHE B C 1
ATOM 3464 O O . PHE B 1 173 ? -3.689 4.957 -9.367 1 98.88 173 PHE B O 1
ATOM 3471 N N . ASN B 1 174 ? -1.622 4.594 -10.18 1 98.69 174 ASN B N 1
ATOM 3472 C CA . ASN B 1 174 ? -1.971 3.309 -10.781 1 98.69 174 ASN B CA 1
ATOM 3473 C C . ASN B 1 174 ? -2.439 2.309 -9.727 1 98.69 174 ASN B C 1
ATOM 3475 O O . ASN B 1 174 ? -3.4 1.57 -9.953 1 98.69 174 ASN B O 1
ATOM 3479 N N . ILE B 1 175 ? -1.735 2.289 -8.586 1 98.75 175 ILE B N 1
ATOM 3480 C CA . ILE B 1 175 ? -2.117 1.4 -7.496 1 98.75 175 ILE B CA 1
ATOM 3481 C C . ILE B 1 175 ? -3.527 1.745 -7.023 1 98.75 175 ILE B C 1
ATOM 3483 O O . ILE B 1 175 ? -4.363 0.857 -6.844 1 98.75 175 ILE B O 1
ATOM 3487 N N . ALA B 1 176 ? -3.811 3.025 -6.855 1 98.81 176 ALA B N 1
ATOM 3488 C CA . ALA B 1 176 ? -5.141 3.469 -6.445 1 98.81 176 ALA B CA 1
ATOM 3489 C C . ALA B 1 176 ? -6.199 3.047 -7.461 1 98.81 176 ALA B C 1
ATOM 3491 O O . ALA B 1 176 ? -7.281 2.596 -7.086 1 98.81 176 ALA B O 1
ATOM 3492 N N . LEU B 1 177 ? -5.887 3.205 -8.75 1 98.69 177 LEU B N 1
ATOM 3493 C CA . LEU B 1 177 ? -6.824 2.852 -9.812 1 98.69 177 LEU B CA 1
ATOM 3494 C C . LEU B 1 177 ? -7.188 1.373 -9.742 1 98.69 177 LEU B C 1
ATOM 3496 O O . LEU B 1 177 ? -8.352 1.009 -9.914 1 98.69 177 LEU B O 1
ATOM 3500 N N . ASN B 1 178 ? -6.18 0.544 -9.5 1 98.5 178 ASN B N 1
ATOM 3501 C CA . ASN B 1 178 ? -6.445 -0.887 -9.383 1 98.5 178 ASN B CA 1
ATOM 3502 C C . ASN B 1 178 ? -7.309 -1.2 -8.164 1 98.5 178 ASN B C 1
ATOM 3504 O O . ASN B 1 178 ? -8.258 -1.98 -8.258 1 98.5 178 ASN B O 1
ATOM 3508 N N . GLN B 1 179 ? -7.039 -0.545 -7.043 1 98.38 179 GLN B N 1
ATOM 3509 C CA . GLN B 1 179 ? -7.836 -0.753 -5.84 1 98.38 179 GLN B CA 1
ATOM 3510 C C . GLN B 1 179 ? -9.273 -0.285 -6.047 1 98.38 179 GLN B C 1
ATOM 3512 O O . GLN B 1 179 ? -10.219 -0.938 -5.594 1 98.38 179 GLN B O 1
ATOM 3517 N N . MET B 1 180 ? -9.422 0.799 -6.801 1 98.06 180 MET B N 1
ATOM 3518 C CA . MET B 1 180 ? -10.727 1.415 -7.035 1 98.06 180 MET B CA 1
ATOM 3519 C C . MET B 1 180 ? -11.477 0.693 -8.148 1 98.06 180 MET B C 1
ATOM 3521 O O . MET B 1 180 ? -12.672 0.926 -8.344 1 98.06 180 MET B O 1
ATOM 3525 N N . GLN B 1 181 ? -10.789 -0.191 -8.891 1 97.88 181 GLN B N 1
ATOM 3526 C CA . GLN B 1 181 ? -11.344 -0.806 -10.086 1 97.88 181 GLN B CA 1
ATOM 3527 C C . GLN B 1 181 ? -11.875 0.252 -11.055 1 97.88 181 GLN B C 1
ATOM 3529 O O . GLN B 1 181 ? -13.016 0.165 -11.516 1 97.88 181 GLN B O 1
ATOM 3534 N N . ALA B 1 182 ? -11.023 1.256 -11.328 1 98 182 ALA B N 1
ATOM 3535 C CA . ALA B 1 182 ? -11.422 2.381 -12.172 1 98 182 ALA B CA 1
ATOM 3536 C C . ALA B 1 182 ? -10.469 2.555 -13.352 1 98 182 ALA B C 1
ATOM 3538 O O . ALA B 1 182 ? -9.273 2.285 -13.234 1 98 182 ALA B O 1
ATOM 3539 N N . LYS B 1 183 ? -10.969 3.002 -14.445 1 98.12 183 LYS B N 1
ATOM 3540 C CA . LYS B 1 183 ? -10.156 3.42 -15.586 1 98.12 183 LYS B CA 1
ATOM 3541 C C . LYS B 1 183 ? -9.719 4.875 -15.438 1 98.12 183 LYS B C 1
ATOM 3543 O O . LYS B 1 183 ? -10.492 5.723 -15 1 98.12 183 LYS B O 1
ATOM 3548 N N . PRO B 1 184 ? -8.484 5.137 -15.742 1 98.44 184 PRO B N 1
ATOM 3549 C CA . PRO B 1 184 ? -7.992 6.496 -15.523 1 98.44 184 PRO B CA 1
ATOM 3550 C C . PRO B 1 184 ? -8.836 7.555 -16.234 1 98.44 184 PRO B C 1
ATOM 3552 O O . PRO B 1 184 ? -9.078 8.625 -15.672 1 98.44 184 PRO B O 1
ATOM 3555 N N . GLU B 1 185 ? -9.391 7.27 -17.406 1 97.94 185 GLU B N 1
ATOM 3556 C CA . GLU B 1 185 ? -10.148 8.234 -18.203 1 97.94 185 GLU B CA 1
ATOM 3557 C C . GLU B 1 185 ? -11.492 8.555 -17.547 1 97.94 185 GLU B C 1
ATOM 3559 O O . GLU B 1 185 ? -12.148 9.539 -17.906 1 97.94 185 GLU B O 1
ATOM 3564 N N . GLU B 1 186 ? -11.891 7.746 -16.562 1 98.06 186 GLU B N 1
ATOM 3565 C CA . GLU B 1 186 ? -13.156 7.934 -15.875 1 98.06 186 GLU B CA 1
ATOM 3566 C C . GLU B 1 186 ? -12.953 8.539 -14.484 1 98.06 186 GLU B C 1
ATOM 3568 O O . GLU B 1 186 ? -13.875 8.57 -13.672 1 98.06 186 GLU B O 1
ATOM 3573 N N . CYS B 1 187 ? -11.742 9 -14.227 1 98.69 187 CYS B N 1
ATOM 3574 C CA . CYS B 1 187 ? -11.398 9.492 -12.891 1 98.69 187 CYS B CA 1
ATOM 3575 C C . CYS B 1 187 ? -11.086 10.984 -12.922 1 98.69 187 CYS B C 1
ATOM 3577 O O . CYS B 1 187 ? -10.492 11.477 -13.883 1 98.69 187 CYS B O 1
ATOM 3579 N N . VAL B 1 188 ? -11.523 11.688 -11.922 1 98.75 188 VAL B N 1
ATOM 3580 C CA . VAL B 1 188 ? -11.156 13.07 -11.664 1 98.75 188 VAL B CA 1
ATOM 3581 C C . VAL B 1 188 ? -10.32 13.156 -10.391 1 98.75 188 VAL B C 1
ATOM 3583 O O . VAL B 1 188 ? -10.633 12.516 -9.383 1 98.75 188 VAL B O 1
ATOM 3586 N N . TYR B 1 189 ? -9.258 13.875 -10.484 1 98.81 189 TYR B N 1
ATOM 3587 C CA . TYR B 1 189 ? -8.414 14.07 -9.312 1 98.81 189 TYR B CA 1
ATOM 3588 C C . TYR B 1 189 ? -8.539 15.492 -8.781 1 98.81 189 TYR B C 1
ATOM 3590 O O . TYR B 1 189 ? -8.516 16.453 -9.547 1 98.81 189 TYR B O 1
ATOM 3598 N N . VAL B 1 190 ? -8.703 15.617 -7.469 1 98.81 190 VAL B N 1
ATOM 3599 C CA . VAL B 1 190 ? -8.789 16.906 -6.805 1 98.81 190 VAL B CA 1
ATOM 3600 C C . VAL B 1 190 ? -7.598 17.094 -5.871 1 98.81 190 VAL B C 1
ATOM 3602 O O . VAL B 1 190 ? -7.426 16.328 -4.918 1 98.81 190 VAL B O 1
ATOM 3605 N N . GLY B 1 191 ? -6.766 18.047 -6.117 1 97.38 191 GLY B N 1
ATOM 3606 C CA . GLY B 1 191 ? -5.621 18.359 -5.277 1 97.38 191 GLY B CA 1
ATOM 3607 C C . GLY B 1 191 ? -5.273 19.844 -5.27 1 97.38 191 GLY B C 1
ATOM 3608 O O . GLY B 1 191 ? -5.898 20.641 -5.977 1 97.38 191 GLY B O 1
ATOM 3609 N N . ASP B 1 192 ? -4.227 20.25 -4.496 1 94.69 192 ASP B N 1
ATOM 3610 C CA . ASP B 1 192 ? -3.934 21.672 -4.34 1 94.69 192 ASP B CA 1
ATOM 3611 C C . ASP B 1 192 ? -2.607 22.031 -5.004 1 94.69 192 ASP B C 1
ATOM 3613 O O . ASP B 1 192 ? -2.316 23.203 -5.219 1 94.69 192 ASP B O 1
ATOM 3617 N N . THR B 1 193 ? -1.818 21.047 -5.348 1 92.06 193 THR B N 1
ATOM 3618 C CA . THR B 1 193 ? -0.505 21.344 -5.906 1 92.06 193 THR B CA 1
ATOM 3619 C C . THR B 1 193 ? -0.432 20.938 -7.371 1 92.06 193 THR B C 1
ATOM 3621 O O . THR B 1 193 ? -0.912 19.859 -7.742 1 92.06 193 THR B O 1
ATOM 3624 N N . ARG B 1 194 ? 0.136 21.703 -8.188 1 91.19 194 ARG B N 1
ATOM 3625 C CA . ARG B 1 194 ? 0.314 21.375 -9.594 1 91.19 194 ARG B CA 1
ATOM 3626 C C . ARG B 1 194 ? 1.423 20.344 -9.781 1 91.19 194 ARG B C 1
ATOM 3628 O O . ARG B 1 194 ? 1.263 19.391 -10.531 1 91.19 194 ARG B O 1
ATOM 3635 N N . SER B 1 195 ? 2.521 20.562 -9.07 1 89.75 195 SER B N 1
ATOM 3636 C CA . SER B 1 195 ? 3.719 19.75 -9.242 1 89.75 195 SER B CA 1
ATOM 3637 C C . SER B 1 195 ? 3.473 18.297 -8.828 1 89.75 195 SER B C 1
ATOM 3639 O O . SER B 1 195 ? 4.059 17.375 -9.398 1 89.75 195 SER B O 1
ATOM 3641 N N . ARG B 1 196 ? 2.594 18.109 -7.875 1 92.75 196 ARG B N 1
ATOM 3642 C CA . ARG B 1 196 ? 2.371 16.766 -7.348 1 92.75 196 ARG B CA 1
ATOM 3643 C C . ARG B 1 196 ? 1.033 16.203 -7.82 1 92.75 196 ARG B C 1
ATOM 3645 O O . ARG B 1 196 ? 0.986 15.172 -8.477 1 92.75 196 ARG B O 1
ATOM 3652 N N . ASP B 1 197 ? 0.025 16.953 -7.582 1 95.12 197 ASP B N 1
ATOM 3653 C CA . ASP B 1 197 ? -1.33 16.453 -7.789 1 95.12 197 ASP B CA 1
ATOM 3654 C C . ASP B 1 197 ? -1.707 16.484 -9.266 1 95.12 197 ASP B C 1
ATOM 3656 O O . ASP B 1 197 ? -2.062 15.453 -9.844 1 95.12 197 ASP B O 1
ATOM 3660 N N . ILE B 1 198 ? -1.605 17.625 -9.875 1 95.56 198 ILE B N 1
ATOM 3661 C CA . ILE B 1 198 ? -2.047 17.781 -11.258 1 95.56 198 ILE B CA 1
ATOM 3662 C C . ILE B 1 198 ? -1.12 17.016 -12.188 1 95.56 198 ILE B C 1
ATOM 3664 O O . ILE B 1 198 ? -1.582 16.25 -13.039 1 95.56 198 ILE B O 1
ATOM 3668 N N . THR B 1 199 ? 0.174 17.219 -11.969 1 95 199 THR B N 1
ATOM 3669 C CA . THR B 1 199 ? 1.156 16.5 -12.766 1 95 199 THR B CA 1
ATOM 3670 C C . THR B 1 199 ? 0.96 14.984 -12.633 1 95 199 THR B C 1
ATOM 3672 O O . THR B 1 199 ? 0.955 14.266 -13.633 1 95 199 THR B O 1
ATOM 3675 N N . GLY B 1 200 ? 0.79 14.492 -11.383 1 96.56 200 GLY B N 1
ATOM 3676 C CA . GLY B 1 200 ? 0.598 13.07 -11.141 1 96.56 200 GLY B CA 1
ATOM 3677 C C . GLY B 1 200 ? -0.641 12.508 -11.82 1 96.56 200 GLY B C 1
ATOM 3678 O O . GLY B 1 200 ? -0.59 11.453 -12.445 1 96.56 200 GLY B O 1
ATOM 3679 N N . ALA B 1 201 ? -1.717 13.195 -11.734 1 97.19 201 ALA B N 1
ATOM 3680 C CA . ALA B 1 201 ? -2.973 12.766 -12.344 1 97.19 201 ALA B CA 1
ATOM 3681 C C . ALA B 1 201 ? -2.85 12.695 -13.859 1 97.19 201 ALA B C 1
ATOM 3683 O O . ALA B 1 201 ? -3.326 11.75 -14.484 1 97.19 201 ALA B O 1
ATOM 3684 N N . LYS B 1 202 ? -2.213 13.664 -14.43 1 96 202 LYS B N 1
ATOM 3685 C CA . LYS B 1 202 ? -2.016 13.688 -15.875 1 96 202 LYS B CA 1
ATOM 3686 C C . LYS B 1 202 ? -1.1 12.555 -16.328 1 96 202 LYS B C 1
ATOM 3688 O O . LYS B 1 202 ? -1.383 11.883 -17.312 1 96 202 LYS B O 1
ATOM 3693 N N . ASN B 1 203 ? -0.001 12.406 -15.578 1 95.5 203 ASN B N 1
ATOM 3694 C CA . ASN B 1 203 ? 0.912 11.305 -15.883 1 95.5 203 ASN B CA 1
ATOM 3695 C C . ASN B 1 203 ? 0.202 9.953 -15.836 1 95.5 203 ASN B C 1
ATOM 3697 O O . ASN B 1 203 ? 0.562 9.031 -16.562 1 95.5 203 ASN B O 1
ATOM 3701 N N . ALA B 1 204 ? -0.797 9.836 -15.008 1 97.56 204 ALA B N 1
ATOM 3702 C CA . ALA B 1 204 ? -1.544 8.594 -14.844 1 97.56 204 ALA B CA 1
ATOM 3703 C C . ALA B 1 204 ? -2.74 8.547 -15.789 1 97.56 204 ALA B C 1
ATOM 3705 O O . ALA B 1 204 ? -3.557 7.621 -15.719 1 97.56 204 ALA B O 1
ATOM 3706 N N . ASN B 1 205 ? -2.967 9.625 -16.672 1 97.75 205 ASN B N 1
ATOM 3707 C CA . ASN B 1 205 ? -3.963 9.695 -17.734 1 97.75 205 ASN B CA 1
ATOM 3708 C C . ASN B 1 205 ? -5.375 9.828 -17.172 1 97.75 205 ASN B C 1
ATOM 3710 O O . ASN B 1 205 ? -6.324 9.281 -17.734 1 97.75 205 ASN B O 1
ATOM 3714 N N . PHE B 1 206 ? -5.473 10.477 -15.992 1 98.31 206 PHE B N 1
ATOM 3715 C CA . PHE B 1 206 ? -6.801 10.758 -15.461 1 98.31 206 PHE B CA 1
ATOM 3716 C C . PHE B 1 206 ? -7.605 11.609 -16.438 1 98.31 206 PHE B C 1
ATOM 3718 O O . PHE B 1 206 ? -7.043 12.43 -17.172 1 98.31 206 PHE B O 1
ATOM 3725 N N . GLY B 1 207 ? -8.875 11.461 -16.453 1 97.94 207 GLY B N 1
ATOM 3726 C CA . GLY B 1 207 ? -9.742 12.172 -17.375 1 97.94 207 GLY B CA 1
ATOM 3727 C C . GLY B 1 207 ? -9.773 13.664 -17.156 1 97.94 207 GLY B C 1
ATOM 3728 O O . GLY B 1 207 ? -9.922 14.445 -18.094 1 97.94 207 GLY B O 1
ATOM 3729 N N . ALA B 1 208 ? -9.695 14.086 -15.836 1 97.94 208 ALA B N 1
ATOM 3730 C CA . ALA B 1 208 ? -9.68 15.508 -15.5 1 97.94 208 ALA B CA 1
ATOM 3731 C C . ALA B 1 208 ? -9 15.742 -14.156 1 97.94 208 ALA B C 1
ATOM 3733 O O . ALA B 1 208 ? -8.844 14.812 -13.359 1 97.94 208 ALA B O 1
ATOM 3734 N N . SER B 1 209 ? -8.547 16.906 -13.961 1 98.19 209 SER B N 1
ATOM 3735 C CA . SER B 1 209 ? -7.934 17.328 -12.703 1 98.19 209 SER B CA 1
ATOM 3736 C C . SER B 1 209 ? -8.477 18.672 -12.25 1 98.19 209 SER B C 1
ATOM 3738 O O . SER B 1 209 ? -8.727 19.562 -13.07 1 98.19 209 SER B O 1
ATOM 3740 N N . ILE B 1 210 ? -8.711 18.781 -10.969 1 98.25 210 ILE B N 1
ATOM 3741 C CA . ILE B 1 210 ? -9.18 19.984 -10.32 1 98.25 210 ILE B CA 1
ATOM 3742 C C . ILE B 1 210 ? -8.148 20.469 -9.297 1 98.25 210 ILE B C 1
ATOM 3744 O O . ILE B 1 210 ? -7.75 19.719 -8.414 1 98.25 210 ILE B O 1
ATOM 3748 N N . GLN B 1 211 ? -7.695 21.672 -9.43 1 96.69 211 GLN B N 1
ATOM 3749 C CA . GLN B 1 211 ? -6.828 22.281 -8.422 1 96.69 211 GLN B CA 1
ATOM 3750 C C . GLN B 1 211 ? -7.617 23.188 -7.484 1 96.69 211 GLN B C 1
ATOM 3752 O O . GLN B 1 211 ? -8.297 24.109 -7.934 1 96.69 211 GLN B O 1
ATOM 3757 N N . ILE B 1 212 ? -7.543 22.922 -6.234 1 96.88 212 ILE B N 1
ATOM 3758 C CA . ILE B 1 212 ? -8.164 23.797 -5.25 1 96.88 212 ILE B CA 1
ATOM 3759 C C . ILE B 1 212 ? -7.113 24.734 -4.648 1 96.88 212 ILE B C 1
ATOM 3761 O O . ILE B 1 212 ? -6.004 24.297 -4.336 1 96.88 212 ILE B O 1
ATOM 3765 N N . LYS B 1 213 ? -7.434 25.953 -4.457 1 90.69 213 LYS B N 1
ATOM 3766 C CA . LYS B 1 213 ? -6.512 26.922 -3.867 1 90.69 213 LYS B CA 1
ATOM 3767 C C . LYS B 1 213 ? -6.336 26.672 -2.373 1 90.69 213 LYS B C 1
ATOM 3769 O O . LYS B 1 213 ? -7.309 26.406 -1.663 1 90.69 213 LYS B O 1
ATOM 3774 N N . SER B 1 214 ? -5.09 26.594 -2.041 1 84.44 214 SER B N 1
ATOM 3775 C CA . SER B 1 214 ? -4.758 26.391 -0.634 1 84.44 214 SER B CA 1
ATOM 3776 C C . SER B 1 214 ? -3.531 27.203 -0.237 1 84.44 214 SER B C 1
ATOM 3778 O O . SER B 1 214 ? -2.854 27.781 -1.096 1 84.44 214 SER B O 1
ATOM 3780 N N . PHE B 1 215 ? -3.385 27.406 1.11 1 69.81 215 PHE B N 1
ATOM 3781 C CA . PHE B 1 215 ? -2.201 28.078 1.622 1 69.81 215 PHE B CA 1
ATOM 3782 C C . PHE B 1 215 ? -0.931 27.438 1.083 1 69.81 215 PHE B C 1
ATOM 3784 O O . PHE B 1 215 ? 0.043 28.125 0.78 1 69.81 215 PHE B O 1
ATOM 3791 N N . LEU B 1 216 ? -0.955 26.203 0.847 1 62.91 216 LEU B N 1
ATOM 3792 C CA . LEU B 1 216 ? 0.217 25.453 0.408 1 62.91 216 LEU B CA 1
ATOM 3793 C C . LEU B 1 216 ? 0.478 25.672 -1.078 1 62.91 216 LEU B C 1
ATOM 3795 O O . LEU B 1 216 ? 1.606 25.5 -1.546 1 62.91 216 LEU B O 1
ATOM 3799 N N . THR B 1 217 ? -0.517 25.953 -1.867 1 60 217 THR B N 1
ATOM 3800 C CA . THR B 1 217 ? -0.442 26.156 -3.309 1 60 217 THR B CA 1
ATOM 3801 C C . THR B 1 217 ? 0.614 27.203 -3.65 1 60 217 THR B C 1
ATOM 3803 O O . THR B 1 217 ? 1.397 27.016 -4.586 1 60 217 THR B O 1
ATOM 3806 N N . GLN B 1 218 ? 0.64 28.266 -2.902 1 56.06 218 GLN B N 1
ATOM 3807 C CA . GLN B 1 218 ? 1.54 29.359 -3.217 1 56.06 218 GLN B CA 1
ATOM 3808 C C . GLN B 1 218 ? 2.996 28.969 -3.01 1 56.06 218 GLN B C 1
ATOM 3810 O O . GLN B 1 218 ? 3.881 29.422 -3.738 1 56.06 218 GLN B O 1
ATOM 3815 N N . ARG B 1 219 ? 3.229 28.125 -2.08 1 51.28 219 ARG B N 1
ATOM 3816 C CA . ARG B 1 219 ? 4.598 27.797 -1.698 1 51.28 219 ARG B CA 1
ATOM 3817 C C . ARG B 1 219 ? 5.211 26.797 -2.67 1 51.28 219 ARG B C 1
ATOM 3819 O O . ARG B 1 219 ? 6.395 26.875 -3 1 51.28 219 ARG B O 1
ATOM 3826 N N . L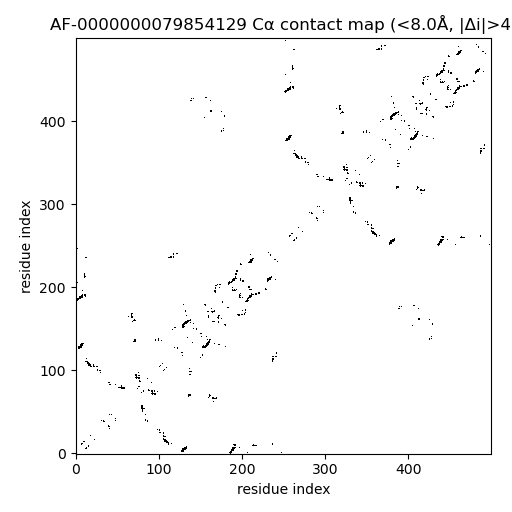YS B 1 220 ? 4.426 25.938 -3.219 1 56.59 220 LYS B N 1
ATOM 3827 C CA . LYS B 1 220 ? 4.984 24.75 -3.883 1 56.59 220 LYS B CA 1
ATOM 3828 C C . LYS B 1 220 ? 4.992 24.938 -5.398 1 56.59 220 LYS B C 1
ATOM 3830 O O . LYS B 1 220 ? 5.777 24.297 -6.102 1 56.59 220 LYS B O 1
ATOM 3835 N N . ASP B 1 221 ? 4.191 25.906 -6.047 1 60.03 221 ASP B N 1
ATOM 3836 C CA . ASP B 1 221 ? 4.02 25.984 -7.496 1 60.03 221 ASP B CA 1
ATOM 3837 C C . ASP B 1 221 ? 4.969 27.016 -8.102 1 60.03 221 ASP B C 1
ATOM 3839 O O . ASP B 1 221 ? 4.871 27.328 -9.289 1 60.03 221 ASP B O 1
ATOM 3843 N N . ALA B 1 222 ? 5.805 27.562 -7.312 1 52.41 222 ALA B N 1
ATOM 3844 C CA . ALA B 1 222 ? 6.68 28.594 -7.852 1 52.41 222 ALA B CA 1
ATOM 3845 C C . ALA B 1 222 ? 7.531 28.062 -9 1 52.41 222 ALA B C 1
ATOM 3847 O O . ALA B 1 222 ? 7.871 28.797 -9.922 1 52.41 222 ALA B O 1
ATOM 3848 N N . GLU B 1 223 ? 7.898 26.75 -8.953 1 54.78 223 GLU B N 1
ATOM 3849 C CA . GLU B 1 223 ? 8.844 26.234 -9.945 1 54.78 223 GLU B CA 1
ATOM 3850 C C . GLU B 1 223 ? 8.156 25.344 -10.961 1 54.78 223 GLU B C 1
ATOM 3852 O O . GLU B 1 223 ? 8.82 24.703 -11.781 1 54.78 223 GLU B O 1
ATOM 3857 N N . VAL B 1 224 ? 6.824 25.203 -10.875 1 56.84 224 VAL B N 1
ATOM 3858 C CA . VAL B 1 224 ? 6.234 24.219 -11.766 1 56.84 224 VAL B CA 1
ATOM 3859 C C . VAL B 1 224 ? 6.199 24.766 -13.195 1 56.84 224 VAL B C 1
ATOM 3861 O O . VAL B 1 224 ? 5.926 25.953 -13.398 1 56.84 224 VAL B O 1
ATOM 3864 N N . GLU B 1 225 ? 6.766 23.906 -14.086 1 56.38 225 GLU B N 1
ATOM 3865 C CA . GLU B 1 225 ? 6.719 24.266 -15.5 1 56.38 225 GLU B CA 1
ATOM 3866 C C . GLU B 1 225 ? 5.344 24.797 -15.883 1 56.38 225 GLU B C 1
ATOM 3868 O O . GLU B 1 225 ? 4.32 24.219 -15.523 1 56.38 225 GLU B O 1
ATOM 3873 N N . LYS B 1 226 ? 5.176 26.094 -16.219 1 57.28 226 LYS B N 1
ATOM 3874 C CA . LYS B 1 226 ? 4.004 26.797 -16.734 1 57.28 226 LYS B CA 1
ATOM 3875 C C . LYS B 1 226 ? 3.109 25.859 -17.547 1 57.28 226 LYS B C 1
ATOM 3877 O O . LYS B 1 226 ? 1.907 26.094 -17.672 1 57.28 226 LYS B O 1
ATOM 3882 N N . ALA B 1 227 ? 3.725 24.609 -17.875 1 65 227 ALA B N 1
ATOM 3883 C CA . ALA B 1 227 ? 3.059 23.844 -18.938 1 65 227 ALA B CA 1
ATOM 3884 C C . ALA B 1 227 ? 1.994 22.906 -18.344 1 65 227 ALA B C 1
ATOM 3886 O O . ALA B 1 227 ? 1.001 22.594 -19 1 65 227 ALA B O 1
ATOM 3887 N N . ILE B 1 228 ? 2.088 22.484 -17.062 1 81.31 228 ILE B N 1
ATOM 3888 C CA . ILE B 1 228 ? 1.038 21.562 -16.641 1 81.31 228 ILE B CA 1
ATOM 3889 C C . ILE B 1 228 ? -0.057 22.344 -15.906 1 81.31 228 ILE B C 1
ATOM 3891 O O . ILE B 1 228 ? 0.189 22.938 -14.859 1 81.31 228 ILE B O 1
ATOM 3895 N N . GLN B 1 229 ? -1.223 22.438 -16.469 1 90.88 229 GLN B N 1
ATOM 3896 C CA . GLN B 1 229 ? -2.357 23.172 -15.93 1 90.88 229 GLN B CA 1
ATOM 3897 C C . GLN B 1 229 ? -3.512 22.234 -15.586 1 90.88 229 GLN B C 1
ATOM 3899 O O . GLN B 1 229 ? -3.783 21.281 -16.312 1 90.88 229 GLN B O 1
ATOM 3904 N N . PRO B 1 230 ? -4.121 22.547 -14.469 1 96.12 230 PRO B N 1
ATOM 3905 C CA . PRO B 1 230 ? -5.344 21.797 -14.172 1 96.12 230 PRO B CA 1
ATOM 3906 C C . PRO B 1 230 ? -6.465 22.078 -15.164 1 96.12 230 PRO B C 1
ATOM 3908 O O . PRO B 1 230 ? -6.438 23.078 -15.867 1 96.12 230 PRO B O 1
ATOM 3911 N N . ASP B 1 231 ? -7.395 21.141 -15.32 1 96.69 231 ASP B N 1
ATOM 3912 C CA . ASP B 1 231 ? -8.547 21.375 -16.188 1 96.69 231 ASP B CA 1
ATOM 3913 C C . ASP B 1 231 ? -9.508 22.391 -15.562 1 96.69 231 ASP B C 1
ATOM 3915 O O . ASP B 1 231 ? -10.18 23.141 -16.281 1 96.69 231 ASP B O 1
ATOM 3919 N N . PHE B 1 232 ? -9.57 22.422 -14.195 1 97.31 232 PHE B N 1
ATOM 3920 C CA . PHE B 1 232 ? -10.414 23.344 -13.453 1 97.31 232 PHE B CA 1
ATOM 3921 C C . PHE B 1 232 ? -9.68 23.891 -12.227 1 97.31 232 PHE B C 1
ATOM 3923 O O . PHE B 1 232 ? -8.844 23.188 -11.648 1 97.31 232 PHE B O 1
ATOM 3930 N N . ILE B 1 233 ? -9.961 25.078 -11.875 1 96.38 233 ILE B N 1
ATOM 3931 C CA . ILE B 1 233 ? -9.469 25.688 -10.648 1 96.38 233 ILE B CA 1
ATOM 3932 C C . ILE B 1 233 ? -10.641 26.141 -9.781 1 96.38 233 ILE B C 1
ATOM 3934 O O . ILE B 1 233 ? -11.57 26.781 -10.273 1 96.38 233 ILE B O 1
ATOM 3938 N N . ILE B 1 234 ? -10.594 25.781 -8.539 1 97.38 234 ILE B N 1
ATOM 3939 C CA . ILE B 1 234 ? -11.68 26.141 -7.637 1 97.38 234 ILE B CA 1
ATOM 3940 C C . ILE B 1 234 ? -11.102 26.781 -6.371 1 97.38 234 ILE B C 1
ATOM 3942 O O . ILE B 1 234 ? -9.922 26.609 -6.066 1 97.38 234 ILE B O 1
ATOM 3946 N N . SER B 1 235 ? -11.93 27.516 -5.602 1 95.19 235 SER B N 1
ATOM 3947 C CA . SER B 1 235 ? -11.531 28.156 -4.352 1 95.19 235 SER B CA 1
ATOM 3948 C C . SER B 1 235 ? -12.234 27.516 -3.156 1 95.19 235 SER B C 1
ATOM 3950 O O . SER B 1 235 ? -11.789 27.656 -2.018 1 95.19 235 SER B O 1
ATOM 3952 N N . ASP B 1 236 ? -13.312 26.875 -3.49 1 96.44 236 ASP B N 1
ATOM 3953 C CA . ASP B 1 236 ? -14.141 26.219 -2.48 1 96.44 236 ASP B CA 1
ATOM 3954 C C . ASP B 1 236 ? -14.414 24.766 -2.857 1 96.44 236 ASP B C 1
ATOM 3956 O O . ASP B 1 236 ? -14.742 24.469 -4.008 1 96.44 236 ASP B O 1
ATOM 3960 N N . ILE B 1 237 ? -14.25 23.859 -1.888 1 97.81 237 ILE B N 1
ATOM 3961 C CA . ILE B 1 237 ? -14.344 22.438 -2.146 1 97.81 237 ILE B CA 1
ATOM 3962 C C . ILE B 1 237 ? -15.742 22.078 -2.633 1 97.81 237 ILE B C 1
ATOM 3964 O O . ILE B 1 237 ? -15.93 21.125 -3.381 1 97.81 237 ILE B O 1
ATOM 3968 N N . THR B 1 238 ? -16.766 22.859 -2.291 1 98.25 238 THR B N 1
ATOM 3969 C CA . THR B 1 238 ? -18.141 22.594 -2.695 1 98.25 238 THR B CA 1
ATOM 3970 C C . THR B 1 238 ? -18.297 22.734 -4.207 1 98.25 238 THR B C 1
ATOM 3972 O O . THR B 1 238 ? -19.25 22.203 -4.789 1 98.25 238 THR B O 1
ATOM 3975 N N . GLU B 1 239 ? -17.359 23.422 -4.844 1 98.5 239 GLU B N 1
ATOM 3976 C CA . GLU B 1 239 ? -17.422 23.641 -6.285 1 98.5 239 GLU B CA 1
ATOM 3977 C C . GLU B 1 239 ? -17.094 22.359 -7.055 1 98.5 239 GLU B C 1
ATOM 3979 O O . GLU B 1 239 ? -17.359 22.266 -8.25 1 98.5 239 GLU B O 1
ATOM 3984 N N . VAL B 1 240 ? -16.531 21.359 -6.387 1 98.75 240 VAL B N 1
ATOM 3985 C CA . VAL B 1 240 ? -16.234 20.078 -7.043 1 98.75 240 VAL B CA 1
ATOM 3986 C C . VAL B 1 240 ? -17.516 19.5 -7.625 1 98.75 240 VAL B C 1
ATOM 3988 O O . VAL B 1 240 ? -17.516 18.953 -8.734 1 98.75 240 VAL B O 1
ATOM 3991 N N . VAL B 1 241 ? -18.641 19.625 -6.898 1 98.44 241 VAL B N 1
ATOM 3992 C CA . VAL B 1 241 ? -19.922 19.062 -7.328 1 98.44 241 VAL B CA 1
ATOM 3993 C C . VAL B 1 241 ? -20.359 19.719 -8.633 1 98.44 241 VAL B C 1
ATOM 3995 O O . VAL B 1 241 ? -20.766 19.047 -9.57 1 98.44 241 VAL B O 1
ATOM 3998 N N . THR B 1 242 ? -20.203 21.031 -8.711 1 97.62 242 THR B N 1
ATOM 3999 C CA . THR B 1 242 ? -20.578 21.781 -9.906 1 97.62 242 THR B CA 1
ATOM 4000 C C . THR B 1 242 ? -19.703 21.391 -11.086 1 97.62 242 THR B C 1
ATOM 4002 O O . THR B 1 242 ? -20.188 21.234 -12.211 1 97.62 242 THR B O 1
ATOM 4005 N N . VAL B 1 243 ? -18.391 21.281 -10.812 1 98.25 243 VAL B N 1
ATOM 4006 C CA . VAL B 1 243 ? -17.453 20.891 -11.867 1 98.25 243 VAL B CA 1
ATOM 4007 C C . VAL B 1 243 ? -17.828 19.516 -12.414 1 98.25 243 VAL B C 1
ATOM 4009 O O . VAL B 1 243 ? -17.812 19.297 -13.625 1 98.25 243 VAL B O 1
ATOM 4012 N N . MET B 1 244 ? -18.141 18.562 -11.492 1 98.06 244 MET B N 1
ATOM 4013 C CA . MET B 1 244 ? -18.516 17.203 -11.914 1 98.06 244 MET B CA 1
ATOM 4014 C C . MET B 1 244 ? -19.766 17.219 -12.773 1 98.06 244 MET B C 1
ATOM 4016 O O . MET B 1 244 ? -19.875 16.453 -13.734 1 98.06 244 MET B O 1
ATOM 4020 N N . GLU B 1 245 ? -20.719 18.078 -12.469 1 95.75 245 GLU B N 1
ATOM 4021 C CA . GLU B 1 245 ? -21.938 18.219 -13.258 1 95.75 245 GLU B CA 1
ATOM 4022 C C . GLU B 1 245 ? -21.625 18.75 -14.656 1 95.75 245 GLU B C 1
ATOM 4024 O O . GLU B 1 245 ? -22.219 18.312 -15.641 1 95.75 245 GLU B O 1
ATOM 4029 N N . GLU B 1 246 ? -20.719 19.656 -14.703 1 95 246 GLU B N 1
ATOM 4030 C CA . GLU B 1 246 ? -20.312 20.203 -15.992 1 95 246 GLU B CA 1
ATOM 4031 C C . GLU B 1 246 ? -19.625 19.156 -16.844 1 95 246 GLU B C 1
ATOM 4033 O O . GLU B 1 246 ? -19.828 19.109 -18.062 1 95 246 GLU B O 1
ATOM 4038 N N . LEU B 1 247 ? -18.797 18.328 -16.234 1 95.44 247 LEU B N 1
ATOM 4039 C CA . LEU B 1 247 ? -18.062 17.281 -16.938 1 95.44 247 LEU B CA 1
ATOM 4040 C C . LEU B 1 247 ? -19.016 16.219 -17.5 1 95.44 247 LEU B C 1
ATOM 4042 O O . LEU B 1 247 ? -18.75 15.641 -18.547 1 95.44 247 LEU B O 1
ATOM 4046 N N . GLU B 1 248 ? -20.109 15.969 -16.875 1 90.12 248 GLU B N 1
ATOM 4047 C CA . GLU B 1 248 ? -21.094 14.984 -17.312 1 90.12 248 GLU B CA 1
ATOM 4048 C C . GLU B 1 248 ? -21.875 15.477 -18.531 1 90.12 248 GLU B C 1
ATOM 4050 O O . GLU B 1 248 ? -22.391 14.672 -19.312 1 90.12 248 GLU B O 1
ATOM 4055 N N . LYS B 1 249 ? -21.984 16.703 -18.766 1 85.5 249 LYS B N 1
ATOM 4056 C CA . LYS B 1 249 ? -22.703 17.297 -19.891 1 85.5 249 LYS B CA 1
ATOM 4057 C C . LYS B 1 249 ? -21.859 17.281 -21.172 1 85.5 249 LYS B C 1
ATOM 4059 O O . LYS B 1 249 ? -22.375 17.422 -22.266 1 85.5 249 LYS B O 1
ATOM 4064 N N . ARG B 1 250 ? -20.594 17.141 -21.062 1 75.19 250 ARG B N 1
ATOM 4065 C CA . ARG B 1 250 ? -19.719 17.094 -22.234 1 75.19 250 ARG B CA 1
ATOM 4066 C C . ARG B 1 250 ? -19.719 15.703 -22.859 1 75.19 250 ARG B C 1
ATOM 4068 O O . ARG B 1 250 ? -19.812 14.703 -22.141 1 75.19 250 ARG B O 1
#

Foldseek 3Di:
DAFAEEEEDDQFQKDKDFDPVLLVVLLVVVCVVCVVLPKDFDDDSVVLSVQQVQLVVVVVVVCVVVQFAEAQLCSVCVGRCVPRPTDSNSCSVCRLVSQLSCCPRRMPIGGDPCSVVQLVLCVVVRHAYEYEYEGRHPCNVVVVCVVVVNNVSHQYYQYRNVPRGAFLPLVSVVVVCVSSVHDQLNYEYEEAEQRGGQNSSVVNVHNFYEHEHGPCHVVHHPPPDPPRDGPYYYDGSNCVSVVVVVVVVD/DAFAEEEEADQFQKDKDFDPVLLVVLLVVVCVVCVVLPKDFDDDSVVLSVQQVQLVVVVVVVCVVVQFAEAQLCSVCVGRCVPRPTDSNSCSVCRLVSQLSCCPRRMPIGGDPCSVVQLVLCVVVRHAYEYEYEGRHPCNVVVVCVVVVNNVSHQYYQYRNVPRGHFLPLVSVVVVCVSSVHDQLNYEYEEAEQRGGQNSSVVNVHNFYEHEHGPCHVVHHPPPDPPRDGPYYYDGSNCVSVVVVVVVVD

Radius of gyration: 23.55 Å; Cα contacts (8 Å, |Δi|>4): 956; chains: 2; bounding box: 51×59×55 Å

InterPro domains:
  IPR006439 HAD hydrolase, subfamily IA [PR00413] (2-13)
  IPR006439 HAD hydrolase, subfamily IA [PR00413] (122-135)
  IPR006439 HAD hydrolase, subfamily IA [PR00413] (172-192)
  IPR006439 HAD hydrolase, subfamily IA [TIGR01509] (109-205)
  IPR006439 HAD hydrolase, subfamily IA [TIGR01549] (81-205)
  IPR006549 HAD-superfamily hydrolase,subfamily IIIA [TIGR01662] (108-206)
  IPR023198 Phosphoglycolate phosphatase-like, domain 2 [G3DSA:1.10.150.240] (16-108)
  IPR023214 HAD superfamily [G3DSA:3.40.50.1000] (5-239)
  IPR036412 HAD-like superfamily [SSF56784] (1-245)
  IPR051400 HAD-like hydrolase superfamily enzymes [PTHR46470] (3-248)

Nearest PDB structures (foldseek):
  2gfh-assembly1_A  TM=6.517E-01  e=4.098E-15  Mus musculus
  4knv-assembly1_A  TM=6.410E-01  e=4.380E-15  Homo sapiens
  2om6-assembly1_B  TM=7.190E-01  e=1.487E-13  Pyrococcus horikoshii OT3
  4knv-assembly2_B  TM=6.428E-01  e=1.450E-14  Homo sapiens
  4ygs-assembly1_A  TM=6.936E-01  e=7.649E-14  Thermococcus onnurineus NA1

Secondary structure (DSSP, 8-state):
---EEEE-TBTTTEEEE--HHHHHHHHHHHHHHHHHTT----S-HHHHHHHHHHHHHHHHHHHHHHTB---HHHHIIIIITTTS---HHHHHHTHHHHHHHIIIIISEEEEPTTHHHHHHHHHHTT-EEEEEE--S-SSHHHHHHHHHT-GGG-SEEEEHHHHSB-TT-HHHHHHHHHHHT--GGGEEEEES-IIIIIHHHHHTT-SEEEEEP-HHHHHHGGGS-TT---SEEESSTTHHHHHHHHHHH-/---EEEE-TBTTTEEEE--HHHHHHHHHHHHHHHHHTT----S-HHHHHHHHHHHHHHHHHHHHHHTB---HHHHIIIIITTTS---HHHHHHTHHHHHHHIIIIISEEEEPTTHHHHHHHHHHTT-EEEEEE--S-SSHHHHHHHHHT-GGG-SEEEEHHHHSB-TT-HHHHHHHHHHHT--GGGEEEEES-IIIIIHHHHHTT-SEEEEEP-HHHHHHGGGS-TT---SEEESSTTHHHHHHHHHHH-

pLDDT: mean 94.79, std 8.98, range [51.28, 98.94]